Protein AF-A0A438ICY9-F1 (afdb_monomer)

Mean predicted aligned error: 12.94 Å

pLDDT: mean 73.7, std 22.41, range [22.39, 98.38]

Solvent-accessible surface area (backbone atoms only — not comparable to full-atom values): 28866 Å² total; per-residue (Å²): 128,64,60,78,58,71,57,58,57,30,42,41,36,38,40,37,35,52,49,42,62,57,38,72,46,95,67,42,53,60,50,51,48,45,50,51,54,34,49,49,56,59,49,66,33,71,59,43,59,86,19,31,27,33,55,45,76,41,29,29,50,30,48,52,69,57,21,50,55,51,41,36,70,75,56,38,93,70,57,73,60,74,60,68,34,48,37,71,60,36,50,55,53,48,51,57,51,52,58,56,53,62,71,62,80,84,52,91,70,74,62,67,49,28,49,59,25,42,28,50,42,52,44,45,52,68,73,67,45,91,69,59,68,75,76,69,57,96,74,80,58,82,68,75,59,87,76,46,76,83,46,71,32,35,19,39,37,40,33,42,42,63,74,72,46,44,53,64,55,51,18,54,24,72,68,50,61,75,84,39,67,48,79,79,33,58,69,54,34,23,53,54,51,40,63,51,36,44,68,35,50,54,57,29,57,78,41,39,35,43,44,15,46,28,32,52,71,51,83,76,87,77,62,100,66,88,74,97,69,76,80,72,88,63,67,67,51,64,63,63,48,57,51,50,26,44,42,75,72,35,32,20,58,49,37,35,58,46,52,45,55,33,42,74,76,40,62,50,71,32,54,43,49,39,56,61,26,60,53,55,78,75,73,48,75,88,67,45,75,70,32,49,28,33,39,32,45,68,45,67,47,100,85,66,48,80,44,80,41,83,72,49,55,27,35,37,36,57,60,86,63,57,80,80,79,68,83,72,73,94,73,81,92,78,82,92,75,83,78,80,78,78,87,69,88,76,70,82,49,72,72,74,74,46,66,62,66,61,28,37,39,31,60,76,48,76,44,51,48,91,75,65,79,86,59,85,90,48,52,49,78,49,24,43,35,30,65,51,52,68,92,85,80,87,76,89,65,80,86,86,64,93,48,67,66,58,56,39,52,48,54,49,27,64,68,73,70,46,56,71,55,94,81,63,78,62,57,67,39,52,51,31,41,50,29,52,75,72,26,30,36,32,40,28,41,40,34,32,80,87,72,55,69,50,45,29,42,38,26,41,44,36,57,62,30,29,39,34,23,43,49,50,83,92,68,70,62,76,69,62,65,69,70,63,60,71,76,76,79,71,84,80,76,79,75,85,76,136

Foldseek 3Di:
DDAPDQLCLQAEEEEEEAPLVLLVAPACVLLLVLSLLLLLLVLPPPSCQNHWYAYAYFHLQDARVVRVVVQCVQPNPVRDDLDTHGSVVRSVVSVVSSVSSRPVNPNPDRGAGALLRVLNNLVVCLVSHDFDANPPPPPPDPPPCVPAPWDFFHHEYEYEDADFQFLVSLCSHLVHDSPDVCSVDLVSVLVSSCVSNVVSLVSCVVRRYAYEYEHRDGPRPPDPDDDDDDPDPGPGHDCVSVLSSCLVSQHAYYYSLCSNVVVVQFPNQQVCCSRRTRPNLLPPPVFWDKFKAWEWEWDQDPVRDTDIDTQAIKIKTDSVRDPPDPPPPPDDDDDDDPDPDDDDDDPPDPCNARVDAYKYKYFPDKDAPVPDDDQVVFWDRWIKMFGDQDDDDDDPDDDPDPDSVLVSVVSVCVSSVRRDPSDHDLVQLVVLRVCRVRRMWTWIWIADPVGDIFIWIWGRRHSGIIIIITGHPVDDPPVVNVVPPDPPPDDPDPDDDD

Secondary structure (DSSP, 8-state):
---SS-GGG--EEEEEEE-GGGGT-S--HHHHHHHHHHHHHHHT-GGGTTSEEEEEEE-TTS-HHHHHHHHHHHHGGGS---S-B-HHHHHHHHHHHHHHHHT-----------HHHHHHHHHHHHHHS--PPP---TT----GGGGSSS-B-SEEEEEE-----BHHHHHHHHT--TT-GGGT-HHHHHHHHHHHHHHHHHHHHTTTEEEEEEE--------SS----------BPPTHHHHHHHHHTT-EEEEHHIIIIIHHHS-GGGTTHHHHB--GGGG-TTTS-EEEEEEEEEEE-TTS-EEEEEEEEEEEEEGGGS-------SS------------------HHHHSSSSPEEEEEEEEEEGGG--S-TTSBPPPEEEEE------S---------HHHHHHHHHHHHHT----TTS--HHHHHHHHHHHTTEEEEEEEE-TTS-EEEEEEEEEETTEEEEEEBPGGG--THHHHTTS-------------

InterPro domains:
  IPR026153 Treslin [PTHR21556] (1-478)

Organism: Vitis vinifera (NCBI:txid29760)

Structure (mmCIF, N/CA/C/O backbone):
data_AF-A0A438ICY9-F1
#
_entry.id   AF-A0A438ICY9-F1
#
loop_
_atom_site.group_PDB
_atom_site.id
_atom_site.type_symbol
_atom_site.label_atom_id
_atom_site.label_alt_id
_atom_site.label_comp_id
_atom_site.label_asym_id
_atom_site.label_entity_id
_atom_site.label_seq_id
_atom_site.pdbx_PDB_ins_code
_atom_site.Cartn_x
_atom_site.Cartn_y
_atom_site.Cartn_z
_atom_site.occupancy
_atom_site.B_iso_or_equiv
_atom_site.auth_seq_id
_atom_site.auth_comp_id
_atom_site.auth_asym_id
_atom_site.auth_atom_id
_atom_site.pdbx_PDB_model_num
ATOM 1 N N . MET A 1 1 ? -2.280 13.301 -14.727 1.00 40.03 1 MET A N 1
ATOM 2 C CA . MET A 1 1 ? -1.076 12.612 -15.230 1.00 40.03 1 MET A CA 1
ATOM 3 C C . MET A 1 1 ? -1.516 11.214 -15.583 1.00 40.03 1 MET A C 1
ATOM 5 O O . MET A 1 1 ? -2.137 10.589 -14.737 1.00 40.03 1 MET A O 1
ATOM 9 N N . ALA A 1 2 ? -1.299 10.762 -16.813 1.00 44.91 2 ALA A N 1
ATOM 10 C CA . ALA A 1 2 ? -1.544 9.364 -17.132 1.00 44.91 2 ALA A CA 1
ATOM 11 C C . ALA A 1 2 ? -0.445 8.513 -16.473 1.00 44.91 2 ALA A C 1
ATOM 13 O O . ALA A 1 2 ? 0.734 8.848 -16.540 1.00 44.91 2 ALA A O 1
ATOM 14 N N . GLU A 1 3 ? -0.854 7.479 -15.751 1.00 54.84 3 GLU A N 1
ATOM 15 C CA . GLU A 1 3 ? 0.014 6.588 -14.982 1.00 54.84 3 GLU A CA 1
ATOM 16 C C . GLU A 1 3 ? 0.129 5.229 -15.681 1.00 54.84 3 GLU A C 1
ATOM 18 O O . GLU A 1 3 ? -0.569 4.934 -16.655 1.00 54.84 3 GLU A O 1
ATOM 23 N N . ALA A 1 4 ? 1.023 4.367 -15.188 1.00 57.03 4 ALA A N 1
ATOM 24 C CA . ALA A 1 4 ? 1.124 3.000 -15.690 1.00 57.03 4 ALA A CA 1
ATOM 25 C C . ALA A 1 4 ? -0.177 2.207 -15.504 1.00 57.03 4 ALA A C 1
ATOM 27 O O . ALA A 1 4 ? -0.464 1.306 -16.296 1.00 57.03 4 ALA A O 1
ATOM 28 N N . LEU A 1 5 ? -0.939 2.580 -14.475 1.00 72.19 5 LEU A N 1
ATOM 29 C CA . LEU A 1 5 ? -2.248 2.065 -14.120 1.00 72.19 5 LEU A CA 1
ATOM 30 C C . LEU A 1 5 ? -3.176 3.214 -13.799 1.00 72.19 5 LEU A C 1
ATOM 32 O O . LEU A 1 5 ? -2.750 4.214 -13.242 1.00 72.19 5 LEU A O 1
ATOM 36 N N . ASP A 1 6 ? -4.446 3.039 -14.120 1.00 78.44 6 ASP A N 1
ATOM 37 C CA . ASP A 1 6 ? -5.460 4.031 -13.814 1.00 78.44 6 ASP A CA 1
ATOM 38 C C . ASP A 1 6 ? -5.967 3.847 -12.375 1.00 78.44 6 ASP A C 1
ATOM 40 O O . ASP A 1 6 ? -6.912 3.097 -12.125 1.00 78.44 6 ASP A O 1
ATOM 44 N N . PHE A 1 7 ? -5.324 4.510 -11.406 1.00 86.25 7 PHE A N 1
ATOM 45 C CA . PHE A 1 7 ? -5.763 4.462 -10.005 1.00 86.25 7 PHE A CA 1
ATOM 46 C C . PHE A 1 7 ? -7.094 5.180 -9.757 1.00 86.25 7 PHE A C 1
ATOM 48 O O . PHE A 1 7 ? -7.729 4.906 -8.736 1.00 86.25 7 PHE A O 1
ATOM 55 N N . SER A 1 8 ? -7.566 6.005 -10.702 1.00 84.31 8 SER A N 1
ATOM 56 C CA . SER A 1 8 ? -8.862 6.691 -10.598 1.00 84.31 8 SER A CA 1
ATOM 57 C C . SER A 1 8 ? -10.057 5.732 -10.619 1.00 84.31 8 SER A C 1
ATOM 59 O O . SER A 1 8 ? -11.159 6.105 -10.217 1.00 84.31 8 SER A O 1
ATOM 61 N N . GLN A 1 9 ? -9.827 4.469 -11.003 1.00 86.56 9 GLN A N 1
ATOM 62 C CA . GLN A 1 9 ? -10.799 3.383 -10.869 1.00 86.56 9 GLN A CA 1
ATOM 63 C C . GLN A 1 9 ? -11.207 3.133 -9.413 1.00 86.56 9 GLN A C 1
ATOM 65 O O . GLN A 1 9 ? -12.317 2.663 -9.175 1.00 86.56 9 GLN A O 1
ATOM 70 N N . THR A 1 10 ? -10.353 3.461 -8.439 1.00 91.94 10 THR A N 1
ATOM 71 C CA . THR A 1 10 ? -10.713 3.367 -7.020 1.00 91.94 10 THR A CA 1
ATOM 72 C C . THR A 1 10 ? -11.662 4.512 -6.674 1.00 91.94 10 THR A C 1
ATOM 74 O O . THR A 1 10 ? -11.247 5.662 -6.570 1.00 91.94 10 THR A O 1
ATOM 77 N N . GLN A 1 11 ? -12.944 4.222 -6.482 1.00 92.69 11 GLN A N 1
ATOM 78 C CA . GLN A 1 11 ? -13.987 5.231 -6.288 1.00 92.69 11 GLN A CA 1
ATOM 79 C C . GLN A 1 11 ? -14.294 5.505 -4.818 1.00 92.69 11 GLN A C 1
ATOM 81 O O . GLN A 1 11 ? -14.535 6.657 -4.461 1.00 92.69 11 GLN A O 1
ATOM 86 N N . ARG A 1 12 ? -14.280 4.481 -3.955 1.00 94.94 12 ARG A N 1
ATOM 87 C CA . ARG A 1 12 ? -14.596 4.631 -2.522 1.00 94.94 12 ARG A CA 1
ATOM 88 C C . ARG A 1 12 ? -13.465 4.142 -1.642 1.00 94.94 12 ARG A C 1
ATOM 90 O O . ARG A 1 12 ? -13.000 3.013 -1.793 1.00 94.94 12 ARG A O 1
ATOM 97 N N . ILE A 1 13 ? -13.064 4.977 -0.689 1.00 96.81 13 ILE A N 1
ATOM 98 C CA . ILE A 1 13 ? -11.951 4.693 0.213 1.00 96.81 13 ILE A CA 1
ATOM 99 C C . ILE A 1 13 ? -12.381 4.915 1.664 1.00 96.81 13 ILE A C 1
ATOM 101 O O . ILE A 1 13 ? -12.873 5.983 2.024 1.00 96.81 13 ILE A O 1
ATOM 105 N N . VAL A 1 14 ? -12.180 3.908 2.515 1.00 97.44 14 VAL A N 1
ATOM 106 C CA . VAL A 1 14 ? -12.413 4.009 3.963 1.00 97.44 14 VAL A CA 1
ATOM 107 C C . VAL A 1 14 ? -11.086 3.926 4.708 1.00 97.44 14 VAL A C 1
ATOM 109 O O . VAL A 1 14 ? -10.365 2.933 4.599 1.00 97.44 14 VAL A O 1
ATOM 112 N N . LEU A 1 15 ? -10.795 4.941 5.518 1.00 97.81 15 LEU A N 1
ATOM 113 C CA . LEU A 1 15 ? -9.704 4.916 6.491 1.00 97.81 15 LEU A CA 1
ATOM 114 C C . LEU A 1 15 ? -10.236 4.316 7.799 1.00 97.81 15 LEU A C 1
ATOM 116 O O . LEU A 1 15 ? -10.943 4.980 8.558 1.00 97.81 15 LEU A O 1
ATOM 120 N N . LEU A 1 16 ? -9.942 3.043 8.051 1.00 97.56 16 LEU A N 1
ATOM 121 C CA . LEU A 1 16 ? -10.314 2.363 9.290 1.00 97.56 16 LEU A CA 1
ATOM 122 C C . LEU A 1 16 ? -9.188 2.572 10.310 1.00 97.56 16 LEU A C 1
ATOM 124 O O . LEU A 1 16 ? -8.074 2.116 10.090 1.00 97.56 16 LEU A O 1
ATOM 128 N N . ILE A 1 17 ? -9.445 3.273 11.410 1.00 97.38 17 ILE A N 1
ATOM 129 C CA . ILE A 1 17 ? -8.400 3.710 12.347 1.00 97.38 17 ILE A CA 1
ATOM 130 C C . ILE A 1 17 ? -8.627 3.061 13.710 1.00 97.38 17 ILE A C 1
ATOM 132 O O . ILE A 1 17 ? -9.660 3.285 14.349 1.00 97.38 17 ILE A O 1
ATOM 136 N N . ASP A 1 18 ? -7.650 2.272 14.154 1.00 95.88 18 ASP A N 1
ATOM 137 C CA . ASP A 1 18 ? -7.656 1.667 15.481 1.00 95.88 18 ASP A CA 1
ATOM 138 C C . ASP A 1 18 ? -7.238 2.692 16.541 1.00 95.88 18 ASP A C 1
ATOM 140 O O . ASP A 1 18 ? -6.163 3.271 16.494 1.00 95.88 18 ASP A O 1
ATOM 144 N N . LEU A 1 19 ? -8.083 2.916 17.537 1.00 93.69 19 LEU A N 1
ATOM 145 C CA . LEU A 1 19 ? -7.811 3.795 18.666 1.00 93.69 19 LEU A CA 1
ATOM 146 C C . LEU A 1 19 ? -7.373 3.033 19.914 1.00 93.69 19 LEU A C 1
ATOM 148 O O . LEU A 1 19 ? -7.153 3.648 20.956 1.00 93.69 19 LEU A O 1
ATOM 152 N N . ASN A 1 20 ? -7.222 1.708 19.846 1.00 91.69 20 ASN A N 1
ATOM 153 C CA . ASN A 1 20 ? -6.735 0.925 20.977 1.00 91.69 20 ASN A CA 1
ATOM 154 C C . ASN A 1 20 ? -5.423 1.453 21.591 1.00 91.69 20 ASN A C 1
ATOM 156 O O . ASN A 1 20 ? -5.331 1.473 22.820 1.00 91.69 20 ASN A O 1
ATOM 160 N N . PRO A 1 21 ? -4.446 1.961 20.813 1.00 89.69 21 PRO A N 1
ATOM 161 C CA . PRO A 1 21 ? -3.219 2.521 21.384 1.00 89.69 21 PRO A CA 1
ATOM 162 C C . PRO A 1 21 ? -3.458 3.706 22.327 1.00 89.69 21 PRO A C 1
ATOM 164 O O . PRO A 1 21 ? -2.700 3.886 23.276 1.00 89.69 21 PRO A O 1
ATOM 167 N N . LEU A 1 22 ? -4.543 4.469 22.156 1.00 88.06 22 LEU A N 1
ATOM 168 C CA . LEU A 1 22 ? -4.884 5.589 23.044 1.00 88.06 22 LEU A CA 1
ATOM 169 C C . LEU A 1 22 ? -5.221 5.117 24.469 1.00 88.06 22 LEU A C 1
ATOM 171 O O . LEU A 1 22 ? -5.162 5.914 25.397 1.00 88.06 22 LEU A O 1
ATOM 175 N N . LEU A 1 23 ? -5.565 3.836 24.654 1.00 84.00 23 LEU A N 1
ATOM 176 C CA . LEU A 1 23 ? -5.835 3.242 25.970 1.00 84.00 23 LEU A CA 1
ATOM 177 C C . LEU A 1 23 ? -4.554 2.860 26.726 1.00 84.00 23 LEU A C 1
ATOM 179 O O . LEU A 1 23 ? -4.609 2.568 27.918 1.00 84.00 23 LEU A O 1
ATOM 183 N N . GLN A 1 24 ? -3.418 2.793 26.026 1.00 80.25 24 GLN A N 1
ATOM 184 C CA . GLN A 1 24 ? -2.158 2.257 26.548 1.00 80.25 24 GLN A CA 1
ATOM 185 C C . GLN A 1 24 ? -1.046 3.312 26.595 1.00 80.25 24 GLN A C 1
ATOM 187 O O . GLN A 1 24 ? -0.148 3.232 27.432 1.00 80.25 24 GLN A O 1
ATOM 192 N N . LEU A 1 25 ? -1.088 4.299 25.696 1.00 79.19 25 LEU A N 1
ATOM 193 C CA . LEU A 1 25 ? -0.064 5.329 25.567 1.00 79.19 25 LEU A CA 1
ATOM 194 C C . LEU A 1 25 ? -0.238 6.448 26.596 1.00 79.19 25 LEU A C 1
ATOM 196 O O . LEU A 1 25 ? -1.319 7.004 26.747 1.00 79.19 25 LEU A O 1
ATOM 200 N N . GLN A 1 26 ? 0.869 6.852 27.227 1.00 77.81 26 GLN A N 1
ATOM 201 C CA . GLN A 1 26 ? 0.897 8.034 28.100 1.00 77.81 26 GLN A CA 1
ATOM 202 C C . GLN A 1 26 ? 0.675 9.339 27.321 1.00 77.81 26 GLN A C 1
ATOM 204 O O . GLN A 1 26 ? 0.089 10.284 27.838 1.00 77.81 26 GLN A O 1
ATOM 209 N N . ASN A 1 27 ? 1.157 9.393 26.077 1.00 83.88 27 ASN A N 1
ATOM 210 C CA . ASN A 1 27 ? 0.930 10.501 25.157 1.00 83.88 27 ASN A CA 1
ATOM 211 C C . ASN A 1 27 ? 0.479 9.939 23.797 1.00 83.88 27 ASN A C 1
ATOM 213 O O . ASN A 1 27 ? 1.311 9.363 23.091 1.00 83.88 27 ASN A O 1
ATOM 217 N N . PRO A 1 28 ? -0.799 10.100 23.409 1.00 87.31 28 PRO A N 1
ATOM 218 C CA . PRO A 1 28 ? -1.311 9.601 22.133 1.00 87.31 28 PRO A CA 1
ATOM 219 C C . PRO A 1 28 ? -0.930 10.485 20.935 1.00 87.31 28 PRO A C 1
ATOM 221 O O . PRO A 1 28 ? -1.085 10.056 19.793 1.00 87.31 28 PRO A O 1
ATOM 224 N N . SER A 1 29 ? -0.411 11.698 21.160 1.00 89.06 29 SER A N 1
ATOM 225 C CA . SER A 1 29 ? -0.158 12.678 20.092 1.00 89.06 29 SER A CA 1
ATOM 226 C C . SER A 1 29 ? 0.761 12.158 18.978 1.00 89.06 29 SER A C 1
ATOM 228 O O . SER A 1 29 ? 0.410 12.341 17.816 1.00 89.06 29 SER A O 1
ATOM 230 N N . PRO A 1 30 ? 1.890 11.467 19.258 1.00 90.75 30 PRO A N 1
ATOM 231 C CA . PRO A 1 30 ? 2.736 10.918 18.196 1.00 90.75 30 PRO A CA 1
ATOM 232 C C . PRO A 1 30 ? 2.003 9.888 17.332 1.00 90.75 30 PRO A C 1
ATOM 234 O O . PRO A 1 30 ? 2.149 9.896 16.117 1.00 90.75 30 PRO A O 1
ATOM 237 N N . TYR A 1 31 ? 1.181 9.035 17.949 1.00 92.94 31 TYR A N 1
ATOM 238 C CA . TYR A 1 31 ? 0.388 8.029 17.244 1.00 92.94 31 TYR A CA 1
ATOM 239 C C . TYR A 1 31 ? -0.635 8.675 16.301 1.00 92.94 31 TYR A C 1
ATOM 241 O O . TYR A 1 31 ? -0.697 8.346 15.115 1.00 92.94 31 TYR A O 1
ATOM 249 N N . LEU A 1 32 ? -1.396 9.641 16.821 1.00 94.19 32 LEU A N 1
ATOM 250 C CA . LEU A 1 32 ? -2.415 10.369 16.067 1.00 94.19 32 LEU A CA 1
ATOM 251 C C . LEU A 1 32 ? -1.804 11.227 14.953 1.00 94.19 32 LEU A C 1
ATOM 253 O O . LEU A 1 32 ? -2.327 11.241 13.840 1.00 94.19 32 LEU A O 1
ATOM 257 N N . TYR A 1 33 ? -0.668 11.874 15.222 1.00 94.50 33 TYR A N 1
ATOM 258 C CA . TYR A 1 33 ? 0.081 12.640 14.229 1.00 94.50 33 TYR A CA 1
ATOM 259 C C . TYR A 1 33 ? 0.538 11.753 13.070 1.00 94.50 33 TYR A C 1
ATOM 261 O O . TYR A 1 33 ? 0.293 12.079 11.913 1.00 94.50 33 TYR A O 1
ATOM 269 N N . THR A 1 34 ? 1.126 10.589 13.362 1.00 95.56 34 THR A N 1
ATOM 270 C CA . THR A 1 34 ? 1.562 9.644 12.328 1.00 95.56 34 THR A CA 1
ATOM 271 C C . THR A 1 34 ? 0.400 9.169 11.446 1.00 95.56 34 THR A C 1
ATOM 273 O O . THR A 1 34 ? 0.568 9.055 10.228 1.00 95.56 34 THR A O 1
ATOM 276 N N . ILE A 1 35 ? -0.780 8.917 12.025 1.00 97.12 35 ILE A N 1
ATOM 277 C CA . ILE A 1 35 ? -1.986 8.587 11.249 1.00 97.12 35 ILE A CA 1
ATOM 278 C C . ILE A 1 35 ? -2.380 9.759 10.354 1.00 97.12 35 ILE A C 1
ATOM 280 O O . ILE A 1 35 ? -2.580 9.556 9.158 1.00 97.12 35 ILE A O 1
ATOM 284 N N . LEU A 1 36 ? -2.461 10.970 10.913 1.00 97.38 36 LEU A N 1
ATOM 285 C CA . LEU A 1 36 ? -2.878 12.157 10.173 1.00 97.38 36 LEU A CA 1
ATOM 286 C C . LEU A 1 36 ? -1.942 12.444 8.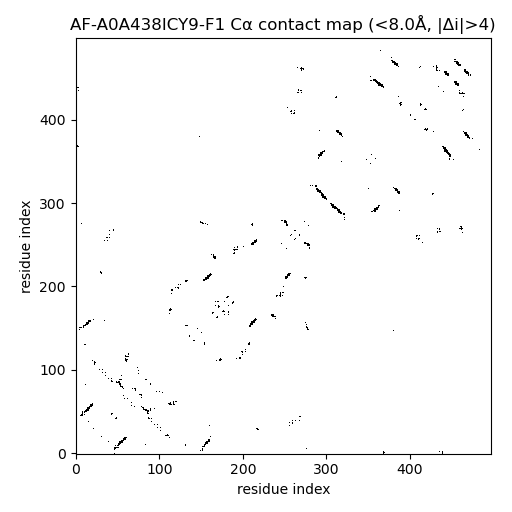996 1.00 97.38 36 LEU A C 1
ATOM 288 O O . LEU A 1 36 ? -2.421 12.599 7.879 1.00 97.38 36 LEU A O 1
ATOM 292 N N . THR A 1 37 ? -0.624 12.428 9.209 1.00 97.19 37 THR A N 1
ATOM 293 C CA . THR A 1 37 ? 0.364 12.649 8.141 1.00 97.19 37 THR A CA 1
ATOM 294 C C . THR A 1 37 ? 0.302 11.557 7.070 1.00 97.19 37 THR A C 1
ATOM 296 O O . THR A 1 37 ? 0.422 11.841 5.881 1.00 97.19 37 THR A O 1
ATOM 299 N N . SER A 1 38 ? 0.075 10.297 7.457 1.00 97.81 38 SER A N 1
ATOM 300 C CA . SER A 1 38 ? -0.085 9.209 6.481 1.00 97.81 38 SER A CA 1
ATOM 301 C C . SER A 1 38 ? -1.372 9.360 5.663 1.00 97.81 38 SER A C 1
ATOM 303 O O . SER A 1 38 ? -1.365 9.144 4.451 1.00 97.81 38 SER A O 1
ATOM 305 N N . ALA A 1 39 ? -2.472 9.745 6.316 1.00 97.75 39 ALA A N 1
ATOM 306 C CA . ALA A 1 39 ? -3.747 10.015 5.663 1.00 97.75 39 ALA A CA 1
ATOM 307 C C . ALA A 1 39 ? -3.657 11.231 4.732 1.00 97.75 39 ALA A C 1
ATOM 309 O O . ALA A 1 39 ? -4.173 11.172 3.623 1.00 97.75 39 ALA A O 1
ATOM 310 N N . GLU A 1 40 ? -2.960 12.295 5.137 1.00 97.88 40 GLU A N 1
ATOM 311 C CA . GLU A 1 40 ? -2.708 13.483 4.317 1.00 97.88 40 GLU A CA 1
ATOM 312 C C . GLU A 1 40 ? -1.964 13.130 3.025 1.00 97.88 40 GLU A C 1
ATOM 314 O O . GLU A 1 40 ? -2.394 13.546 1.949 1.00 97.88 40 GLU A O 1
ATOM 319 N N . THR A 1 41 ? -0.915 12.303 3.101 1.00 97.50 41 THR A N 1
ATOM 320 C CA . THR A 1 41 ? -0.203 11.801 1.913 1.00 97.50 41 THR A CA 1
ATOM 321 C C . THR A 1 41 ? -1.140 11.049 0.965 1.00 97.50 41 THR A C 1
ATOM 323 O O . THR A 1 41 ? -1.097 11.269 -0.245 1.00 97.50 41 THR A O 1
ATOM 326 N N . LEU A 1 42 ? -2.015 10.190 1.502 1.00 96.50 42 LEU A N 1
ATOM 327 C CA . LEU A 1 42 ? -2.976 9.422 0.706 1.00 96.50 42 LEU A CA 1
ATOM 328 C C . LEU A 1 42 ? -4.055 10.316 0.069 1.00 96.50 42 LEU A C 1
ATOM 330 O O . LEU A 1 42 ? -4.343 10.175 -1.115 1.00 96.50 42 LEU A O 1
ATOM 334 N N . LEU A 1 43 ? -4.631 11.242 0.840 1.00 96.56 43 LEU A N 1
ATOM 335 C CA . LEU A 1 43 ? -5.686 12.171 0.408 1.00 96.56 43 LEU A CA 1
ATOM 336 C C . LEU A 1 43 ? -5.166 13.220 -0.587 1.00 96.56 43 LEU A C 1
ATOM 338 O O . LEU A 1 43 ? -5.919 13.702 -1.430 1.00 96.56 43 LEU A O 1
ATOM 342 N N . SER A 1 44 ? -3.876 13.552 -0.519 1.00 96.19 44 SER A N 1
ATOM 343 C CA . SER A 1 44 ? -3.212 14.472 -1.451 1.00 96.19 44 SER A CA 1
ATOM 344 C C . SER A 1 44 ? -2.775 13.795 -2.752 1.00 96.19 44 SER A C 1
ATOM 346 O O . SER A 1 44 ? -2.226 14.456 -3.639 1.00 96.19 44 SER A O 1
ATOM 348 N N . PHE A 1 45 ? -2.984 12.483 -2.891 1.00 94.81 45 PHE A N 1
ATOM 349 C CA . PHE A 1 45 ? -2.593 11.769 -4.095 1.00 94.81 45 PHE A CA 1
ATOM 350 C C . PHE A 1 45 ? -3.515 12.135 -5.262 1.00 94.81 45 PHE A C 1
ATOM 352 O O . PHE A 1 45 ? -4.697 11.798 -5.281 1.00 94.81 45 PHE A O 1
ATOM 359 N N . SER A 1 46 ? -2.964 12.824 -6.263 1.00 91.62 46 SER A N 1
ATOM 360 C CA . SER A 1 46 ? -3.730 13.396 -7.378 1.00 91.62 46 SER A CA 1
ATOM 361 C C . SER A 1 46 ? -4.539 12.366 -8.171 1.00 91.62 46 SER A C 1
ATOM 363 O O . SER A 1 46 ? -5.626 12.690 -8.654 1.00 91.62 46 SER A O 1
ATOM 365 N N . SER A 1 47 ? -4.060 11.128 -8.261 1.00 90.19 47 SER A N 1
ATOM 366 C CA . SER A 1 47 ? -4.730 10.034 -8.975 1.00 90.19 47 SER A CA 1
ATOM 367 C C . SER A 1 47 ? -5.984 9.519 -8.263 1.00 90.19 47 SER A C 1
ATOM 369 O O . SER A 1 47 ? -6.792 8.834 -8.880 1.00 90.19 47 SER A O 1
ATOM 371 N N . LEU A 1 48 ? -6.191 9.912 -7.000 1.00 93.12 48 LEU A N 1
ATOM 372 C CA . LEU A 1 48 ? -7.395 9.643 -6.204 1.00 93.12 48 LEU A CA 1
ATOM 373 C C . LEU A 1 48 ? -8.241 10.903 -5.969 1.00 93.12 48 LEU A C 1
ATOM 375 O O . LEU A 1 48 ? -9.133 10.910 -5.127 1.00 93.12 48 LEU A O 1
ATOM 379 N N . SER A 1 49 ? -7.975 11.992 -6.695 1.00 92.81 49 SER A N 1
ATOM 380 C CA . SER A 1 49 ? -8.689 13.264 -6.500 1.00 92.81 49 SER A CA 1
ATOM 381 C C . SER A 1 49 ? -10.195 13.180 -6.779 1.00 92.81 49 SER A C 1
ATOM 383 O O . SER A 1 49 ? -10.965 13.951 -6.207 1.00 92.81 49 SER A O 1
ATOM 385 N N . SER A 1 50 ? -10.623 12.245 -7.634 1.00 92.62 50 SER A N 1
ATOM 386 C CA . SER A 1 50 ? -12.034 11.950 -7.909 1.00 92.62 50 SER A CA 1
ATOM 387 C C . SER A 1 50 ? -12.649 10.920 -6.960 1.00 92.62 50 SER A C 1
ATOM 389 O O . SER A 1 50 ? -13.866 10.736 -6.985 1.00 92.62 50 SER A O 1
ATOM 391 N N . SER A 1 51 ? -11.836 10.233 -6.155 1.00 95.06 51 SER A N 1
ATOM 392 C CA . SER A 1 51 ? -12.302 9.236 -5.196 1.00 95.06 51 SER A CA 1
ATOM 393 C C . SER A 1 51 ? -12.998 9.915 -4.018 1.00 95.06 51 SER A C 1
ATOM 395 O O . SER A 1 51 ? -12.652 11.027 -3.612 1.00 95.06 51 SER A O 1
ATOM 397 N N . LEU A 1 52 ? -13.974 9.222 -3.443 1.00 96.06 52 LEU A N 1
ATOM 398 C CA . LEU A 1 52 ? -14.659 9.649 -2.236 1.00 96.06 52 LEU A CA 1
ATOM 399 C C . LEU A 1 52 ? -14.065 8.925 -1.029 1.00 96.06 52 LEU A C 1
ATOM 401 O O . LEU A 1 52 ? -13.885 7.704 -1.041 1.00 96.06 52 LEU A O 1
ATOM 405 N N . PHE A 1 53 ? -13.788 9.680 0.026 1.00 96.69 53 PHE A N 1
ATOM 406 C CA . PHE A 1 53 ? -13.153 9.194 1.239 1.00 96.69 53 PHE A CA 1
ATOM 407 C C . PHE A 1 53 ? -14.077 9.323 2.445 1.00 96.69 53 PHE A C 1
ATOM 409 O O . PHE A 1 53 ? -14.903 10.225 2.557 1.00 96.69 53 PHE A O 1
ATOM 416 N N . THR A 1 54 ? -13.907 8.414 3.391 1.00 96.06 54 THR A N 1
ATOM 417 C CA . THR A 1 54 ? -14.472 8.524 4.734 1.00 96.06 54 THR A CA 1
ATOM 418 C C . THR A 1 54 ? -13.521 7.869 5.727 1.00 96.06 54 THR A C 1
ATOM 420 O O . THR A 1 54 ? -12.579 7.173 5.337 1.00 96.06 54 THR A O 1
ATOM 423 N N . PHE A 1 55 ? -13.739 8.083 7.018 1.00 95.38 55 PHE A N 1
ATOM 424 C CA . PHE A 1 55 ? -12.971 7.415 8.060 1.00 95.38 55 PHE A CA 1
ATOM 425 C C . PHE A 1 55 ? -13.894 6.838 9.123 1.00 95.38 55 PHE A C 1
ATOM 427 O O . PHE A 1 55 ? -14.925 7.415 9.470 1.00 95.38 55 PHE A O 1
ATOM 434 N N . LYS A 1 56 ? -13.489 5.693 9.665 1.00 94.75 56 LYS A N 1
ATOM 435 C CA . LYS A 1 56 ? -14.174 5.036 10.769 1.00 94.75 56 LYS A CA 1
ATOM 436 C C . LYS A 1 56 ? -13.181 4.731 11.870 1.00 94.75 56 LYS A C 1
ATOM 438 O O . LYS A 1 56 ? -12.146 4.112 11.643 1.00 94.75 56 LYS A O 1
ATOM 443 N N . LEU A 1 57 ? -13.531 5.151 13.073 1.00 94.75 57 LEU A N 1
ATOM 444 C CA . LEU A 1 57 ? -12.758 4.894 14.276 1.00 94.75 57 LEU A CA 1
ATOM 445 C C . LEU A 1 57 ? -13.285 3.626 14.945 1.00 94.75 57 LEU A C 1
ATOM 447 O O . LEU A 1 57 ? -14.487 3.353 14.903 1.00 94.75 57 LEU A O 1
ATOM 451 N N . PHE A 1 58 ? -12.408 2.858 15.580 1.00 94.62 58 PHE A N 1
ATOM 452 C CA . PHE A 1 58 ? -12.802 1.719 16.407 1.00 94.62 58 PHE A CA 1
ATOM 453 C C . PHE A 1 58 ? -11.733 1.406 17.458 1.00 94.62 58 PHE A C 1
ATOM 455 O O . PHE A 1 58 ? -10.635 1.937 17.393 1.00 94.62 58 PHE A O 1
ATOM 462 N N . PHE A 1 59 ? -12.043 0.558 18.436 1.00 94.06 59 PHE A N 1
ATOM 463 C CA . PHE A 1 59 ? -11.068 0.019 19.384 1.00 94.06 59 PHE A CA 1
ATOM 464 C C . PHE A 1 59 ? -10.900 -1.475 19.127 1.00 94.06 59 PHE A C 1
ATOM 466 O O . PHE A 1 59 ? -11.834 -2.238 19.369 1.00 94.06 59 PHE A O 1
ATOM 473 N N . SER A 1 60 ? -9.718 -1.917 18.702 1.00 94.62 60 SER A N 1
ATOM 474 C CA . SER A 1 60 ? -9.449 -3.336 18.425 1.00 94.62 60 SER A CA 1
ATOM 475 C C . SER A 1 60 ? -9.501 -4.255 19.653 1.00 94.62 60 SER A C 1
ATOM 477 O O . SER A 1 60 ? -9.541 -5.477 19.516 1.00 94.62 60 SER A O 1
ATOM 479 N N . SER A 1 61 ? -9.544 -3.701 20.865 1.00 93.31 61 SER A N 1
ATOM 480 C CA . SER A 1 61 ? -9.777 -4.456 22.101 1.00 93.31 61 SER A CA 1
ATOM 481 C C . SER A 1 61 ? -11.253 -4.691 22.427 1.00 93.31 61 SER A C 1
ATOM 483 O O . SER A 1 61 ? -11.562 -5.518 23.284 1.00 93.31 61 SER A O 1
ATOM 485 N N . LEU A 1 62 ? -12.182 -4.034 21.726 1.00 93.44 62 LEU A N 1
ATOM 486 C CA . LEU A 1 62 ? -13.619 -4.077 22.001 1.00 93.44 62 LEU A CA 1
ATOM 487 C C . LEU A 1 62 ? -14.399 -4.604 20.796 1.00 93.44 62 LEU A C 1
ATOM 489 O O . LEU A 1 62 ? -14.068 -4.295 19.656 1.00 93.44 62 LEU A O 1
ATOM 493 N N . SER A 1 63 ? -15.493 -5.330 21.043 1.00 94.06 63 SER A N 1
ATOM 494 C CA . SER A 1 63 ? -16.431 -5.678 19.971 1.00 94.06 63 SER A CA 1
ATOM 495 C C . SER A 1 63 ? -17.000 -4.408 19.316 1.00 94.06 63 SER A C 1
ATOM 497 O O . SER A 1 63 ? -17.059 -3.357 19.970 1.00 94.06 63 SER A O 1
ATOM 499 N N . PRO A 1 64 ? -17.481 -4.464 18.060 1.00 92.62 64 PRO A N 1
ATOM 500 C CA . PRO A 1 64 ? -17.936 -3.271 17.343 1.00 92.62 64 PRO A CA 1
ATOM 501 C C . PRO A 1 64 ? -19.006 -2.467 18.089 1.00 92.62 64 PRO A C 1
ATOM 503 O O . PRO A 1 64 ? -18.978 -1.236 18.099 1.00 92.62 64 PRO A O 1
ATOM 506 N N . PHE A 1 65 ? -19.911 -3.158 18.788 1.00 91.00 65 PHE A N 1
ATOM 507 C CA . PHE A 1 65 ? -20.945 -2.528 19.608 1.00 91.00 65 PHE A CA 1
ATOM 508 C C . PHE A 1 65 ? -20.355 -1.728 20.781 1.00 91.00 65 PHE A C 1
ATOM 510 O O . PHE A 1 65 ? -20.702 -0.562 20.986 1.00 91.00 65 PHE A O 1
ATOM 517 N N . LEU A 1 66 ? -19.430 -2.329 21.536 1.00 92.12 66 LEU A N 1
ATOM 518 C CA . LEU A 1 66 ? -18.781 -1.673 22.674 1.00 92.12 66 LEU A CA 1
ATOM 519 C C . LEU A 1 66 ? -17.862 -0.537 22.217 1.00 92.12 66 LEU A C 1
ATOM 521 O O . LEU A 1 66 ? -17.854 0.535 22.823 1.00 92.12 66 LEU A O 1
ATOM 525 N N . SER A 1 67 ? -17.142 -0.755 21.118 1.00 91.81 67 SER A N 1
ATOM 526 C CA . SER A 1 67 ? -16.325 0.252 20.448 1.00 91.81 67 SER A CA 1
ATOM 527 C C . SER A 1 67 ? -17.165 1.477 20.066 1.00 91.81 67 SER A C 1
ATOM 529 O O . SER A 1 67 ? -16.852 2.593 20.483 1.00 91.81 67 SER A O 1
ATOM 531 N N . SER A 1 68 ? -18.296 1.276 19.378 1.00 90.00 68 SER A N 1
ATOM 532 C CA . SER A 1 68 ? -19.223 2.351 18.998 1.00 90.00 68 SER A CA 1
ATOM 533 C C . SER A 1 68 ? -19.770 3.104 20.216 1.00 90.00 68 SER A C 1
ATOM 535 O O . SER A 1 68 ? -19.762 4.337 20.242 1.00 90.00 68 SER A O 1
ATOM 537 N N . SER A 1 69 ? -20.160 2.388 21.277 1.00 89.69 69 SER A N 1
ATOM 538 C CA . SER A 1 69 ? -20.622 3.019 22.518 1.00 89.69 69 SER A CA 1
ATOM 539 C C . SER A 1 69 ? -19.537 3.872 23.184 1.00 89.69 69 SER A C 1
ATOM 541 O O . SER A 1 69 ? -19.851 4.935 23.728 1.00 89.69 69 SER A O 1
ATOM 543 N N . LYS A 1 70 ? -18.278 3.419 23.174 1.00 89.06 70 LYS A N 1
ATOM 544 C CA . LYS A 1 70 ? -17.144 4.154 23.754 1.00 89.06 70 LYS A CA 1
ATOM 545 C C . LYS A 1 70 ? -16.823 5.398 22.927 1.00 89.06 70 LYS A C 1
ATOM 547 O O . LYS A 1 70 ? -16.674 6.478 23.492 1.00 89.06 70 LYS A O 1
ATOM 552 N N . LEU A 1 71 ? -16.827 5.279 21.601 1.00 89.06 71 LEU A N 1
ATO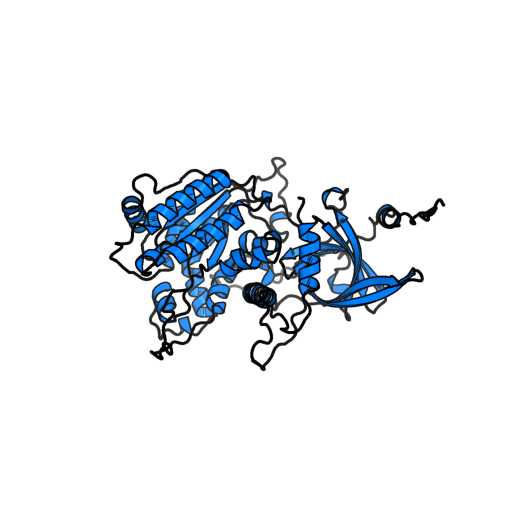M 553 C CA . LEU A 1 71 ? -16.646 6.406 20.682 1.00 89.06 71 LEU A CA 1
ATOM 554 C C . LEU A 1 71 ? -17.744 7.456 20.821 1.00 89.06 71 LEU A C 1
ATOM 556 O O . LEU A 1 71 ? -17.438 8.641 20.884 1.00 89.06 71 LEU A O 1
ATOM 560 N N . HIS A 1 72 ? -19.007 7.045 20.948 1.00 87.44 72 HIS A N 1
ATOM 561 C CA . HIS A 1 72 ? -20.112 7.978 21.176 1.00 87.44 72 HIS A CA 1
ATOM 562 C C . HIS A 1 72 ? -19.941 8.761 22.489 1.00 87.44 72 HIS A C 1
ATOM 564 O O . HIS A 1 72 ? -20.349 9.916 22.585 1.00 87.44 72 HIS A O 1
ATOM 570 N N . ARG A 1 73 ? -19.322 8.166 23.517 1.00 86.25 73 ARG A N 1
ATOM 571 C CA . ARG A 1 73 ? -18.995 8.880 24.762 1.00 86.25 73 ARG A CA 1
ATOM 572 C C . ARG A 1 73 ? -17.854 9.885 24.569 1.00 86.25 73 ARG A C 1
ATOM 574 O O . ARG A 1 73 ? -17.911 10.952 25.166 1.00 86.25 73 ARG A O 1
ATOM 581 N N . LEU A 1 74 ? -16.854 9.548 23.753 1.00 84.56 74 LEU A N 1
ATOM 582 C CA . LEU A 1 74 ? -15.673 10.385 23.507 1.00 84.56 74 LEU A CA 1
ATOM 583 C C . LEU A 1 74 ? -15.945 11.550 22.547 1.00 84.56 74 LEU A C 1
ATOM 585 O O . LEU A 1 74 ? -15.494 12.663 22.786 1.00 84.56 74 LEU A O 1
ATOM 589 N N . LEU A 1 75 ? -16.680 11.293 21.466 1.00 84.06 75 LEU A N 1
ATOM 590 C CA . LEU A 1 75 ? -16.885 12.225 20.350 1.00 84.06 75 LEU A CA 1
ATOM 591 C C . LEU A 1 75 ? -18.328 12.750 20.260 1.00 84.06 75 LEU A C 1
ATOM 593 O O . LEU A 1 75 ? -18.661 13.553 19.387 1.00 84.06 75 LEU A O 1
ATOM 597 N N . GLY A 1 76 ? -19.218 12.290 21.143 1.00 77.19 76 GLY A N 1
ATOM 598 C CA . GLY A 1 76 ? -20.640 12.622 21.099 1.00 77.19 76 GLY A CA 1
ATOM 599 C C . GLY A 1 76 ? -21.352 12.042 19.871 1.00 77.19 76 GLY A C 1
ATOM 600 O O . GLY A 1 76 ? -20.948 11.035 19.289 1.00 77.19 76 GLY A O 1
ATOM 601 N N . LYS A 1 77 ? -22.429 12.713 19.439 1.00 63.12 77 LYS A N 1
ATOM 602 C CA . LYS A 1 77 ? -23.262 12.300 18.290 1.00 63.12 77 LYS A CA 1
ATOM 603 C C . LYS A 1 77 ? -22.538 12.344 16.934 1.00 63.12 77 LYS A C 1
ATOM 605 O O . LYS A 1 77 ? -23.097 11.876 15.951 1.00 63.12 77 LYS A O 1
ATOM 610 N N . SER A 1 78 ? -21.327 12.902 16.873 1.00 55.12 78 SER A N 1
ATOM 611 C CA . SER A 1 78 ? -20.555 13.073 15.635 1.00 55.12 78 SER A CA 1
ATOM 612 C C . SER A 1 78 ? -19.693 11.857 15.264 1.00 55.12 78 SER A C 1
ATOM 614 O O . SER A 1 78 ? -18.972 11.910 14.274 1.00 55.12 78 SER A O 1
ATOM 616 N N . ALA A 1 79 ? -19.726 10.774 16.051 1.00 52.59 79 ALA A N 1
ATOM 617 C CA . ALA A 1 79 ? -18.765 9.672 15.945 1.00 52.59 79 ALA A CA 1
ATOM 618 C C . ALA A 1 79 ? -18.884 8.802 14.676 1.00 52.59 79 ALA A C 1
ATOM 620 O O . ALA A 1 79 ? -17.973 8.027 14.396 1.00 52.59 79 ALA A O 1
ATOM 621 N N . ALA A 1 80 ? -19.989 8.889 13.931 1.00 57.28 80 ALA A N 1
ATOM 622 C CA . ALA A 1 80 ? -20.229 8.048 12.763 1.00 57.28 80 ALA A CA 1
ATOM 623 C C . ALA A 1 80 ? -20.409 8.900 11.500 1.00 57.28 80 ALA A C 1
ATOM 625 O O . ALA A 1 80 ? -21.490 9.430 11.238 1.00 57.28 80 ALA A O 1
ATOM 626 N N . ALA A 1 81 ? -19.337 9.022 10.717 1.00 63.66 81 ALA A N 1
ATOM 627 C CA . ALA A 1 81 ? -19.409 9.532 9.356 1.00 63.66 81 ALA A CA 1
ATOM 628 C C . ALA A 1 81 ? -19.895 8.397 8.441 1.00 63.66 81 ALA A C 1
ATOM 630 O O . ALA A 1 81 ? -19.138 7.495 8.084 1.00 63.66 81 ALA A O 1
ATOM 631 N N . PHE A 1 82 ? -21.186 8.411 8.106 1.00 71.19 82 PHE A N 1
ATOM 632 C CA . PHE A 1 82 ? -21.772 7.489 7.122 1.00 71.19 82 PHE A CA 1
ATOM 633 C C . PHE A 1 82 ? -21.711 8.039 5.689 1.00 71.19 82 PHE A C 1
ATOM 635 O O . PHE A 1 82 ? -22.059 7.339 4.740 1.00 71.19 82 PHE A O 1
ATOM 642 N N . SER A 1 83 ? -21.293 9.296 5.522 1.00 85.19 83 SER A N 1
ATOM 643 C CA . SER A 1 83 ? -21.058 9.910 4.221 1.00 85.19 83 SER A CA 1
ATOM 644 C C . SER A 1 83 ? -19.622 9.686 3.768 1.00 85.19 83 SER A C 1
ATOM 646 O O . SER A 1 83 ? -18.701 9.584 4.584 1.00 85.19 83 SER A O 1
ATOM 648 N N . PHE A 1 84 ? -19.455 9.624 2.452 1.00 93.00 84 PHE A N 1
ATOM 649 C CA . PHE A 1 84 ? -18.163 9.836 1.828 1.00 93.00 84 PHE A CA 1
ATOM 650 C C . PHE A 1 84 ? -18.103 11.272 1.316 1.00 93.00 84 PHE A C 1
ATOM 652 O O . PHE A 1 84 ? -19.086 11.768 0.764 1.00 93.00 84 PHE A O 1
ATOM 659 N N . ASP A 1 85 ? -16.948 11.896 1.477 1.00 94.81 85 ASP A N 1
ATOM 660 C CA . ASP A 1 85 ? -16.672 13.271 1.089 1.00 94.81 85 ASP A CA 1
ATOM 661 C C . ASP A 1 85 ? -15.462 13.314 0.144 1.00 94.81 85 ASP A C 1
ATOM 663 O O . ASP A 1 85 ? -14.792 12.304 -0.092 1.00 94.81 85 ASP A O 1
ATOM 667 N N . HIS A 1 86 ? -15.184 14.481 -0.432 1.00 95.69 86 HIS A N 1
ATOM 668 C CA . HIS A 1 86 ? -13.970 14.679 -1.218 1.00 95.69 86 HIS A CA 1
ATOM 669 C C . HIS A 1 86 ? -12.728 14.769 -0.306 1.00 95.69 86 HIS A C 1
ATOM 671 O O . HIS A 1 86 ? -12.850 15.070 0.888 1.00 95.69 86 HIS A O 1
ATOM 677 N N . PRO A 1 87 ? -11.516 14.507 -0.839 1.00 96.25 87 PRO A N 1
ATOM 678 C CA . PRO A 1 87 ? -10.317 14.382 -0.013 1.00 96.25 87 PRO A CA 1
ATOM 679 C C . PRO A 1 87 ? -10.029 15.572 0.929 1.00 96.25 87 PRO A C 1
ATOM 681 O O . PRO A 1 87 ? -9.705 15.328 2.096 1.00 96.25 87 PRO A O 1
ATOM 684 N N . PRO A 1 88 ? -10.169 16.849 0.504 1.00 96.19 88 PRO A N 1
ATOM 685 C CA . PRO A 1 88 ? -9.937 17.996 1.387 1.00 96.19 88 PRO A CA 1
ATOM 686 C C . PRO A 1 88 ? -10.902 18.053 2.580 1.00 96.19 88 PRO A C 1
ATOM 688 O O . PRO A 1 88 ? -10.488 18.313 3.712 1.00 96.19 88 PRO A O 1
ATOM 691 N N . GLU A 1 89 ? -12.186 17.790 2.350 1.00 95.56 89 GLU A N 1
ATOM 692 C CA . GLU A 1 89 ? -13.234 17.782 3.369 1.00 95.56 89 GLU A CA 1
ATOM 693 C C . GLU A 1 89 ? -13.013 16.643 4.367 1.00 95.56 89 GLU A C 1
ATOM 695 O O . GLU A 1 89 ? -13.082 16.862 5.584 1.00 95.56 89 GLU A O 1
ATOM 700 N N . THR A 1 90 ? -12.668 15.451 3.867 1.00 95.75 90 THR A N 1
ATOM 701 C CA . THR A 1 90 ? -12.309 14.311 4.714 1.00 95.75 90 THR A CA 1
ATOM 702 C C . THR A 1 90 ? -11.090 14.621 5.577 1.00 95.75 90 THR A C 1
ATOM 704 O O . THR A 1 90 ? -11.122 14.334 6.773 1.00 95.75 90 THR A O 1
ATOM 707 N N . LEU A 1 91 ? -10.047 15.253 5.023 1.00 96.44 91 LEU A N 1
ATOM 708 C CA . LEU A 1 91 ? -8.843 15.625 5.775 1.00 96.44 91 LEU A CA 1
ATOM 709 C C . LEU A 1 91 ? -9.161 16.603 6.914 1.00 96.44 91 LEU A C 1
ATOM 711 O O . LEU A 1 91 ? -8.719 16.404 8.046 1.00 96.44 91 LEU A O 1
ATOM 715 N N . VAL A 1 92 ? -9.968 17.632 6.640 1.00 95.69 92 VAL A N 1
ATOM 716 C CA . VAL A 1 92 ? -10.390 18.612 7.655 1.00 95.69 92 VAL A CA 1
ATOM 717 C C . VAL A 1 92 ? -11.209 17.942 8.760 1.00 95.69 92 VAL A C 1
ATOM 719 O O . VAL A 1 92 ? -11.006 18.236 9.941 1.00 95.69 92 VAL A O 1
ATOM 722 N N . SER A 1 93 ? -12.137 17.054 8.394 1.00 94.19 93 SER A N 1
ATOM 723 C CA . SER A 1 93 ? -12.965 16.311 9.351 1.00 94.19 93 SER A CA 1
ATOM 724 C C . SER A 1 93 ? -12.121 15.363 10.213 1.00 94.19 93 SER A C 1
ATOM 726 O O . SER A 1 93 ? -12.255 15.347 11.442 1.00 94.19 93 SER A O 1
ATOM 728 N N . LEU A 1 94 ? -11.189 14.640 9.585 1.00 95.06 94 LEU A N 1
ATOM 729 C CA . LEU A 1 94 ? -10.272 13.730 10.261 1.00 95.06 94 LEU A CA 1
ATOM 730 C C . LEU A 1 94 ? -9.379 14.489 11.247 1.00 95.06 94 LEU A C 1
ATOM 732 O O . LEU A 1 94 ? -9.369 14.139 12.425 1.00 95.06 94 LEU A O 1
ATOM 736 N N . SER A 1 95 ? -8.707 15.559 10.805 1.00 95.06 95 SER A N 1
ATOM 737 C CA . SER A 1 95 ? -7.833 16.382 11.657 1.00 95.06 95 SER A CA 1
ATOM 738 C C . SER A 1 95 ? -8.565 16.858 12.909 1.00 95.06 95 SER A C 1
ATOM 740 O O . SER A 1 95 ? -8.131 16.566 14.018 1.00 95.06 95 SER A O 1
ATOM 742 N N . LYS A 1 96 ? -9.741 17.486 12.752 1.00 92.81 96 LYS A N 1
ATOM 743 C CA . LYS A 1 96 ? -10.553 17.966 13.887 1.00 92.81 96 LYS A CA 1
ATOM 744 C C . LYS A 1 96 ? -10.926 16.846 14.860 1.00 92.81 96 LYS A C 1
ATOM 746 O O . LYS A 1 96 ? -10.965 17.060 16.075 1.00 92.81 96 LYS A O 1
ATOM 751 N N . THR A 1 97 ? -11.225 15.662 14.330 1.00 92.00 97 THR A N 1
ATOM 752 C CA . THR A 1 97 ? -11.603 14.505 15.145 1.00 92.00 97 THR A CA 1
ATOM 753 C C . THR A 1 97 ? -10.406 13.972 15.934 1.00 92.00 97 THR A C 1
ATOM 755 O O . THR A 1 97 ? -10.529 13.747 17.138 1.00 92.00 97 THR A O 1
ATOM 758 N N . LEU A 1 98 ? -9.237 13.820 15.300 1.00 91.81 98 LEU A N 1
ATOM 759 C CA . LEU A 1 98 ? -8.017 13.350 15.969 1.00 91.81 98 LEU A CA 1
ATOM 760 C C . LEU A 1 98 ? -7.478 14.376 16.984 1.00 91.81 98 LEU A C 1
ATOM 762 O O . LEU A 1 98 ? -7.046 13.994 18.074 1.00 91.81 98 LEU A O 1
ATOM 766 N N . ASP A 1 99 ? -7.582 15.673 16.692 1.00 89.62 99 ASP A N 1
ATOM 767 C CA . ASP A 1 99 ? -7.222 16.745 17.631 1.00 89.62 99 ASP A CA 1
ATOM 768 C C . ASP A 1 99 ? -8.090 16.690 18.898 1.00 89.62 99 ASP A C 1
ATOM 770 O O . ASP A 1 99 ? -7.587 16.793 20.019 1.00 89.62 99 ASP A O 1
ATOM 774 N N . SER A 1 100 ? -9.393 16.433 18.737 1.00 87.81 100 SER A N 1
ATOM 775 C CA . SER A 1 100 ? -10.321 16.269 19.865 1.00 87.81 100 SER A CA 1
ATOM 776 C C . SER A 1 100 ? -9.941 15.070 20.744 1.00 87.81 100 SER A C 1
ATOM 778 O O . SER A 1 100 ? -9.979 15.164 21.972 1.00 87.81 100 SER A O 1
ATOM 780 N N . LEU A 1 101 ? -9.504 13.961 20.134 1.00 86.81 101 LEU A N 1
ATOM 781 C CA . LEU A 1 101 ? -9.063 12.754 20.846 1.00 86.81 101 LEU A CA 1
ATOM 782 C C . LEU A 1 101 ? -7.742 12.947 21.594 1.00 86.81 101 LEU A C 1
ATOM 784 O O . LEU A 1 101 ? -7.560 12.351 22.652 1.00 86.81 101 LEU A O 1
ATOM 788 N N . SER A 1 102 ? -6.850 13.804 21.091 1.00 78.00 102 SER A N 1
ATOM 789 C CA . SER A 1 102 ? -5.559 14.094 21.736 1.00 78.00 102 SER A CA 1
ATOM 790 C C . SER A 1 102 ? -5.719 14.703 23.136 1.00 78.00 102 SER A C 1
ATOM 792 O O . SER A 1 102 ? -4.817 14.599 23.963 1.00 78.00 102 SER A O 1
ATOM 794 N N . SER A 1 103 ? -6.875 15.314 23.419 1.00 67.44 103 SER A N 1
ATOM 795 C CA . SER A 1 103 ? -7.204 15.910 24.720 1.00 67.44 103 SER A CA 1
ATOM 796 C C . SER A 1 103 ? -7.964 14.974 25.676 1.00 67.44 103 SER A C 1
ATOM 798 O O . SER A 1 103 ? -8.086 15.272 26.864 1.00 67.44 103 SER A O 1
ATOM 800 N N . ALA A 1 104 ? -8.457 13.830 25.190 1.00 64.31 104 ALA A N 1
ATOM 801 C CA . ALA A 1 104 ? -9.295 12.898 25.945 1.00 64.31 104 ALA A CA 1
ATOM 802 C C . ALA A 1 104 ? -8.452 11.805 26.641 1.00 64.31 104 ALA A C 1
ATOM 804 O O . ALA A 1 104 ? -8.554 10.624 26.318 1.00 64.31 104 ALA A O 1
ATOM 805 N N . CYS A 1 105 ? -7.597 12.198 27.591 1.00 53.19 105 CYS A N 1
ATOM 806 C CA . CYS A 1 105 ? -6.587 11.317 28.207 1.00 53.19 105 CYS A CA 1
ATOM 807 C C . CYS A 1 105 ? -7.042 10.478 29.422 1.00 53.19 105 CYS A C 1
ATOM 809 O O . CYS A 1 105 ? -6.208 9.832 30.051 1.00 53.19 105 CYS A O 1
AT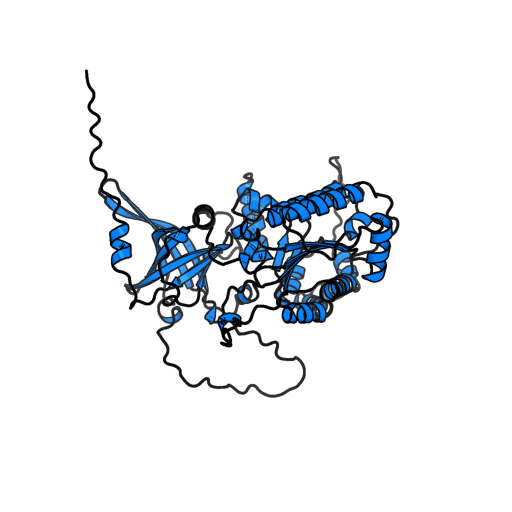OM 811 N N . GLU A 1 106 ? -8.330 10.419 29.767 1.00 55.62 106 GLU A N 1
ATOM 812 C CA . GLU A 1 106 ? -8.808 9.580 30.885 1.00 55.62 106 GLU A CA 1
ATOM 813 C C . GLU A 1 106 ? -9.568 8.350 30.382 1.00 55.62 106 GLU A C 1
ATOM 815 O O . GLU A 1 106 ? -10.783 8.214 30.531 1.00 55.62 106 GLU A O 1
ATOM 820 N N . LEU A 1 107 ? -8.841 7.436 29.742 1.00 60.19 107 LEU A N 1
ATOM 821 C CA . LEU A 1 107 ? -9.384 6.173 29.257 1.00 60.19 107 LEU A CA 1
ATOM 822 C C . LEU A 1 107 ? -8.915 5.008 30.135 1.00 60.19 107 LEU A C 1
ATOM 824 O O . LEU A 1 107 ? -8.028 4.240 29.781 1.00 60.19 107 LEU A O 1
ATOM 828 N N . SER A 1 108 ? -9.561 4.864 31.289 1.00 55.53 108 SER A N 1
ATOM 829 C CA . SER A 1 108 ? -9.382 3.723 32.191 1.00 55.53 108 SER A CA 1
ATOM 830 C C . SER A 1 108 ? -10.129 2.510 31.642 1.00 55.53 108 SER A C 1
ATOM 832 O O . SER A 1 108 ? -11.334 2.411 31.827 1.00 55.53 108 SER A O 1
ATOM 834 N N . ASP A 1 109 ? -9.439 1.685 30.853 1.00 63.00 109 ASP A N 1
ATOM 835 C CA . ASP A 1 109 ? -9.637 0.232 30.698 1.00 63.00 109 ASP A CA 1
ATOM 836 C C . ASP A 1 109 ? -8.710 -0.232 29.567 1.00 63.00 109 ASP A C 1
ATOM 838 O O . ASP A 1 109 ? -9.080 -0.216 28.388 1.00 63.00 109 ASP A O 1
ATOM 842 N N . SER A 1 110 ? -7.470 -0.577 29.925 1.00 68.50 110 SER A N 1
ATOM 843 C CA . SER A 1 110 ? -6.498 -1.130 28.983 1.00 68.50 110 SER A CA 1
ATOM 844 C C . SER A 1 110 ? -6.808 -2.605 28.759 1.00 68.50 110 SER A C 1
ATOM 846 O O . SER A 1 110 ? -6.694 -3.424 29.671 1.00 68.50 110 SER A O 1
ATOM 848 N N . ALA A 1 111 ? -7.216 -2.933 27.539 1.00 80.38 111 ALA A N 1
ATOM 849 C CA . ALA A 1 111 ? -7.358 -4.299 27.070 1.00 80.38 111 ALA A CA 1
ATOM 850 C C . ALA A 1 111 ? -6.496 -4.489 25.812 1.00 80.38 111 ALA A C 1
ATOM 852 O O . ALA A 1 111 ? -6.299 -3.539 25.040 1.00 80.38 111 ALA A O 1
ATOM 853 N N . PRO A 1 112 ? -5.946 -5.693 25.598 1.00 84.44 112 PRO A N 1
ATOM 854 C CA . PRO A 1 112 ? -5.159 -5.961 24.410 1.00 84.44 112 PRO A CA 1
ATOM 855 C C . PRO A 1 112 ? -6.044 -6.013 23.165 1.00 84.44 112 PRO A C 1
ATOM 857 O O . PRO A 1 112 ? -7.244 -6.291 23.232 1.00 84.44 112 PRO A O 1
ATOM 860 N N . SER A 1 113 ? -5.431 -5.729 22.019 1.00 88.75 113 SER A N 1
ATOM 861 C CA . SER A 1 113 ? -6.072 -5.881 20.713 1.00 88.75 113 SER A CA 1
ATOM 862 C C . SER A 1 113 ? -6.460 -7.341 20.480 1.00 88.75 113 SER A C 1
ATOM 864 O O . SER A 1 113 ? -5.737 -8.240 20.908 1.00 88.75 113 SER A O 1
ATOM 866 N N . ARG A 1 114 ? -7.578 -7.595 19.794 1.00 92.44 114 ARG A N 1
ATOM 867 C CA . ARG A 1 114 ? -8.034 -8.951 19.459 1.00 92.44 114 ARG A CA 1
ATOM 868 C C . ARG A 1 114 ? -8.378 -9.059 17.982 1.00 92.44 114 ARG A C 1
ATOM 870 O O . ARG A 1 114 ? -9.191 -8.286 17.473 1.00 92.44 114 ARG A O 1
ATOM 877 N N . ALA A 1 115 ? -7.843 -10.084 17.321 1.00 94.19 115 ALA A N 1
ATOM 878 C CA . ALA A 1 115 ? -8.083 -10.344 15.902 1.00 94.19 115 ALA A CA 1
ATOM 879 C C . ALA A 1 115 ? -9.580 -10.454 15.573 1.00 94.19 115 ALA A C 1
ATOM 881 O O . ALA A 1 115 ? -10.042 -9.879 14.590 1.00 94.19 115 ALA A O 1
ATOM 882 N N . SER A 1 116 ? -10.354 -11.127 16.434 1.00 95.44 116 SER A N 1
ATOM 883 C CA . SER A 1 116 ? -11.802 -11.297 16.261 1.00 95.44 116 SER A CA 1
ATOM 884 C C . SER A 1 116 ? -12.556 -9.967 16.237 1.00 95.44 116 SER A C 1
ATOM 886 O O . SER A 1 116 ? -13.425 -9.774 15.398 1.00 95.44 116 SER A O 1
ATOM 888 N N . HIS A 1 117 ? -12.200 -9.018 17.104 1.00 96.25 117 HIS A N 1
ATOM 889 C CA . HIS A 1 117 ? -12.861 -7.714 17.160 1.00 96.25 117 HIS A CA 1
ATOM 890 C C . HIS A 1 117 ? -12.518 -6.833 15.952 1.00 96.25 117 HIS A C 1
ATOM 892 O O . HIS A 1 117 ? -13.377 -6.094 15.462 1.00 96.25 117 HIS A O 1
ATOM 898 N N . ILE A 1 118 ? -11.282 -6.927 15.440 1.00 96.50 118 ILE A N 1
ATOM 899 C CA . ILE A 1 118 ? -10.913 -6.284 14.171 1.00 96.50 118 ILE A CA 1
ATOM 900 C C . ILE A 1 118 ? -11.740 -6.894 13.038 1.00 96.50 118 ILE A C 1
ATOM 902 O O . ILE A 1 118 ? -12.380 -6.151 12.299 1.00 96.50 118 ILE A O 1
ATOM 906 N N . ALA A 1 119 ? -11.802 -8.225 12.937 1.00 96.88 119 ALA A N 1
ATOM 907 C CA . ALA A 1 119 ? -12.576 -8.915 11.905 1.00 96.88 119 ALA A CA 1
ATOM 908 C C . ALA A 1 119 ? -14.074 -8.555 11.954 1.00 96.88 119 ALA A C 1
ATOM 910 O O . ALA A 1 119 ? -14.676 -8.258 10.923 1.00 96.88 119 ALA A O 1
ATOM 911 N N . GLU A 1 120 ? -14.673 -8.498 13.145 1.00 96.19 120 GLU A N 1
ATOM 912 C CA . GLU A 1 120 ? -16.056 -8.046 13.336 1.00 96.19 120 GLU A CA 1
ATOM 913 C C . GLU A 1 120 ? -16.244 -6.576 12.916 1.00 96.19 120 GLU A C 1
ATOM 915 O O . GLU A 1 120 ? -17.244 -6.232 12.285 1.00 96.19 120 GLU A O 1
ATOM 920 N N . SER A 1 121 ? -15.272 -5.706 13.211 1.00 95.69 121 SER A N 1
ATOM 921 C CA . SER A 1 121 ? -15.307 -4.292 12.803 1.00 95.69 121 SER A CA 1
ATOM 922 C C . SER A 1 121 ? -15.191 -4.135 11.284 1.00 95.69 121 SER A C 1
ATOM 924 O O . SER A 1 121 ? -15.864 -3.283 10.701 1.00 95.69 121 SER A O 1
ATOM 926 N N . MET A 1 122 ? -14.390 -4.987 10.637 1.00 96.56 122 MET A N 1
ATOM 927 C CA . MET A 1 122 ? -14.274 -5.077 9.179 1.00 96.56 122 MET A CA 1
ATOM 928 C C . MET A 1 122 ? -15.589 -5.535 8.544 1.00 96.56 122 MET A C 1
ATOM 930 O O . MET A 1 122 ? -16.055 -4.905 7.600 1.00 96.56 122 MET A O 1
ATOM 934 N N . ILE A 1 123 ? -16.236 -6.566 9.096 1.00 95.62 123 ILE A N 1
ATOM 935 C CA . ILE A 1 123 ? -17.572 -6.996 8.659 1.00 95.62 123 ILE A CA 1
ATOM 936 C C . ILE A 1 123 ? -18.589 -5.866 8.818 1.00 95.62 123 ILE A C 1
ATOM 938 O O . ILE A 1 123 ? -19.425 -5.669 7.946 1.00 95.62 123 ILE A O 1
ATOM 942 N N . GLN A 1 124 ? -18.512 -5.069 9.882 1.00 93.50 124 GLN A N 1
ATOM 943 C CA . GLN A 1 124 ? -19.440 -3.956 10.054 1.00 93.50 124 GLN A CA 1
ATOM 944 C C . GLN A 1 124 ? -19.349 -2.932 8.903 1.00 93.50 124 GLN A C 1
ATOM 946 O O . GLN A 1 124 ? -20.379 -2.436 8.456 1.00 93.50 124 GLN A O 1
ATOM 951 N N . LEU A 1 125 ? -18.153 -2.669 8.356 1.00 94.06 125 LEU A N 1
ATOM 952 C CA . LEU A 1 125 ? -17.973 -1.765 7.204 1.00 94.06 125 LEU A CA 1
ATOM 953 C C . LEU A 1 125 ? -18.775 -2.201 5.974 1.00 94.06 125 LEU A C 1
ATOM 955 O O . LEU A 1 125 ? -19.287 -1.371 5.224 1.00 94.06 125 LEU A O 1
ATOM 959 N N . VAL A 1 126 ? -18.908 -3.510 5.785 1.00 92.62 126 VAL A N 1
ATOM 960 C CA . VAL A 1 126 ? -19.679 -4.118 4.697 1.00 92.62 126 VAL A CA 1
ATOM 961 C C . VAL A 1 126 ? -21.152 -3.703 4.749 1.00 92.62 126 VAL A C 1
ATOM 963 O O . VAL A 1 126 ? -21.798 -3.593 3.707 1.00 92.62 126 VAL A O 1
ATOM 966 N N . HIS A 1 127 ? -21.673 -3.485 5.957 1.00 90.12 127 HIS A N 1
ATOM 967 C CA . HIS A 1 127 ? -23.068 -3.140 6.217 1.00 90.12 127 HIS A CA 1
ATOM 968 C C . HIS A 1 127 ? -23.294 -1.636 6.402 1.00 90.12 127 HIS A C 1
ATOM 970 O O . HIS A 1 127 ? -24.367 -1.145 6.060 1.00 90.12 127 HIS A O 1
ATOM 976 N N . ASP A 1 128 ? -22.303 -0.917 6.931 1.00 89.88 128 ASP A N 1
ATOM 977 C CA . ASP A 1 128 ? -22.416 0.512 7.239 1.00 89.88 128 ASP A CA 1
ATOM 978 C C . ASP A 1 128 ? -22.357 1.398 5.985 1.00 89.88 128 ASP A C 1
ATOM 980 O O . ASP A 1 128 ? -22.905 2.500 5.985 1.00 89.88 128 ASP A O 1
ATOM 984 N N . TYR A 1 129 ? -21.699 0.928 4.922 1.00 90.62 129 TYR A N 1
ATOM 985 C CA . TYR A 1 129 ? -21.463 1.708 3.711 1.00 90.62 129 TYR A CA 1
ATOM 986 C C . TYR A 1 129 ? -22.064 1.050 2.472 1.00 90.62 129 TYR A C 1
ATOM 988 O O . TYR A 1 129 ? -22.101 -0.171 2.325 1.00 90.62 129 TYR A O 1
ATOM 996 N N . SER A 1 130 ? -22.506 1.896 1.543 1.00 87.00 130 SER A N 1
ATOM 997 C CA . SER A 1 130 ? -22.788 1.471 0.173 1.00 87.00 130 SER A CA 1
ATOM 998 C C . SER A 1 130 ? -21.472 1.399 -0.596 1.00 87.00 130 SER A C 1
ATOM 1000 O O . SER A 1 130 ? -20.701 2.358 -0.583 1.00 87.00 130 SER A O 1
ATOM 1002 N N . TRP A 1 131 ? -21.225 0.266 -1.241 1.00 90.31 131 TRP A N 1
ATOM 1003 C CA . TRP A 1 131 ? -20.004 -0.006 -1.996 1.00 90.31 131 TRP A CA 1
ATOM 1004 C C . TRP A 1 131 ? -20.305 0.030 -3.485 1.00 90.31 131 TRP A C 1
ATOM 1006 O O . TRP A 1 131 ? -21.374 -0.424 -3.900 1.00 90.31 131 TRP A O 1
ATOM 1016 N N . GLU A 1 132 ? -19.375 0.559 -4.277 1.00 82.19 132 GLU A N 1
ATOM 1017 C CA . GLU A 1 132 ? -19.533 0.530 -5.727 1.00 82.19 132 GLU A CA 1
ATOM 1018 C C . GLU A 1 132 ? -19.376 -0.905 -6.200 1.00 82.19 132 GLU A C 1
ATOM 1020 O O . GLU A 1 132 ? -18.413 -1.590 -5.857 1.00 82.19 132 GLU A O 1
ATOM 1025 N N . GLN A 1 133 ? -20.333 -1.379 -6.982 1.00 70.75 133 GLN A N 1
ATOM 1026 C CA . GLN A 1 133 ? -20.111 -2.587 -7.754 1.00 70.75 133 GLN A CA 1
ATOM 1027 C C . GLN A 1 133 ? -19.379 -2.163 -9.014 1.00 70.75 133 GLN A C 1
ATOM 1029 O O . GLN A 1 133 ? -19.761 -1.169 -9.632 1.00 70.75 133 GLN A O 1
ATOM 1034 N N . GLN A 1 134 ? -18.331 -2.899 -9.384 1.00 62.88 134 GLN A N 1
ATOM 1035 C CA . GLN A 1 134 ? -17.636 -2.656 -10.639 1.00 62.88 134 GLN A CA 1
ATOM 1036 C C . GLN A 1 134 ? -18.691 -2.567 -11.746 1.00 62.88 134 GLN A C 1
ATOM 1038 O O . GLN A 1 134 ? -19.484 -3.497 -11.920 1.00 62.88 134 GLN A O 1
ATOM 1043 N N . ALA A 1 135 ? -18.760 -1.426 -12.435 1.00 47.84 135 ALA A N 1
ATOM 1044 C CA . ALA A 1 135 ? -19.675 -1.273 -13.548 1.00 47.84 135 ALA A CA 1
ATOM 1045 C C . ALA A 1 135 ? -19.301 -2.351 -14.568 1.00 47.84 135 ALA A C 1
ATOM 1047 O O . ALA A 1 135 ? -18.272 -2.260 -15.235 1.00 47.84 135 ALA A O 1
ATOM 1048 N N . HIS A 1 136 ? -20.120 -3.399 -14.681 1.00 42.75 136 HIS A N 1
ATOM 1049 C CA . HIS A 1 136 ? -20.170 -4.135 -15.927 1.00 42.75 136 HIS A CA 1
ATOM 1050 C C . HIS A 1 136 ? -20.472 -3.076 -16.974 1.00 42.75 136 HIS A C 1
ATOM 1052 O O . HIS A 1 136 ? -21.526 -2.437 -16.895 1.00 42.75 136 HIS A O 1
ATOM 1058 N N . ASP A 1 137 ? -19.527 -2.835 -17.885 1.00 37.47 137 ASP A N 1
ATOM 1059 C CA . ASP A 1 137 ? -19.770 -1.982 -19.035 1.00 37.47 137 ASP A CA 1
ATOM 1060 C C . ASP A 1 137 ? -21.172 -2.310 -19.547 1.00 37.47 137 ASP A C 1
ATOM 1062 O O . ASP A 1 137 ? -21.506 -3.475 -19.792 1.00 37.47 137 ASP A O 1
ATOM 1066 N N . ILE A 1 138 ? -22.008 -1.278 -19.677 1.00 40.00 138 ILE A N 1
ATOM 1067 C CA . ILE A 1 138 ? -23.433 -1.326 -20.063 1.00 40.00 138 ILE A CA 1
ATOM 1068 C C . ILE A 1 138 ? -23.646 -2.062 -21.415 1.00 40.00 138 ILE A C 1
ATOM 1070 O O . ILE A 1 138 ? -24.766 -2.288 -21.867 1.00 40.00 138 ILE A O 1
ATOM 1074 N N . LEU A 1 139 ? -22.560 -2.509 -22.047 1.00 37.25 139 LEU A N 1
ATOM 1075 C CA . LEU A 1 139 ? -22.475 -3.293 -23.262 1.00 37.25 139 LEU A CA 1
ATOM 1076 C C . LEU A 1 139 ? -22.299 -4.812 -23.050 1.00 37.25 139 LEU A C 1
ATOM 1078 O O . LEU A 1 139 ? -21.818 -5.467 -23.964 1.00 37.25 139 LEU A O 1
ATOM 1082 N N . GLY A 1 140 ? -22.640 -5.404 -21.899 1.00 30.38 140 GLY A N 1
ATOM 1083 C CA . GLY A 1 140 ? -22.884 -6.857 -21.771 1.00 30.38 140 GLY A CA 1
ATOM 1084 C C . GLY A 1 140 ? -21.774 -7.806 -22.262 1.00 30.38 140 GLY A C 1
ATOM 1085 O O . GLY A 1 140 ? -22.034 -8.989 -22.484 1.00 30.38 140 GLY A O 1
ATOM 1086 N N . LYS A 1 141 ? -20.546 -7.316 -22.452 1.00 31.41 141 LYS A N 1
ATOM 1087 C CA . LYS A 1 141 ? -19.382 -8.154 -22.701 1.00 31.41 141 LYS A CA 1
ATOM 1088 C C . LYS A 1 141 ? -18.819 -8.516 -21.335 1.00 31.41 141 LYS A C 1
ATOM 1090 O O . LYS A 1 141 ? -18.527 -7.606 -20.561 1.00 31.41 141 LYS A O 1
ATOM 1095 N N . PRO A 1 142 ? -18.667 -9.809 -21.012 1.00 30.34 142 PRO A N 1
ATOM 1096 C CA . PRO A 1 142 ? -17.878 -10.182 -19.857 1.00 30.34 142 PRO A CA 1
ATOM 1097 C C . PRO A 1 142 ? -16.470 -9.656 -20.129 1.00 30.34 142 PRO A C 1
ATOM 1099 O O . PRO A 1 142 ? -15.792 -10.130 -21.043 1.00 30.34 142 PRO A O 1
ATOM 1102 N N . ASN A 1 143 ? -16.053 -8.630 -19.393 1.00 36.78 143 ASN A N 1
ATOM 1103 C CA . ASN A 1 143 ? -14.659 -8.237 -19.389 1.00 36.78 143 ASN A CA 1
ATOM 1104 C C . ASN A 1 143 ? -13.899 -9.432 -18.809 1.00 36.78 143 ASN A C 1
ATOM 1106 O O . ASN A 1 143 ? -13.889 -9.675 -17.606 1.00 36.78 143 ASN A O 1
ATOM 1110 N N . HIS A 1 144 ? -13.248 -10.195 -19.685 1.00 36.97 144 HIS A N 1
ATOM 1111 C CA . HIS A 1 144 ? -12.225 -11.165 -19.305 1.00 36.97 144 HIS A CA 1
ATOM 1112 C C . HIS A 1 144 ? -11.028 -10.492 -18.579 1.00 36.97 144 HIS A C 1
ATOM 1114 O O . HIS A 1 144 ? -10.092 -11.180 -18.190 1.00 36.97 144 HIS A O 1
ATOM 1120 N N . ASP A 1 145 ? -11.073 -9.170 -18.352 1.00 42.12 145 ASP A N 1
ATOM 1121 C CA . ASP A 1 145 ? -10.120 -8.378 -17.564 1.00 42.12 145 ASP A CA 1
ATOM 1122 C C . ASP A 1 145 ? -10.170 -8.629 -16.049 1.00 42.12 145 ASP A C 1
ATOM 1124 O O . ASP A 1 145 ? -9.256 -8.201 -15.349 1.00 42.12 145 ASP A O 1
ATOM 1128 N N . HIS A 1 146 ? -11.150 -9.377 -15.520 1.00 40.62 146 HIS A N 1
ATOM 1129 C CA . HIS A 1 146 ? -11.099 -9.827 -14.116 1.00 40.62 146 HIS A CA 1
ATOM 1130 C C . HIS A 1 146 ? -9.827 -10.643 -13.793 1.00 40.62 146 HIS A C 1
ATOM 1132 O O . HIS A 1 146 ? -9.436 -10.733 -12.630 1.00 40.62 146 HIS A O 1
ATOM 1138 N N . ASP A 1 147 ? -9.169 -11.191 -14.822 1.00 45.91 147 ASP A N 1
ATOM 1139 C CA . ASP A 1 147 ? -7.973 -12.029 -14.713 1.00 45.91 147 ASP A CA 1
ATOM 1140 C C . ASP A 1 147 ? -6.668 -11.299 -15.097 1.00 45.91 147 ASP A C 1
ATOM 1142 O O . ASP A 1 147 ? -5.595 -11.912 -15.079 1.00 45.91 147 ASP A O 1
ATOM 1146 N N . ARG A 1 148 ? -6.717 -10.009 -15.471 1.00 56.44 148 ARG A N 1
ATOM 1147 C CA . ARG A 1 148 ? -5.543 -9.291 -15.987 1.00 56.44 148 ARG A CA 1
ATOM 1148 C C . ARG A 1 148 ? -4.863 -8.492 -14.879 1.00 56.44 148 ARG A C 1
ATOM 1150 O O . ARG A 1 148 ? -5.352 -7.471 -14.414 1.00 56.44 148 ARG A O 1
ATOM 1157 N N . PHE A 1 149 ? -3.708 -8.979 -14.437 1.00 62.81 149 PHE A N 1
ATOM 1158 C CA . PHE A 1 149 ? -2.876 -8.255 -13.485 1.00 62.81 149 PHE A CA 1
ATOM 1159 C C . PHE A 1 149 ? -2.168 -7.066 -14.162 1.00 62.81 149 PHE A C 1
ATOM 1161 O O . PHE A 1 149 ? -1.666 -7.231 -15.280 1.00 62.81 149 PHE A O 1
ATOM 1168 N N . PRO A 1 150 ? -1.992 -5.926 -13.466 1.00 68.81 150 PRO A N 1
ATOM 1169 C CA . PRO A 1 150 ? -2.488 -5.604 -12.119 1.00 68.81 150 PRO A CA 1
ATOM 1170 C C . PRO A 1 150 ? -3.943 -5.134 -12.077 1.00 68.81 150 PRO A C 1
ATOM 1172 O O . PRO A 1 150 ? -4.371 -4.338 -12.904 1.00 68.81 150 PRO A O 1
ATOM 1175 N N . VAL A 1 151 ? -4.674 -5.600 -11.058 1.00 75.81 151 VAL A N 1
ATOM 1176 C CA . VAL A 1 151 ? -6.093 -5.280 -10.849 1.00 75.81 151 VAL A CA 1
ATOM 1177 C C . VAL A 1 151 ? -6.220 -4.138 -9.846 1.00 75.81 151 VAL A C 1
ATOM 1179 O O . VAL A 1 151 ? -5.903 -4.311 -8.664 1.00 75.81 151 VAL A O 1
ATOM 1182 N N . VAL A 1 152 ? -6.708 -2.990 -10.314 1.00 83.00 152 VAL A N 1
ATOM 1183 C CA . VAL A 1 152 ? -7.162 -1.885 -9.462 1.00 83.00 152 VAL A CA 1
ATOM 1184 C C . VAL A 1 152 ? -8.628 -2.142 -9.116 1.00 83.00 152 VAL A C 1
ATOM 1186 O O . VAL A 1 152 ? -9.433 -2.452 -9.991 1.00 83.00 152 VAL A O 1
ATOM 1189 N N . ARG A 1 153 ? -8.958 -2.103 -7.826 1.00 87.00 153 ARG A N 1
ATOM 1190 C CA . ARG A 1 153 ? -10.302 -2.408 -7.316 1.00 87.00 153 ARG A CA 1
ATOM 1191 C C . ARG A 1 153 ? -11.109 -1.123 -7.168 1.00 87.00 153 ARG A C 1
ATOM 1193 O O . ARG A 1 153 ? -10.544 -0.076 -6.864 1.00 87.00 153 ARG A O 1
ATOM 1200 N N . SER A 1 154 ? -12.427 -1.209 -7.331 1.00 90.56 154 SER A N 1
ATOM 1201 C CA . SER A 1 154 ? -13.317 -0.041 -7.255 1.00 90.56 154 SER A CA 1
ATOM 1202 C C . SER A 1 154 ? -13.414 0.529 -5.839 1.00 90.56 154 SER A C 1
ATOM 1204 O O . SER A 1 154 ? -13.719 1.708 -5.656 1.00 90.56 154 SER A O 1
ATOM 1206 N N . ASN A 1 155 ? -13.145 -0.290 -4.820 1.00 94.88 155 ASN A N 1
ATOM 1207 C CA . ASN A 1 155 ? -13.216 0.110 -3.422 1.00 94.88 155 ASN A CA 1
ATOM 1208 C C . ASN A 1 155 ? -11.942 -0.282 -2.664 1.00 94.88 155 ASN A C 1
ATOM 1210 O O . ASN A 1 155 ? -11.341 -1.328 -2.923 1.00 94.88 155 ASN A O 1
ATOM 1214 N N . LEU A 1 156 ? -11.563 0.529 -1.677 1.00 96.31 156 LEU A N 1
ATOM 1215 C CA . LEU A 1 156 ? -10.381 0.319 -0.846 1.00 96.31 156 LEU A CA 1
ATOM 1216 C C . LEU A 1 156 ? -10.688 0.578 0.633 1.00 96.31 156 LEU A C 1
ATOM 1218 O O . LEU A 1 156 ? -11.282 1.588 1.004 1.00 96.31 156 LEU A O 1
ATOM 1222 N N . ILE A 1 157 ? -10.216 -0.312 1.498 1.00 97.62 157 ILE A N 1
ATOM 1223 C CA . ILE A 1 157 ? -10.163 -0.097 2.944 1.00 97.62 157 ILE A CA 1
ATOM 1224 C C . ILE A 1 157 ? -8.698 -0.081 3.371 1.00 97.62 157 ILE A C 1
ATOM 1226 O O . ILE A 1 157 ? -7.958 -1.033 3.122 1.00 97.62 157 ILE A O 1
ATOM 1230 N N . VAL A 1 158 ? -8.292 0.991 4.049 1.00 98.25 158 VAL A N 1
ATOM 1231 C CA . VAL A 1 158 ? -6.951 1.149 4.620 1.00 98.25 158 VAL A CA 1
ATOM 1232 C C . VAL A 1 158 ? -7.070 1.109 6.139 1.00 98.25 158 VAL A C 1
ATOM 1234 O O . VAL A 1 158 ? -7.587 2.047 6.746 1.00 98.25 158 VAL A O 1
ATOM 1237 N N . LEU A 1 159 ? -6.619 0.014 6.754 1.00 98.38 159 LEU A N 1
ATOM 1238 C CA . LEU A 1 159 ? -6.573 -0.132 8.208 1.00 98.38 159 LEU A CA 1
ATOM 1239 C C . LEU A 1 159 ? -5.284 0.477 8.759 1.00 98.38 159 LEU A C 1
ATOM 1241 O O . LEU A 1 159 ? -4.203 -0.036 8.498 1.00 98.38 159 LEU A O 1
ATOM 1245 N N . PHE A 1 160 ? -5.402 1.502 9.592 1.00 98.06 160 PHE A N 1
ATOM 1246 C CA . PHE A 1 160 ? -4.322 2.010 10.430 1.00 98.06 160 PHE A CA 1
ATOM 1247 C C . PHE A 1 160 ? -4.387 1.326 11.795 1.00 98.06 160 PHE A C 1
ATOM 1249 O O . PHE A 1 160 ? -5.196 1.695 12.645 1.00 98.06 160 PHE A O 1
ATOM 1256 N N . SER A 1 161 ? -3.537 0.320 12.003 1.00 95.38 161 SER A N 1
ATOM 1257 C CA . SER A 1 161 ? -3.423 -0.403 13.273 1.00 95.38 161 SER A CA 1
ATOM 1258 C C . SER A 1 161 ? -1.969 -0.805 13.514 1.00 95.38 161 SER A C 1
ATOM 1260 O O . SER A 1 161 ? -1.348 -1.377 12.613 1.00 95.38 161 SER A O 1
ATOM 1262 N N . PRO A 1 162 ? -1.400 -0.546 14.704 1.00 91.88 162 PRO A N 1
ATOM 1263 C CA . PRO A 1 162 ? -0.033 -0.957 14.996 1.00 91.88 162 PRO A CA 1
ATOM 1264 C C . PRO A 1 162 ? 0.081 -2.481 15.072 1.00 91.88 162 PRO A C 1
ATOM 1266 O O . PRO A 1 162 ? -0.846 -3.163 15.519 1.00 91.88 162 PRO A O 1
ATOM 1269 N N . ILE A 1 163 ? 1.241 -3.000 14.674 1.00 88.56 163 ILE A N 1
ATOM 1270 C CA . ILE A 1 163 ? 1.635 -4.390 14.904 1.00 88.56 163 ILE A CA 1
ATOM 1271 C C . ILE A 1 163 ? 2.768 -4.388 15.928 1.00 88.56 163 ILE A C 1
ATOM 1273 O O . ILE A 1 163 ? 3.881 -3.936 15.650 1.00 88.56 163 ILE A O 1
ATOM 1277 N N . TYR A 1 164 ? 2.494 -4.902 17.125 1.00 83.25 164 TYR A N 1
ATOM 1278 C CA . TYR A 1 164 ? 3.511 -5.013 18.167 1.00 83.25 164 TYR A CA 1
ATOM 1279 C C . TYR A 1 164 ? 4.321 -6.299 17.978 1.00 83.25 164 TYR A C 1
ATOM 1281 O O . TYR A 1 164 ? 3.783 -7.349 17.636 1.00 83.25 164 TYR A O 1
ATOM 1289 N N . ARG A 1 165 ? 5.636 -6.216 18.204 1.00 78.00 165 ARG A N 1
ATOM 1290 C CA . ARG A 1 165 ? 6.586 -7.317 17.953 1.00 78.00 165 ARG A CA 1
ATOM 1291 C C . ARG A 1 165 ? 6.807 -8.233 19.158 1.00 78.00 165 ARG A C 1
ATOM 1293 O O . ARG A 1 165 ? 7.675 -9.098 19.103 1.00 78.00 165 ARG A O 1
ATOM 1300 N N . SER A 1 166 ? 6.046 -8.057 20.238 1.00 82.19 166 SER A N 1
ATOM 1301 C CA . SER A 1 166 ? 6.157 -8.900 21.428 1.00 82.19 166 SER A CA 1
ATOM 1302 C C . SER A 1 166 ? 5.319 -10.167 21.287 1.00 82.19 166 SER A C 1
ATOM 1304 O O . SER A 1 166 ? 4.144 -10.116 20.918 1.00 82.19 166 SER A O 1
ATOM 1306 N N . LEU A 1 167 ? 5.901 -11.313 21.645 1.00 80.31 167 LEU A N 1
ATOM 1307 C CA . LEU A 1 167 ? 5.205 -12.606 21.676 1.00 80.31 167 LEU A CA 1
ATOM 1308 C C . LEU A 1 167 ? 3.921 -12.557 22.508 1.00 80.31 167 LEU A C 1
ATOM 1310 O O . LEU A 1 167 ? 2.898 -13.099 22.093 1.00 80.31 167 LEU A O 1
ATOM 1314 N N . LYS A 1 168 ? 3.956 -11.842 23.636 1.00 84.12 168 LYS A N 1
ATOM 1315 C CA . LYS A 1 168 ? 2.792 -11.631 24.497 1.00 84.12 168 LYS A CA 1
ATOM 1316 C C . LYS A 1 168 ? 1.642 -10.924 23.776 1.00 84.12 168 LYS A C 1
ATOM 1318 O O . LYS A 1 168 ? 0.490 -11.323 23.913 1.00 84.12 168 LYS A O 1
ATOM 1323 N N . TRP A 1 169 ? 1.932 -9.886 22.991 1.00 85.69 169 TRP A N 1
ATOM 1324 C CA . TRP A 1 169 ? 0.874 -9.204 22.248 1.00 85.69 169 TRP A CA 1
ATOM 1325 C C . TRP A 1 169 ? 0.265 -10.128 21.195 1.00 85.69 169 TRP A C 1
ATOM 1327 O O . TRP A 1 169 ? -0.953 -10.184 21.054 1.00 85.69 169 TRP A O 1
ATOM 1337 N N . VAL A 1 170 ? 1.099 -10.894 20.487 1.00 84.44 170 VAL A N 1
ATOM 1338 C CA . VAL A 1 170 ? 0.631 -11.839 19.467 1.00 84.44 170 VAL A CA 1
ATOM 1339 C C . VAL A 1 170 ? -0.244 -12.924 20.087 1.00 84.44 170 VAL A C 1
ATOM 1341 O O . VAL A 1 170 ? -1.299 -13.239 19.533 1.00 84.44 170 VAL A O 1
ATOM 1344 N N . SER A 1 171 ? 0.148 -13.455 21.248 1.00 86.69 171 SER A N 1
ATOM 1345 C CA . SER A 1 171 ? -0.621 -14.472 21.964 1.00 86.69 171 SER A CA 1
ATOM 1346 C C . SER A 1 171 ? -1.994 -13.940 22.388 1.00 86.69 171 SER A C 1
ATOM 1348 O O . SER A 1 171 ? -3.014 -14.588 22.152 1.00 86.69 171 SER A O 1
ATOM 1350 N N . GLU A 1 172 ? -2.051 -12.720 22.929 1.00 88.94 172 GLU A N 1
ATOM 1351 C CA . GLU A 1 172 ? -3.301 -12.037 23.286 1.00 88.94 172 GLU A CA 1
ATOM 1352 C C . GLU A 1 172 ? -4.166 -11.754 22.041 1.00 88.94 172 GLU A C 1
ATOM 1354 O O . GLU A 1 172 ? -5.373 -12.024 22.041 1.00 88.94 172 GLU A O 1
ATOM 1359 N N . PHE A 1 173 ? -3.535 -11.311 20.948 1.00 90.19 173 PHE A N 1
ATOM 1360 C CA . PHE A 1 173 ? -4.181 -10.973 19.681 1.00 90.19 173 PHE A CA 1
ATOM 1361 C C . PHE A 1 173 ? -4.929 -12.155 19.061 1.00 90.19 173 PHE A C 1
ATOM 1363 O O . PHE A 1 173 ? -6.083 -12.004 18.647 1.00 90.19 173 PHE A O 1
ATOM 1370 N N . VAL A 1 174 ? -4.308 -13.340 19.036 1.00 89.44 174 VAL A N 1
ATOM 1371 C CA . VAL A 1 174 ? -4.925 -14.576 18.512 1.00 89.44 174 VAL A CA 1
ATOM 1372 C C . VAL A 1 174 ? -5.571 -15.449 19.596 1.00 89.44 174 VAL A C 1
ATOM 1374 O O . VAL A 1 174 ? -6.076 -16.532 19.286 1.00 89.44 174 VAL A O 1
ATOM 1377 N N . SER A 1 175 ? -5.600 -14.969 20.846 1.00 87.44 175 SER A N 1
ATOM 1378 C CA . SER A 1 175 ? -6.167 -15.651 22.019 1.00 87.44 175 SER A CA 1
ATOM 1379 C C . SER A 1 175 ? -5.602 -17.072 22.217 1.00 87.44 175 SER A C 1
ATOM 1381 O O . SER A 1 175 ? -6.346 -18.054 22.187 1.00 87.44 175 SER A O 1
ATOM 1383 N N . VAL A 1 176 ? -4.278 -17.173 22.370 1.00 86.12 176 VAL A N 1
ATOM 1384 C CA . VAL A 1 176 ? -3.518 -18.400 22.700 1.00 86.12 176 VAL A CA 1
ATOM 1385 C C . VAL A 1 176 ? -2.554 -18.150 23.854 1.00 86.12 176 VAL A C 1
ATOM 1387 O O . VAL A 1 176 ? -2.275 -17.003 24.200 1.00 86.12 176 VAL A O 1
ATOM 1390 N N . GLU A 1 177 ? -2.033 -19.225 24.436 1.00 82.00 177 GLU A N 1
ATOM 1391 C CA . GLU A 1 177 ? -0.948 -19.150 25.415 1.00 82.00 177 GLU A CA 1
ATOM 1392 C C . GLU A 1 177 ? 0.387 -18.807 24.727 1.00 82.00 177 GLU A C 1
ATOM 1394 O O . GLU A 1 177 ? 0.591 -19.109 23.553 1.00 82.00 177 GLU A O 1
ATOM 1399 N N . VAL A 1 178 ? 1.307 -18.155 25.445 1.00 77.06 178 VAL A N 1
ATOM 1400 C CA . VAL A 1 178 ? 2.604 -17.698 24.891 1.00 77.06 178 VAL A CA 1
ATOM 1401 C C . VAL A 1 178 ? 3.507 -18.871 24.475 1.00 77.06 178 VAL A C 1
ATOM 1403 O O . VAL A 1 178 ? 4.355 -18.721 23.602 1.00 77.06 178 VAL A O 1
ATOM 1406 N N . GLU A 1 179 ? 3.316 -20.042 25.081 1.00 74.25 179 GLU A N 1
ATOM 1407 C CA . GLU A 1 179 ? 4.087 -21.263 24.804 1.00 74.25 179 GLU A CA 1
ATOM 1408 C C . GLU A 1 179 ? 3.487 -22.107 23.664 1.00 74.25 179 GLU A C 1
ATOM 1410 O O . GLU A 1 179 ? 4.005 -23.175 23.343 1.00 74.25 179 GLU A O 1
ATOM 1415 N N . ASP A 1 180 ? 2.397 -21.646 23.045 1.00 79.06 180 ASP A N 1
ATOM 1416 C CA . ASP A 1 180 ? 1.705 -22.377 21.987 1.00 79.06 180 ASP A CA 1
ATOM 1417 C C . ASP A 1 180 ? 2.591 -22.513 20.732 1.00 79.06 180 ASP A C 1
ATOM 1419 O O . ASP A 1 180 ? 3.172 -21.539 20.237 1.00 79.06 180 ASP A O 1
ATOM 1423 N N . GLU A 1 181 ? 2.659 -23.726 20.171 1.00 77.12 181 GLU A N 1
ATOM 1424 C CA . GLU A 1 181 ? 3.387 -24.030 18.930 1.00 77.12 181 GLU A CA 1
ATOM 1425 C C . GLU A 1 181 ? 2.972 -23.110 17.767 1.00 77.12 181 GLU A C 1
ATOM 1427 O O . GLU A 1 181 ? 3.781 -22.815 16.879 1.00 77.12 181 GLU A O 1
ATOM 1432 N N . LEU A 1 182 ? 1.740 -22.587 17.793 1.00 75.69 182 LEU A N 1
ATOM 1433 C CA . LEU A 1 182 ? 1.233 -21.593 16.849 1.00 75.69 182 LEU A CA 1
ATOM 1434 C C . LEU A 1 182 ? 2.115 -20.344 16.747 1.00 75.69 182 LEU A C 1
ATOM 1436 O O . LEU A 1 182 ? 2.153 -19.738 15.682 1.00 75.69 182 LEU A O 1
ATOM 1440 N N . LEU A 1 183 ? 2.825 -19.954 17.809 1.00 75.00 183 LEU A N 1
ATOM 1441 C CA . LEU A 1 183 ? 3.668 -18.752 17.830 1.00 75.00 183 LEU A CA 1
ATOM 1442 C C . LEU A 1 183 ? 5.090 -18.995 17.306 1.00 75.00 183 LEU A C 1
ATOM 1444 O O . LEU A 1 183 ? 5.828 -18.040 17.073 1.00 75.00 183 LEU A O 1
ATOM 1448 N N . THR A 1 184 ? 5.467 -20.255 17.074 1.00 77.88 184 THR A N 1
ATOM 1449 C CA . THR A 1 184 ? 6.776 -20.633 16.509 1.00 77.88 184 THR A CA 1
ATOM 1450 C C . THR A 1 184 ? 6.681 -21.132 15.065 1.00 77.88 184 THR A C 1
ATOM 1452 O O . THR A 1 184 ? 7.680 -21.136 14.346 1.00 77.88 184 THR A O 1
ATOM 1455 N N . ASN A 1 185 ? 5.479 -21.497 14.603 1.00 83.88 185 ASN A N 1
ATOM 1456 C CA . ASN A 1 185 ? 5.223 -22.004 13.257 1.00 83.88 185 ASN A CA 1
ATOM 1457 C C . ASN A 1 185 ? 4.434 -20.991 12.402 1.00 83.88 185 ASN A C 1
ATOM 1459 O O . ASN A 1 185 ? 3.234 -20.788 12.605 1.00 83.88 185 ASN A O 1
ATOM 1463 N N . VAL A 1 186 ? 5.099 -20.406 11.394 1.00 81.81 186 VAL A N 1
ATOM 1464 C CA . VAL A 1 186 ? 4.525 -19.401 10.472 1.00 81.81 186 VAL A CA 1
ATOM 1465 C C . VAL A 1 186 ? 3.246 -19.901 9.794 1.00 81.81 186 VAL A C 1
ATOM 1467 O O . VAL A 1 186 ? 2.265 -19.157 9.712 1.00 81.81 186 VAL A O 1
ATOM 1470 N N . ASP A 1 187 ? 3.216 -21.151 9.330 1.00 82.62 187 ASP A N 1
ATOM 1471 C CA . ASP A 1 187 ? 2.068 -21.714 8.611 1.00 82.62 187 ASP A CA 1
ATOM 1472 C C . ASP A 1 187 ? 0.877 -21.951 9.539 1.00 82.62 187 ASP A C 1
ATOM 1474 O O . ASP A 1 187 ? -0.282 -21.759 9.159 1.00 82.62 187 ASP A O 1
ATOM 1478 N N . ALA A 1 188 ? 1.146 -22.375 10.773 1.00 85.44 188 ALA A N 1
ATOM 1479 C CA . ALA A 1 188 ? 0.116 -22.601 11.775 1.00 85.44 188 ALA A CA 1
ATOM 1480 C C . ALA A 1 188 ? -0.498 -21.273 12.250 1.00 85.44 188 ALA A C 1
ATOM 1482 O O . ALA A 1 188 ? -1.727 -21.137 12.244 1.00 85.44 188 ALA A O 1
ATOM 1483 N N . PHE A 1 189 ? 0.341 -20.267 12.531 1.00 86.38 189 PHE A N 1
ATOM 1484 C CA . PHE A 1 189 ? -0.101 -18.893 12.775 1.00 86.38 189 PHE A CA 1
ATOM 1485 C C . PHE A 1 189 ? -0.947 -18.369 11.613 1.00 86.38 189 PHE A C 1
ATOM 1487 O O . PHE A 1 189 ? -2.065 -17.901 11.819 1.00 86.38 189 PHE A O 1
ATOM 1494 N N . SER A 1 190 ? -0.446 -18.499 10.382 1.00 85.94 190 SER A N 1
ATOM 1495 C CA . SER A 1 190 ? -1.106 -17.970 9.185 1.00 85.94 190 SER A CA 1
ATOM 1496 C C . SER A 1 190 ? -2.481 -18.588 8.968 1.00 85.94 190 SER A C 1
ATOM 1498 O O . SER A 1 190 ? -3.421 -17.863 8.653 1.00 85.94 190 SER A O 1
ATOM 1500 N N . ARG A 1 191 ? -2.643 -19.899 9.194 1.00 87.44 191 ARG A N 1
ATOM 1501 C CA . ARG A 1 191 ? -3.956 -20.564 9.138 1.00 87.44 191 ARG A CA 1
ATOM 1502 C C . ARG A 1 191 ? -4.924 -20.003 10.174 1.00 87.44 191 ARG A C 1
ATOM 1504 O O . ARG A 1 191 ? -6.073 -19.727 9.835 1.00 87.44 191 ARG A O 1
ATOM 1511 N N . LYS A 1 192 ? -4.473 -19.801 11.416 1.00 90.00 192 LYS A N 1
ATOM 1512 C CA . LYS A 1 192 ? -5.318 -19.236 12.478 1.00 90.00 192 LYS A CA 1
ATOM 1513 C C . LYS A 1 192 ? -5.678 -17.774 12.206 1.00 90.00 192 LYS A C 1
ATOM 1515 O O . LYS A 1 192 ? -6.843 -17.409 12.326 1.00 90.00 192 LYS A O 1
ATOM 1520 N N . PHE A 1 193 ? -4.706 -16.969 11.777 1.00 91.12 193 PHE A N 1
ATOM 1521 C CA . PHE A 1 193 ? -4.908 -15.589 11.340 1.00 91.12 193 PHE A CA 1
ATOM 1522 C C . PHE A 1 193 ? -5.945 -15.520 10.213 1.00 91.12 193 PHE A C 1
ATOM 1524 O O . PHE A 1 193 ? -6.957 -14.837 10.353 1.00 91.12 193 PHE A O 1
ATOM 1531 N N . CYS A 1 194 ? -5.757 -16.298 9.142 1.00 90.31 194 CYS A N 1
ATOM 1532 C CA . CYS A 1 194 ? -6.714 -16.367 8.038 1.00 90.31 194 CYS A CA 1
ATOM 1533 C C . CYS A 1 194 ? -8.101 -16.811 8.519 1.00 90.31 194 CYS A C 1
ATOM 1535 O O . CYS A 1 194 ? -9.095 -16.265 8.060 1.00 90.31 194 CYS A O 1
ATOM 1537 N N . GLY A 1 195 ? -8.181 -17.739 9.478 1.00 92.50 195 GLY A N 1
ATOM 1538 C CA . GLY A 1 195 ? -9.442 -18.189 10.067 1.00 92.50 195 GLY A CA 1
ATOM 1539 C C . GLY A 1 195 ? -10.26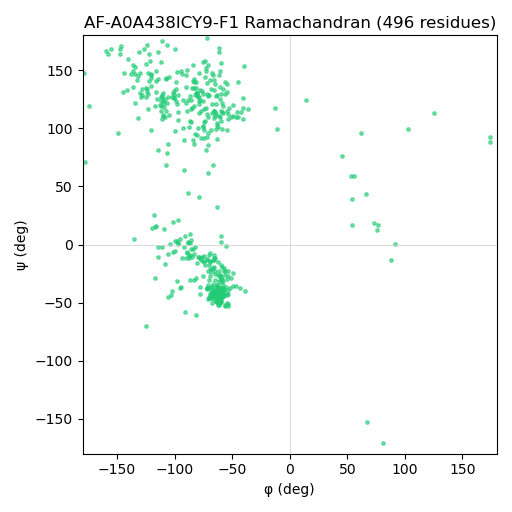6 -17.069 10.715 1.00 92.50 195 GLY A C 1
ATOM 1540 O O . GLY A 1 195 ? -11.482 -17.050 10.545 1.00 92.50 195 GLY A O 1
ATOM 1541 N N . PHE A 1 196 ? -9.632 -16.108 11.399 1.00 94.31 196 PHE A N 1
ATOM 1542 C CA . PHE A 1 196 ? -10.344 -14.951 11.967 1.00 94.31 196 PHE A CA 1
ATOM 1543 C C . PHE A 1 196 ? -10.915 -14.028 10.889 1.00 94.31 196 PHE A C 1
ATOM 1545 O O . PHE A 1 196 ? -12.016 -13.503 11.036 1.00 94.31 196 PHE A O 1
ATOM 1552 N N . PHE A 1 197 ? -10.158 -13.823 9.814 1.00 95.62 197 PHE A N 1
ATOM 1553 C CA . PHE A 1 197 ? -10.451 -12.807 8.808 1.00 95.62 197 PHE A CA 1
ATOM 1554 C C . PHE A 1 197 ? -11.137 -13.346 7.549 1.00 95.62 197 PHE A C 1
ATOM 1556 O O . PHE A 1 197 ? -11.550 -12.552 6.706 1.00 95.62 197 PHE A O 1
ATOM 1563 N N . TYR A 1 198 ? -11.301 -14.666 7.420 1.00 92.25 198 TYR A N 1
ATOM 1564 C CA . TYR A 1 198 ? -11.844 -15.317 6.226 1.00 92.25 198 TYR A CA 1
ATOM 1565 C C . TYR A 1 198 ? -13.199 -14.739 5.811 1.00 92.25 198 TYR A C 1
ATOM 1567 O O . TYR A 1 198 ? -13.361 -14.308 4.673 1.00 92.25 198 TYR A O 1
ATOM 1575 N N . SER A 1 199 ? -14.147 -14.654 6.748 1.00 93.75 199 SER A N 1
ATOM 1576 C CA . SER A 1 199 ? -15.487 -14.126 6.469 1.00 93.75 199 SER A CA 1
ATOM 1577 C C . SER A 1 199 ? -15.457 -12.659 6.034 1.00 93.75 199 SER A C 1
ATOM 1579 O O . SER A 1 199 ? -16.224 -12.260 5.162 1.00 93.75 199 SER A O 1
ATOM 1581 N N . ALA A 1 200 ? -14.568 -11.850 6.625 1.00 95.12 200 ALA A N 1
ATOM 1582 C CA . ALA A 1 200 ? -14.395 -10.449 6.238 1.00 95.12 200 ALA A CA 1
ATOM 1583 C C . ALA A 1 200 ? -13.805 -10.336 4.832 1.00 95.12 200 ALA A C 1
ATOM 1585 O O . ALA A 1 200 ? -14.291 -9.553 4.021 1.00 95.12 200 ALA A O 1
ATOM 1586 N N . ASN A 1 201 ? -12.806 -11.165 4.528 1.00 93.50 201 ASN A N 1
ATOM 1587 C CA . ASN A 1 201 ? -12.189 -11.214 3.214 1.00 93.50 201 ASN A CA 1
ATOM 1588 C C . ASN A 1 201 ? -13.187 -11.630 2.123 1.00 93.50 201 ASN A C 1
ATOM 1590 O O . ASN A 1 201 ? -13.278 -10.960 1.101 1.00 93.50 201 ASN A O 1
ATOM 1594 N N . ASP A 1 202 ? -13.978 -12.680 2.354 1.00 90.94 202 ASP A N 1
ATOM 1595 C CA . ASP A 1 202 ? -15.016 -13.132 1.416 1.00 90.94 202 ASP A CA 1
ATOM 1596 C C . ASP A 1 202 ? -16.055 -12.026 1.148 1.00 90.94 202 ASP A C 1
ATOM 1598 O O . ASP A 1 202 ? -16.363 -11.684 0.000 1.00 90.94 202 ASP A O 1
ATOM 1602 N N . ALA A 1 203 ? -16.508 -11.357 2.213 1.00 92.88 203 ALA A N 1
ATOM 1603 C CA . ALA A 1 203 ? -17.431 -10.235 2.105 1.00 92.88 203 ALA A CA 1
ATOM 1604 C C . ALA A 1 203 ? -16.837 -9.037 1.339 1.00 92.88 203 ALA A C 1
ATOM 1606 O O . ALA A 1 203 ? -17.570 -8.371 0.599 1.00 92.88 203 ALA A O 1
ATOM 1607 N N . PHE A 1 204 ? -15.536 -8.775 1.478 1.00 93.25 204 PHE A N 1
ATOM 1608 C CA . PHE A 1 204 ? -14.824 -7.729 0.743 1.00 93.25 204 PHE A CA 1
ATOM 1609 C C . PHE A 1 204 ? -14.646 -8.070 -0.734 1.00 93.25 204 PHE A C 1
ATOM 1611 O O . PHE A 1 204 ? -14.988 -7.253 -1.589 1.00 93.25 204 PHE A O 1
ATOM 1618 N N . VAL A 1 205 ? -14.208 -9.291 -1.047 1.00 88.50 205 VAL A N 1
ATOM 1619 C CA . VAL A 1 205 ? -14.064 -9.769 -2.431 1.00 88.50 205 VAL A CA 1
ATOM 1620 C C . VAL A 1 205 ? -15.400 -9.681 -3.171 1.00 88.50 205 VAL A C 1
ATOM 1622 O O . VAL A 1 205 ? -15.440 -9.181 -4.294 1.00 88.50 205 VAL A O 1
ATOM 1625 N N . SER A 1 206 ? -16.508 -10.063 -2.523 1.00 87.62 206 SER A N 1
ATOM 1626 C CA . SER A 1 206 ? -17.857 -9.980 -3.113 1.00 87.62 206 SER A CA 1
ATOM 1627 C C . SER A 1 206 ? -18.326 -8.554 -3.452 1.00 87.62 206 SER A C 1
ATOM 1629 O O . SER A 1 206 ? -19.298 -8.387 -4.188 1.00 87.62 206 SER A O 1
ATOM 1631 N N . ARG A 1 207 ? -17.657 -7.525 -2.918 1.00 89.75 207 ARG A N 1
ATOM 1632 C CA . ARG A 1 207 ? -17.969 -6.100 -3.120 1.00 89.75 207 ARG A CA 1
ATOM 1633 C C . ARG A 1 207 ? -16.852 -5.344 -3.830 1.00 89.75 207 ARG A C 1
ATOM 1635 O O . ARG A 1 207 ? -16.831 -4.122 -3.787 1.00 89.75 207 ARG A O 1
ATOM 1642 N N . ASP A 1 208 ? -15.923 -6.063 -4.456 1.00 89.81 208 ASP A N 1
ATOM 1643 C CA . ASP A 1 208 ? -14.774 -5.465 -5.137 1.00 89.81 208 ASP A CA 1
ATOM 1644 C C . ASP A 1 208 ? -13.962 -4.526 -4.221 1.00 89.81 208 ASP A C 1
ATOM 1646 O O . ASP A 1 208 ? -13.534 -3.443 -4.620 1.00 89.81 208 ASP A O 1
ATOM 1650 N N . ILE A 1 209 ? -13.798 -4.922 -2.954 1.00 92.62 209 ILE A N 1
ATOM 1651 C CA . ILE A 1 209 ? -13.036 -4.177 -1.951 1.00 92.62 209 ILE A CA 1
ATOM 1652 C C . ILE A 1 209 ? -11.633 -4.772 -1.849 1.00 92.62 209 ILE A C 1
ATOM 1654 O O . ILE A 1 209 ? -11.464 -5.940 -1.492 1.00 92.62 209 ILE A O 1
ATOM 1658 N N . HIS A 1 210 ? -10.614 -3.954 -2.108 1.00 93.81 210 HIS A N 1
ATOM 1659 C CA . HIS A 1 210 ? -9.256 -4.248 -1.670 1.00 93.81 210 HIS A CA 1
ATOM 1660 C C . HIS A 1 210 ? -9.068 -3.816 -0.216 1.00 93.81 210 HIS A C 1
ATOM 1662 O O . HIS A 1 210 ? -9.572 -2.778 0.210 1.00 93.81 210 HIS A O 1
ATOM 1668 N N . PHE A 1 211 ? -8.313 -4.599 0.547 1.00 95.69 211 PHE A N 1
ATOM 1669 C CA . PHE A 1 211 ? -7.963 -4.268 1.918 1.00 95.69 211 PHE A CA 1
ATOM 1670 C C . PHE A 1 211 ? -6.451 -4.184 2.067 1.00 95.69 211 PHE A C 1
ATOM 1672 O O . PHE A 1 211 ? -5.730 -5.065 1.593 1.00 95.69 211 PHE A O 1
ATOM 1679 N N . THR A 1 212 ? -6.000 -3.158 2.783 1.00 96.12 212 THR A N 1
ATOM 1680 C CA . THR A 1 212 ? -4.598 -2.962 3.140 1.00 96.12 212 THR A CA 1
ATOM 1681 C C . THR A 1 212 ? -4.447 -2.730 4.630 1.00 96.12 212 THR A C 1
ATOM 1683 O O . THR A 1 212 ? -5.130 -1.888 5.215 1.00 96.12 212 THR A O 1
ATOM 1686 N N . TRP A 1 213 ? -3.480 -3.427 5.224 1.00 96.19 213 TRP A N 1
ATOM 1687 C CA . TRP A 1 213 ? -3.028 -3.165 6.584 1.00 96.19 213 TRP A CA 1
ATOM 1688 C C . TRP A 1 213 ? -1.841 -2.197 6.580 1.00 96.19 213 TRP A C 1
ATOM 1690 O O . TRP A 1 213 ? -0.805 -2.471 5.972 1.00 96.19 213 TRP A O 1
ATOM 1700 N N . VAL A 1 214 ? -1.969 -1.088 7.303 1.00 96.69 214 VAL A N 1
ATOM 1701 C CA . VAL A 1 214 ? -0.903 -0.117 7.551 1.00 96.69 214 VAL A CA 1
ATOM 1702 C C . VAL A 1 214 ? -0.444 -0.223 9.003 1.00 96.69 214 VAL A C 1
ATOM 1704 O O . VAL A 1 214 ? -1.161 0.164 9.926 1.00 96.69 214 VAL A O 1
ATOM 1707 N N . ASP A 1 215 ? 0.769 -0.744 9.194 1.00 94.50 215 ASP A N 1
ATOM 1708 C CA . ASP A 1 215 ? 1.449 -0.790 10.491 1.00 94.50 215 ASP A CA 1
ATOM 1709 C C . ASP A 1 215 ? 1.782 0.635 10.962 1.00 94.50 215 ASP A C 1
ATOM 1711 O O . ASP A 1 215 ? 2.644 1.311 10.386 1.00 94.50 215 ASP A O 1
ATOM 1715 N N . VAL A 1 216 ? 1.076 1.099 11.998 1.00 94.50 216 VAL A N 1
ATOM 1716 C CA . VAL A 1 216 ? 1.260 2.440 12.572 1.00 94.50 216 VAL A CA 1
ATOM 1717 C C . VAL A 1 216 ? 2.429 2.447 13.543 1.00 94.50 216 VAL A C 1
ATOM 1719 O O . VAL A 1 216 ? 2.296 2.175 14.742 1.00 94.50 216 VAL A O 1
ATOM 1722 N N . ARG A 1 217 ? 3.590 2.828 13.021 1.00 88.19 217 ARG A N 1
ATOM 1723 C CA . ARG A 1 217 ? 4.813 2.968 13.802 1.00 88.19 217 ARG A CA 1
ATOM 1724 C C . ARG A 1 217 ? 4.869 4.348 14.420 1.00 88.19 217 ARG A C 1
ATOM 1726 O O . ARG A 1 217 ? 4.954 5.356 13.732 1.00 88.19 217 ARG A O 1
ATOM 1733 N N . HIS A 1 218 ? 4.857 4.374 15.739 1.00 74.69 218 HIS A N 1
ATOM 1734 C CA . HIS A 1 218 ? 5.064 5.576 16.523 1.00 74.69 218 HIS A CA 1
ATOM 1735 C C . HIS A 1 218 ? 6.224 5.297 17.473 1.00 74.69 218 HIS A C 1
ATOM 1737 O O . HIS A 1 218 ? 6.274 4.249 18.120 1.00 74.69 218 HIS A O 1
ATOM 1743 N N . ARG A 1 219 ? 7.199 6.208 17.538 1.00 59.47 219 ARG A N 1
ATOM 1744 C CA . ARG A 1 219 ? 8.248 6.114 18.555 1.00 59.47 219 ARG A CA 1
ATOM 1745 C C . ARG A 1 219 ? 7.581 6.295 19.912 1.00 59.47 219 ARG A C 1
ATOM 1747 O O . ARG A 1 219 ? 7.088 7.380 20.216 1.00 59.47 219 ARG A O 1
ATOM 1754 N N . LEU A 1 220 ? 7.583 5.243 20.723 1.00 50.72 220 LEU A N 1
ATOM 1755 C CA . LEU A 1 220 ? 7.347 5.380 22.151 1.00 50.72 220 LEU A CA 1
ATOM 1756 C C . LEU A 1 220 ? 8.430 6.327 22.669 1.00 50.72 220 LEU A C 1
ATOM 1758 O O . LEU A 1 220 ? 9.617 6.013 22.597 1.00 50.72 220 LEU A O 1
ATOM 1762 N N . ALA A 1 221 ? 8.035 7.508 23.137 1.00 32.91 221 ALA A N 1
ATOM 1763 C CA . ALA A 1 221 ? 8.919 8.419 23.850 1.00 32.91 221 ALA A CA 1
ATOM 1764 C C . ALA A 1 221 ? 9.232 7.833 25.238 1.00 32.91 221 ALA A C 1
ATOM 1766 O O . ALA A 1 221 ? 8.877 8.394 26.269 1.00 32.91 221 ALA A O 1
ATOM 1767 N N . CYS A 1 222 ? 9.866 6.665 25.276 1.00 30.95 222 CYS A N 1
ATOM 1768 C CA . CYS A 1 222 ? 10.501 6.147 26.471 1.00 30.95 222 CYS A CA 1
ATOM 1769 C C . CYS A 1 222 ? 11.891 6.787 26.553 1.00 30.95 222 CYS A C 1
ATOM 1771 O O . CYS A 1 222 ? 12.861 6.258 26.028 1.00 30.95 222 CYS A O 1
ATOM 1773 N N . GLY A 1 223 ? 11.933 7.971 27.169 1.00 29.94 223 GLY A N 1
ATOM 1774 C CA . GLY A 1 223 ? 13.102 8.537 27.845 1.00 29.94 223 GLY A CA 1
ATOM 1775 C C . GLY A 1 223 ? 14.353 8.811 27.008 1.00 29.94 223 GLY A C 1
ATOM 1776 O O . GLY A 1 223 ? 15.269 7.996 26.946 1.00 29.94 223 GLY A O 1
ATOM 1777 N N . GLU A 1 224 ? 14.504 10.054 26.550 1.00 31.09 224 GLU A N 1
ATOM 1778 C CA . GLU A 1 224 ? 15.831 10.679 26.544 1.00 31.09 224 GLU A CA 1
ATOM 1779 C C . GLU A 1 224 ? 16.303 10.807 28.003 1.00 31.09 224 GLU A C 1
ATOM 1781 O O . GLU A 1 224 ? 15.987 11.765 28.705 1.00 31.09 224 GLU A O 1
ATOM 1786 N N . GLY A 1 225 ? 17.007 9.792 28.503 1.00 26.17 225 GLY A N 1
ATOM 1787 C CA . GLY A 1 225 ? 17.493 9.780 29.878 1.00 26.17 225 GLY A CA 1
ATOM 1788 C C . GLY A 1 225 ? 18.139 8.456 30.261 1.00 26.17 225 GLY A C 1
ATOM 1789 O O . GLY A 1 225 ? 17.454 7.549 30.699 1.00 26.17 225 GLY A O 1
ATOM 1790 N N . LYS A 1 226 ? 19.463 8.386 30.087 1.00 30.05 226 LYS A N 1
ATOM 1791 C CA . LYS A 1 226 ? 20.440 7.521 30.777 1.00 30.05 226 LYS A CA 1
ATOM 1792 C C . LYS A 1 226 ? 19.897 6.330 31.589 1.00 30.05 226 LYS A C 1
ATOM 1794 O O . LYS A 1 226 ? 19.312 6.523 32.649 1.00 30.05 226 LYS A O 1
ATOM 1799 N N . GLY A 1 227 ? 20.391 5.144 31.241 1.00 25.84 227 GLY A N 1
ATOM 1800 C CA . GLY A 1 227 ? 20.680 4.093 32.216 1.00 25.84 227 GLY A CA 1
ATOM 1801 C C . GLY A 1 227 ? 19.992 2.775 31.912 1.00 25.84 227 GLY A C 1
ATOM 1802 O O . GLY A 1 227 ? 18.776 2.673 32.001 1.00 25.84 227 GLY A O 1
ATOM 1803 N N . GLU A 1 228 ? 20.817 1.781 31.587 1.00 35.69 228 GLU A N 1
ATOM 1804 C CA . GLU A 1 228 ? 20.591 0.351 31.810 1.00 35.69 228 GLU A CA 1
ATOM 1805 C C . GLU A 1 228 ? 19.395 0.068 32.729 1.00 35.69 228 GLU A C 1
ATOM 1807 O O . GLU A 1 228 ? 19.486 0.162 33.950 1.00 35.69 228 GLU A O 1
ATOM 1812 N N . THR A 1 229 ? 18.250 -0.274 32.151 1.00 28.88 229 THR A N 1
ATOM 1813 C CA . THR A 1 229 ? 17.204 -0.985 32.882 1.00 28.88 229 THR A CA 1
ATOM 1814 C C . THR A 1 229 ? 16.454 -1.860 31.897 1.00 28.88 229 THR A C 1
ATOM 1816 O O . THR A 1 229 ? 15.556 -1.409 31.201 1.00 28.88 229 THR A O 1
ATOM 1819 N N . ASN A 1 230 ? 16.888 -3.121 31.854 1.00 30.09 230 ASN A N 1
ATOM 1820 C CA . ASN A 1 230 ? 16.162 -4.275 31.341 1.00 30.09 230 ASN A CA 1
ATOM 1821 C C . ASN A 1 230 ? 15.460 -4.032 30.002 1.00 30.09 230 ASN A C 1
ATOM 1823 O O . ASN A 1 230 ? 14.234 -3.940 29.943 1.00 30.09 230 ASN A O 1
ATOM 1827 N N . GLU A 1 231 ? 16.248 -4.029 28.922 1.00 35.28 231 GLU A N 1
ATOM 1828 C CA . GLU A 1 231 ? 15.759 -4.578 27.660 1.00 35.28 231 GLU A CA 1
ATOM 1829 C C . GLU A 1 231 ? 15.114 -5.922 28.005 1.00 35.28 231 GLU A C 1
ATOM 1831 O O . GLU A 1 231 ? 15.772 -6.850 28.483 1.00 35.28 231 GLU A O 1
ATOM 1836 N N . SER A 1 232 ? 13.790 -5.989 27.907 1.00 35.25 232 SER A N 1
ATOM 1837 C CA . SER A 1 232 ? 13.074 -7.245 28.022 1.00 35.25 232 SER A CA 1
ATOM 1838 C C . SER A 1 232 ? 13.708 -8.189 27.008 1.00 35.25 232 SER A C 1
ATOM 1840 O O . SER A 1 232 ? 13.581 -7.961 25.808 1.00 35.25 232 SER A O 1
ATOM 1842 N N . ASN A 1 233 ? 14.386 -9.233 27.491 1.00 33.69 233 ASN A N 1
ATOM 1843 C CA . ASN A 1 233 ? 14.903 -10.363 26.712 1.00 33.69 233 ASN A CA 1
ATOM 1844 C C . ASN A 1 233 ? 13.760 -11.178 26.058 1.00 33.69 233 ASN A C 1
ATOM 1846 O O . ASN A 1 233 ? 13.838 -12.402 25.966 1.00 33.69 233 ASN A O 1
ATOM 1850 N N . GLU A 1 234 ? 12.655 -10.536 25.674 1.00 46.81 234 GLU A N 1
ATOM 1851 C CA . GLU A 1 234 ? 11.595 -11.169 24.910 1.00 46.81 234 GLU A CA 1
ATOM 1852 C C . GLU A 1 234 ? 12.073 -11.303 23.459 1.00 46.81 234 GLU A C 1
ATOM 1854 O O . GLU A 1 234 ? 12.549 -10.324 22.880 1.00 46.81 234 GLU A O 1
ATOM 1859 N N . PRO A 1 235 ? 11.966 -12.498 22.856 1.00 46.84 235 PRO A N 1
ATOM 1860 C CA . PRO A 1 235 ? 12.217 -12.659 21.434 1.00 46.84 235 PRO A CA 1
ATOM 1861 C C . PRO A 1 235 ? 11.274 -11.734 20.659 1.00 46.84 235 PRO A C 1
ATOM 1863 O O . PRO A 1 235 ? 10.058 -11.937 20.672 1.00 46.84 235 PRO A O 1
ATOM 1866 N N . GLU A 1 236 ? 11.815 -10.714 19.992 1.00 53.12 236 GLU A N 1
ATOM 1867 C CA . GLU A 1 236 ? 11.037 -9.956 19.017 1.00 53.12 236 GLU A CA 1
ATOM 1868 C C . GLU A 1 236 ? 10.667 -10.898 17.870 1.00 53.12 236 GLU A C 1
ATOM 1870 O O . GLU A 1 236 ? 11.531 -11.482 17.209 1.00 53.12 236 GLU A O 1
ATOM 1875 N N . LEU A 1 237 ? 9.367 -11.062 17.644 1.00 59.72 237 LEU A N 1
ATOM 1876 C CA . LEU A 1 237 ? 8.869 -11.811 16.502 1.00 59.72 237 LEU A CA 1
ATOM 1877 C C . LEU A 1 237 ? 9.179 -11.035 15.224 1.00 59.72 237 LEU A C 1
ATOM 1879 O O . LEU A 1 237 ? 8.911 -9.833 15.120 1.00 59.72 237 LEU A O 1
ATOM 1883 N N . ASP A 1 238 ? 9.702 -11.743 14.225 1.00 67.12 238 ASP A N 1
ATOM 1884 C CA . ASP A 1 238 ? 9.846 -11.178 12.892 1.00 67.12 238 ASP A CA 1
ATOM 1885 C C . ASP A 1 238 ? 8.454 -10.787 12.367 1.00 67.12 238 ASP A C 1
ATOM 1887 O O . ASP A 1 238 ? 7.541 -11.612 12.279 1.00 67.12 238 ASP A O 1
ATOM 1891 N N . ILE A 1 239 ? 8.297 -9.519 11.971 1.00 67.81 239 ILE A N 1
ATOM 1892 C CA . ILE A 1 239 ? 7.084 -9.000 11.318 1.00 67.81 239 ILE A CA 1
ATOM 1893 C C . ILE A 1 239 ? 6.734 -9.853 10.085 1.00 67.81 239 ILE A C 1
ATOM 1895 O O . ILE A 1 239 ? 5.572 -9.900 9.673 1.00 67.81 239 ILE A O 1
ATOM 1899 N N . GLY A 1 240 ? 7.719 -10.555 9.509 1.00 71.19 240 GLY A N 1
ATOM 1900 C CA . GLY A 1 240 ? 7.534 -11.583 8.489 1.00 71.19 240 GLY A CA 1
ATOM 1901 C C . GLY A 1 240 ? 6.376 -12.549 8.774 1.00 71.19 240 GLY A C 1
ATOM 1902 O O . GLY A 1 240 ? 5.622 -12.848 7.848 1.00 71.19 240 GLY A O 1
ATOM 1903 N N . PHE A 1 241 ? 6.147 -12.937 10.036 1.00 75.38 241 PHE A N 1
ATOM 1904 C CA . PHE A 1 241 ? 5.020 -13.795 10.439 1.00 75.38 241 PHE A CA 1
ATOM 1905 C C . PHE A 1 241 ? 3.656 -13.156 10.127 1.00 75.38 241 PHE A C 1
ATOM 1907 O O . PHE A 1 241 ? 2.806 -13.773 9.482 1.00 75.38 241 PHE A O 1
ATOM 1914 N N . PHE A 1 242 ? 3.451 -11.897 10.528 1.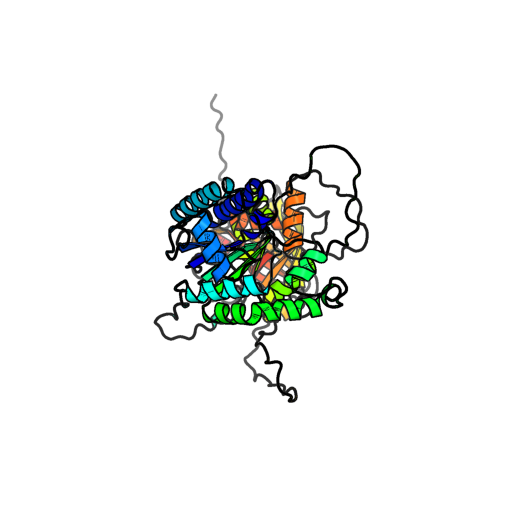00 81.31 242 PHE A N 1
ATOM 1915 C CA . PHE A 1 242 ? 2.205 -11.165 10.263 1.00 81.31 242 PHE A CA 1
ATOM 1916 C C . PHE A 1 242 ? 2.031 -10.848 8.784 1.00 81.31 242 PHE A C 1
ATOM 1918 O O . PHE A 1 242 ? 0.941 -11.024 8.237 1.00 81.31 242 PHE A O 1
ATOM 1925 N N . LYS A 1 243 ? 3.112 -10.426 8.116 1.00 81.19 243 LYS A N 1
ATOM 1926 C CA . LYS A 1 243 ? 3.084 -10.153 6.675 1.00 81.19 243 LYS A CA 1
ATOM 1927 C C . LYS A 1 243 ? 2.650 -11.386 5.892 1.00 81.19 243 LYS A C 1
ATOM 1929 O O . LYS A 1 243 ? 1.894 -11.234 4.942 1.00 81.19 243 LYS A O 1
ATOM 1934 N N . HIS A 1 244 ? 3.091 -12.581 6.286 1.00 80.31 244 HIS A N 1
ATOM 1935 C CA . HIS A 1 244 ? 2.692 -13.828 5.634 1.00 80.31 244 HIS A CA 1
ATOM 1936 C C . HIS A 1 244 ? 1.182 -14.089 5.763 1.00 80.31 244 HIS A C 1
ATOM 1938 O O . HIS A 1 244 ? 0.518 -14.341 4.759 1.00 80.31 244 HIS A O 1
ATOM 1944 N N . GLY A 1 245 ? 0.611 -13.925 6.962 1.00 84.25 245 GLY A N 1
ATOM 1945 C CA . GLY A 1 245 ? -0.837 -14.046 7.179 1.00 84.25 245 GLY A CA 1
ATOM 1946 C C . GLY A 1 245 ? -1.664 -13.049 6.354 1.00 84.25 245 GLY A C 1
ATOM 1947 O O . GLY A 1 245 ? -2.625 -13.443 5.698 1.00 84.25 245 GLY A O 1
ATOM 1948 N N . ILE A 1 246 ? -1.258 -11.775 6.329 1.00 88.50 246 ILE A N 1
ATOM 1949 C CA . ILE A 1 246 ? -1.916 -10.708 5.549 1.00 88.50 246 ILE A CA 1
ATOM 1950 C C . ILE A 1 246 ? -1.841 -11.013 4.047 1.00 88.50 246 ILE A C 1
ATOM 1952 O O . ILE A 1 246 ? -2.842 -10.953 3.333 1.00 88.50 246 ILE A O 1
ATOM 1956 N N . LYS A 1 247 ? -0.659 -11.413 3.575 1.00 81.75 247 LYS A N 1
ATOM 1957 C CA . LYS A 1 247 ? -0.417 -11.779 2.178 1.00 81.75 247 LYS A CA 1
ATOM 1958 C C . LYS A 1 247 ? -1.259 -12.970 1.717 1.00 81.75 247 LYS A C 1
ATOM 1960 O O . LYS A 1 247 ? -1.746 -12.943 0.589 1.00 81.75 247 LYS A O 1
ATOM 1965 N N . ASN A 1 248 ? -1.467 -13.977 2.567 1.00 83.88 248 ASN A N 1
ATOM 1966 C CA . ASN A 1 248 ? -2.283 -15.153 2.237 1.00 83.88 248 ASN A CA 1
ATOM 1967 C C . ASN A 1 248 ? -3.766 -14.821 2.007 1.00 83.88 248 ASN A C 1
ATOM 1969 O O . ASN A 1 248 ? -4.448 -15.553 1.295 1.00 83.88 248 ASN A O 1
ATOM 1973 N N . LEU A 1 249 ? -4.257 -13.705 2.551 1.00 86.19 249 LEU A N 1
ATOM 1974 C CA . LEU A 1 249 ? -5.603 -13.192 2.276 1.00 86.19 249 LEU A CA 1
ATOM 1975 C C . LEU A 1 249 ? -5.673 -12.345 0.991 1.00 86.19 249 LEU A C 1
ATOM 1977 O O . LEU A 1 249 ? -6.755 -11.920 0.594 1.00 86.19 249 LEU A O 1
ATOM 1981 N N . GLY A 1 250 ? -4.539 -12.104 0.319 1.00 84.69 250 GLY A N 1
ATOM 1982 C CA . GLY A 1 250 ? -4.453 -11.256 -0.876 1.00 84.69 250 GLY A CA 1
ATOM 1983 C C . GLY A 1 250 ? -4.498 -9.753 -0.578 1.00 84.69 250 GLY A C 1
ATOM 1984 O O . GLY A 1 250 ? -4.757 -8.952 -1.484 1.00 84.69 250 GLY A O 1
ATOM 1985 N N . TRP A 1 251 ? -4.269 -9.377 0.681 1.00 90.31 251 TRP A N 1
ATOM 1986 C CA . TRP A 1 251 ? -4.305 -8.000 1.168 1.00 90.31 251 TRP A CA 1
ATOM 1987 C C . TRP A 1 251 ? -2.989 -7.263 0.930 1.00 90.31 251 TRP A C 1
ATOM 1989 O O . TRP A 1 251 ? -1.917 -7.870 0.847 1.00 90.31 251 TRP A O 1
ATOM 1999 N N . GLY A 1 252 ? -3.076 -5.938 0.846 1.00 90.06 252 GLY A N 1
ATOM 2000 C CA . GLY A 1 252 ? -1.915 -5.062 0.854 1.00 90.06 252 GLY A CA 1
ATOM 2001 C C . GLY A 1 252 ? -1.313 -4.925 2.252 1.00 90.06 252 GLY A C 1
ATOM 2002 O O . GLY A 1 252 ? -1.971 -5.128 3.279 1.00 90.06 252 GLY A O 1
ATOM 2003 N N . PHE A 1 253 ? -0.035 -4.560 2.292 1.00 90.69 253 PHE A N 1
ATOM 2004 C CA . PHE A 1 253 ? 0.683 -4.266 3.527 1.00 90.69 253 PHE A CA 1
ATOM 2005 C C . PHE A 1 253 ? 1.628 -3.085 3.315 1.00 90.69 253 PHE A C 1
ATOM 2007 O O . PHE A 1 253 ? 2.407 -3.065 2.360 1.00 90.69 253 PHE A O 1
ATOM 2014 N N . SER A 1 254 ? 1.603 -2.136 4.245 1.00 92.81 254 SER A N 1
ATOM 2015 C CA . SER A 1 254 ? 2.543 -1.016 4.315 1.00 92.81 254 SER A CA 1
ATOM 2016 C C . SER A 1 254 ? 2.793 -0.643 5.778 1.00 92.81 254 SER A C 1
ATOM 2018 O O . SER A 1 254 ? 2.094 -1.106 6.677 1.00 92.81 254 SER A O 1
ATOM 2020 N N . SER A 1 255 ? 3.764 0.225 6.039 1.00 93.56 255 SER A N 1
ATOM 2021 C CA . SER A 1 255 ? 3.840 0.975 7.296 1.00 93.56 255 SER A CA 1
ATOM 2022 C C . SER A 1 255 ? 3.651 2.468 7.080 1.00 93.56 255 SER A C 1
ATOM 2024 O O . SER A 1 255 ? 3.745 2.977 5.958 1.00 93.56 255 SER A O 1
ATOM 2026 N N . THR A 1 256 ? 3.417 3.182 8.176 1.00 95.50 256 THR A N 1
ATOM 2027 C CA . THR A 1 256 ? 3.417 4.647 8.184 1.00 95.50 256 THR A CA 1
ATOM 2028 C C . THR A 1 256 ? 4.795 5.230 7.868 1.00 95.50 256 THR A C 1
ATOM 2030 O O . THR A 1 256 ? 4.863 6.268 7.221 1.00 95.50 256 THR A O 1
ATOM 2033 N N . ASP A 1 257 ? 5.894 4.548 8.217 1.00 92.38 257 ASP A N 1
ATOM 2034 C CA . ASP A 1 257 ? 7.247 4.965 7.812 1.00 92.38 257 ASP A CA 1
ATOM 2035 C C . ASP A 1 257 ? 7.396 4.933 6.287 1.00 92.38 257 ASP A C 1
ATOM 2037 O O . ASP A 1 257 ? 7.897 5.884 5.692 1.00 92.38 257 ASP A O 1
ATOM 2041 N N . THR A 1 258 ? 6.916 3.867 5.640 1.00 92.56 258 THR A N 1
ATOM 2042 C CA . THR A 1 258 ? 6.914 3.749 4.176 1.00 92.56 258 THR A CA 1
ATOM 2043 C C . THR A 1 258 ? 6.082 4.848 3.529 1.00 92.56 258 THR A C 1
ATOM 2045 O O . THR A 1 258 ? 6.532 5.465 2.569 1.00 92.56 258 THR A O 1
ATOM 2048 N N . ILE A 1 259 ? 4.892 5.136 4.061 1.00 96.12 259 ILE A N 1
ATOM 2049 C CA . ILE A 1 259 ? 4.026 6.183 3.507 1.00 96.12 259 ILE A CA 1
ATOM 2050 C C . ILE A 1 259 ? 4.655 7.565 3.698 1.00 96.12 259 ILE A C 1
ATOM 2052 O O . ILE A 1 259 ? 4.702 8.336 2.747 1.00 96.12 259 ILE A O 1
ATOM 2056 N N . ILE A 1 260 ? 5.153 7.891 4.890 1.00 95.06 260 ILE A N 1
ATOM 2057 C CA . ILE A 1 260 ? 5.640 9.238 5.213 1.00 95.06 260 ILE A CA 1
ATOM 2058 C C . ILE A 1 260 ? 7.065 9.444 4.689 1.00 95.06 260 ILE A C 1
ATOM 2060 O O . ILE A 1 260 ? 7.308 10.322 3.862 1.00 95.06 260 ILE A O 1
ATOM 2064 N N . LEU A 1 261 ? 8.019 8.633 5.154 1.00 93.38 261 LEU A N 1
ATOM 2065 C CA . LEU A 1 261 ? 9.434 8.787 4.807 1.00 93.38 261 LEU A CA 1
ATOM 2066 C C . LEU A 1 261 ? 9.689 8.386 3.355 1.00 93.38 261 LEU A C 1
ATOM 2068 O O . LEU A 1 261 ? 10.458 9.050 2.664 1.00 93.38 261 LEU A O 1
ATOM 2072 N N . GLY A 1 262 ? 9.019 7.333 2.878 1.00 93.00 262 GLY A N 1
ATOM 2073 C CA . GLY A 1 262 ? 9.111 6.918 1.482 1.00 93.00 262 GLY A CA 1
ATOM 2074 C C . GLY A 1 262 ? 8.627 8.012 0.536 1.00 93.00 262 GLY A C 1
ATOM 2075 O O . GLY A 1 262 ? 9.344 8.342 -0.404 1.00 93.00 262 GLY A O 1
ATOM 2076 N N . SER A 1 263 ? 7.476 8.636 0.810 1.00 94.19 263 SER A N 1
ATOM 2077 C CA . SER A 1 263 ? 6.943 9.709 -0.052 1.00 94.19 263 SER A CA 1
ATOM 2078 C C . SER A 1 263 ? 7.760 10.996 -0.006 1.00 94.19 263 SER A C 1
ATOM 2080 O O . SER A 1 263 ? 7.690 11.801 -0.933 1.00 94.19 263 SER A O 1
ATOM 2082 N N . ALA A 1 264 ? 8.555 11.198 1.047 1.00 92.44 264 ALA A N 1
ATOM 2083 C CA . ALA A 1 264 ? 9.527 12.285 1.091 1.00 92.44 264 ALA A CA 1
ATOM 2084 C C . ALA A 1 264 ? 10.714 12.050 0.135 1.00 92.44 264 ALA A C 1
ATOM 2086 O O . ALA A 1 264 ? 11.374 13.013 -0.258 1.00 92.44 264 ALA A O 1
ATOM 2087 N N . LEU A 1 265 ? 10.992 10.793 -0.238 1.00 92.12 265 LEU A N 1
ATOM 2088 C CA . LEU A 1 265 ? 12.116 10.418 -1.100 1.00 92.12 265 LEU A CA 1
ATOM 2089 C C . LEU A 1 265 ? 11.700 10.105 -2.545 1.00 92.12 265 LEU A C 1
ATOM 2091 O O . LEU A 1 265 ? 12.384 10.519 -3.480 1.00 92.12 265 LEU A O 1
ATOM 2095 N N . VAL A 1 266 ? 10.610 9.362 -2.737 1.00 93.00 266 VAL A N 1
ATOM 2096 C CA . VAL A 1 266 ? 10.129 8.904 -4.050 1.00 93.00 266 VAL A CA 1
ATOM 2097 C C . VAL A 1 266 ? 8.676 9.324 -4.275 1.00 93.00 266 VAL A C 1
ATOM 2099 O O . VAL A 1 266 ? 7.939 9.515 -3.308 1.00 93.00 266 VAL A O 1
ATOM 2102 N N . PRO A 1 267 ? 8.217 9.458 -5.534 1.00 94.38 267 PRO A N 1
ATOM 2103 C CA . PRO A 1 267 ? 6.817 9.761 -5.807 1.00 94.38 267 PRO A CA 1
ATOM 2104 C C . PRO A 1 267 ? 5.867 8.759 -5.137 1.00 94.38 267 PRO A C 1
ATOM 2106 O O . PRO A 1 267 ? 6.032 7.549 -5.295 1.00 94.38 267 PRO A O 1
ATOM 2109 N N . PHE A 1 268 ? 4.839 9.252 -4.439 1.00 94.81 268 PHE A N 1
ATOM 2110 C CA . PHE A 1 268 ? 3.909 8.392 -3.696 1.00 94.81 268 PHE A CA 1
ATOM 2111 C C . PHE A 1 268 ? 3.197 7.358 -4.582 1.00 94.81 268 PHE A C 1
ATOM 2113 O O . PHE A 1 268 ? 2.934 6.249 -4.127 1.00 94.81 268 PHE A O 1
ATOM 2120 N N . GLY A 1 269 ? 2.969 7.643 -5.867 1.00 92.56 269 GLY A N 1
ATOM 2121 C CA . GLY A 1 269 ? 2.392 6.662 -6.792 1.00 92.56 269 GLY A CA 1
ATOM 2122 C C . GLY A 1 269 ? 3.274 5.433 -7.065 1.00 92.56 269 GLY A C 1
ATOM 2123 O O . GLY A 1 269 ? 2.771 4.442 -7.577 1.00 92.56 269 GLY A O 1
ATOM 2124 N N . LEU A 1 270 ? 4.552 5.437 -6.659 1.00 92.19 270 LEU A N 1
ATOM 2125 C CA . LEU A 1 270 ? 5.420 4.246 -6.635 1.00 92.19 270 LEU A CA 1
ATOM 2126 C C . LEU A 1 270 ? 5.326 3.439 -5.329 1.00 92.19 270 LEU A C 1
ATOM 2128 O O . LEU A 1 270 ? 5.872 2.335 -5.233 1.00 92.19 270 LEU A O 1
ATOM 2132 N N . ILE A 1 271 ? 4.655 3.985 -4.317 1.00 93.25 271 ILE A N 1
ATOM 2133 C CA . ILE A 1 271 ? 4.384 3.354 -3.019 1.00 93.25 271 ILE A CA 1
ATOM 2134 C C . ILE A 1 271 ? 2.935 2.859 -2.980 1.00 93.25 271 ILE A C 1
ATOM 2136 O O . ILE A 1 271 ? 2.674 1.744 -2.522 1.00 93.25 271 ILE A O 1
ATOM 2140 N N . TYR A 1 272 ? 2.011 3.649 -3.535 1.00 93.75 272 TYR A N 1
ATOM 2141 C CA . TYR A 1 272 ? 0.577 3.387 -3.588 1.00 93.75 272 TYR A CA 1
ATOM 2142 C C . TYR A 1 272 ? 0.182 1.985 -4.081 1.00 93.75 272 TYR A C 1
ATOM 2144 O O . TYR A 1 272 ? -0.746 1.425 -3.504 1.00 93.75 272 TYR A O 1
ATOM 2152 N N . PRO A 1 273 ? 0.871 1.335 -5.041 1.00 90.12 273 PRO A N 1
ATOM 2153 C CA . PRO A 1 273 ? 0.586 -0.050 -5.414 1.00 90.12 273 PRO A CA 1
ATOM 2154 C C . PRO A 1 273 ? 0.533 -1.049 -4.258 1.00 90.12 273 PRO A C 1
ATOM 2156 O O . PRO A 1 273 ? -0.188 -2.034 -4.339 1.00 90.12 273 PRO A O 1
ATOM 2159 N N . ARG A 1 274 ? 1.266 -0.811 -3.165 1.00 87.00 274 ARG A N 1
ATOM 2160 C CA . ARG A 1 274 ? 1.209 -1.669 -1.967 1.00 87.00 274 ARG A CA 1
ATOM 2161 C C . ARG A 1 274 ? -0.058 -1.478 -1.139 1.00 87.00 274 ARG A C 1
ATOM 2163 O O . ARG A 1 274 ? -0.332 -2.285 -0.255 1.00 87.00 274 ARG A O 1
ATOM 2170 N N . ILE A 1 275 ? -0.768 -0.387 -1.404 1.00 92.25 275 ILE A N 1
ATOM 2171 C CA . ILE A 1 275 ? -1.959 0.057 -0.696 1.00 92.25 275 ILE A CA 1
ATOM 2172 C C . ILE A 1 275 ? -3.208 -0.184 -1.543 1.00 92.25 275 ILE A C 1
ATOM 2174 O O . ILE A 1 275 ? -4.204 -0.651 -1.008 1.00 92.25 275 ILE A O 1
ATOM 2178 N N . GLY A 1 276 ? -3.177 0.149 -2.834 1.00 88.94 276 GLY A N 1
ATOM 2179 C CA . GLY A 1 276 ? -4.354 0.152 -3.707 1.00 88.94 276 GLY A CA 1
ATOM 2180 C C . GLY A 1 276 ? -4.495 -1.050 -4.642 1.00 88.94 276 GLY A C 1
ATOM 2181 O O . GLY A 1 276 ? -5.509 -1.152 -5.326 1.00 88.94 276 GLY A O 1
ATOM 2182 N N . ILE A 1 277 ? -3.510 -1.953 -4.713 1.00 82.56 277 ILE A N 1
ATOM 2183 C CA . ILE A 1 277 ? -3.497 -3.041 -5.703 1.00 82.56 277 ILE A CA 1
ATOM 2184 C C . ILE A 1 277 ? -3.354 -4.389 -5.010 1.00 82.56 277 ILE A C 1
ATOM 2186 O O . ILE A 1 277 ? -2.470 -4.596 -4.179 1.00 82.56 277 ILE A O 1
ATOM 2190 N N . SER A 1 278 ? -4.167 -5.360 -5.435 1.00 69.19 278 SER A N 1
ATOM 2191 C CA . SER A 1 278 ? -3.983 -6.740 -4.995 1.00 69.19 278 SER A CA 1
ATOM 2192 C C . SER A 1 278 ? -2.679 -7.312 -5.555 1.00 69.19 278 SER A C 1
ATOM 2194 O O . SER A 1 278 ? -2.515 -7.518 -6.758 1.00 69.19 278 SER A O 1
ATOM 2196 N N . THR A 1 279 ? -1.742 -7.587 -4.652 1.00 60.81 279 THR A N 1
ATOM 2197 C CA . THR A 1 279 ? -0.412 -8.129 -4.950 1.00 60.81 279 THR A CA 1
ATOM 2198 C C . THR A 1 279 ? -0.310 -9.636 -4.675 1.00 60.81 279 THR A C 1
ATOM 2200 O O . THR A 1 279 ? 0.790 -10.182 -4.618 1.00 60.81 279 THR A O 1
ATOM 2203 N N . SER A 1 280 ? -1.445 -10.347 -4.594 1.00 51.97 280 SER A N 1
ATOM 2204 C CA . SER A 1 280 ? -1.504 -11.822 -4.587 1.00 51.97 280 SER A CA 1
ATOM 2205 C C . SER A 1 280 ? -0.488 -12.510 -5.540 1.00 51.97 280 SER A C 1
ATOM 2207 O O . SER A 1 280 ? 0.172 -13.458 -5.107 1.00 51.97 280 SER A O 1
ATOM 2209 N N . PRO A 1 281 ? -0.230 -12.010 -6.770 1.00 47.81 281 PRO A N 1
ATOM 2210 C CA . PRO A 1 281 ? 0.750 -12.620 -7.679 1.00 47.81 281 PRO A CA 1
ATOM 2211 C C . PRO A 1 281 ? 2.244 -12.451 -7.324 1.00 47.81 281 PRO A C 1
ATOM 2213 O O . PRO A 1 281 ? 3.076 -13.164 -7.884 1.00 47.81 281 PRO A O 1
ATOM 2216 N N . PHE A 1 282 ? 2.630 -11.569 -6.393 1.00 45.72 282 PHE A N 1
ATOM 2217 C CA . PHE A 1 282 ? 4.047 -11.329 -6.048 1.00 45.72 282 PHE A CA 1
ATOM 2218 C C . PHE A 1 282 ? 4.678 -12.429 -5.179 1.00 45.72 282 PHE A C 1
ATOM 2220 O O . PHE A 1 282 ? 5.896 -12.446 -5.009 1.00 45.72 282 PHE A O 1
ATOM 2227 N N . ASN A 1 283 ? 3.880 -13.353 -4.633 1.00 46.38 283 ASN A N 1
ATOM 2228 C CA . ASN A 1 283 ? 4.355 -14.370 -3.686 1.00 46.38 283 ASN A CA 1
ATOM 2229 C C . ASN A 1 283 ? 4.680 -15.732 -4.321 1.00 46.38 283 ASN A C 1
ATOM 2231 O O . ASN A 1 283 ? 5.095 -16.651 -3.622 1.00 46.38 283 ASN A O 1
ATOM 2235 N N . CYS A 1 284 ? 4.548 -15.890 -5.637 1.00 41.69 284 CYS A N 1
ATOM 2236 C CA . CYS A 1 284 ? 4.897 -17.138 -6.321 1.00 41.69 284 CYS A CA 1
ATOM 2237 C C . CYS A 1 284 ? 6.371 -17.171 -6.757 1.00 41.69 284 CYS A C 1
ATOM 2239 O O . CYS A 1 284 ? 6.684 -17.597 -7.872 1.00 41.69 284 CYS A O 1
ATOM 2241 N N . SER A 1 285 ? 7.290 -16.756 -5.877 1.00 43.38 285 SER A N 1
ATOM 2242 C CA . SER A 1 285 ? 8.737 -16.868 -6.123 1.00 43.38 285 SER A CA 1
ATOM 2243 C C . SER A 1 285 ? 9.172 -18.304 -6.431 1.00 43.38 285 SER A C 1
ATOM 2245 O O . SER A 1 285 ? 10.181 -18.503 -7.095 1.00 43.38 285 SER A O 1
ATOM 2247 N N . ASN A 1 286 ? 8.391 -19.299 -5.998 1.00 41.00 286 ASN A N 1
ATOM 2248 C CA . ASN A 1 286 ? 8.705 -20.716 -6.181 1.00 41.00 286 ASN A CA 1
ATOM 2249 C C . ASN A 1 286 ? 8.154 -21.319 -7.487 1.00 41.00 286 ASN A C 1
ATOM 2251 O O . ASN A 1 286 ? 8.541 -22.430 -7.836 1.00 41.00 286 ASN A O 1
ATOM 2255 N N . PHE A 1 287 ? 7.268 -20.619 -8.210 1.00 44.12 287 PHE A N 1
ATOM 2256 C CA . PHE A 1 287 ? 6.602 -21.156 -9.410 1.00 44.12 287 PHE A CA 1
ATOM 2257 C C . PHE A 1 287 ? 6.974 -20.432 -10.707 1.00 44.12 287 PHE A C 1
ATOM 2259 O O . PHE A 1 287 ? 6.655 -20.915 -11.791 1.00 44.12 287 PHE A O 1
ATOM 2266 N N . CYS A 1 288 ? 7.655 -19.286 -10.623 1.00 56.84 288 CYS A N 1
ATOM 2267 C CA . CYS A 1 288 ? 7.994 -18.494 -11.800 1.00 56.84 288 CYS A CA 1
ATOM 2268 C C . CYS A 1 288 ? 9.458 -18.691 -12.193 1.00 56.84 288 CYS A C 1
ATOM 2270 O O . CYS A 1 288 ? 10.362 -18.470 -11.389 1.00 56.84 288 CYS A O 1
ATOM 2272 N N . LYS A 1 289 ? 9.704 -19.039 -13.459 1.00 67.62 289 LYS A N 1
ATOM 2273 C CA . LYS A 1 289 ? 11.050 -18.986 -14.036 1.00 67.62 289 LYS A CA 1
ATOM 2274 C C . LYS A 1 289 ? 11.501 -17.524 -14.080 1.00 67.62 289 LYS A C 1
ATOM 2276 O O . LYS A 1 289 ? 10.947 -16.734 -14.843 1.00 67.62 289 LYS A O 1
ATOM 2281 N N . VAL A 1 290 ? 12.477 -17.175 -13.246 1.00 76.00 290 VAL A N 1
ATOM 2282 C CA . VAL A 1 290 ? 13.105 -15.850 -13.242 1.00 76.00 290 VAL A CA 1
ATOM 2283 C C . VAL A 1 290 ? 14.110 -15.791 -14.388 1.00 76.00 290 VAL A C 1
ATOM 2285 O O . VAL A 1 290 ? 14.960 -16.672 -14.518 1.00 76.00 290 VAL A O 1
ATOM 2288 N N . ILE A 1 291 ? 13.994 -14.772 -15.235 1.00 81.12 291 ILE A N 1
ATOM 2289 C CA . ILE A 1 291 ? 14.972 -14.478 -16.284 1.00 81.12 291 ILE A CA 1
ATOM 2290 C C . ILE A 1 291 ? 15.858 -13.345 -15.777 1.00 81.12 291 ILE A C 1
ATOM 2292 O O . ILE A 1 291 ? 15.352 -12.288 -15.404 1.00 81.12 291 ILE A O 1
ATOM 2296 N N . HIS A 1 292 ? 17.172 -13.549 -15.786 1.00 85.06 292 HIS A N 1
ATOM 2297 C CA . HIS A 1 292 ? 18.112 -12.496 -15.420 1.00 85.06 292 HIS A CA 1
ATOM 2298 C C . HIS A 1 292 ? 18.334 -11.551 -16.596 1.00 85.06 292 HIS A C 1
ATOM 2300 O O . HIS A 1 292 ? 18.613 -11.969 -17.725 1.00 85.06 292 HIS A O 1
ATOM 2306 N N . GLY A 1 293 ? 18.213 -10.262 -16.317 1.00 85.62 293 GLY A N 1
ATOM 2307 C CA . GLY A 1 293 ? 18.422 -9.196 -17.271 1.00 85.62 293 GLY A CA 1
ATOM 2308 C C . GLY A 1 293 ? 19.422 -8.158 -16.790 1.00 85.62 293 GLY A C 1
ATOM 2309 O O .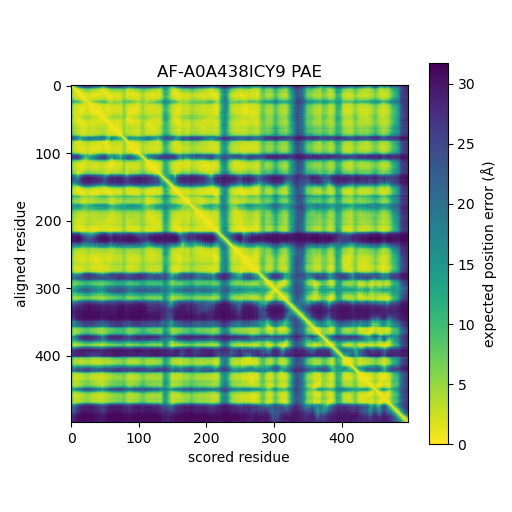 GLY A 1 293 ? 19.815 -8.118 -15.628 1.00 85.62 293 GLY A O 1
ATOM 2310 N N . GLN A 1 294 ? 19.831 -7.299 -17.713 1.00 88.75 294 GLN A N 1
ATOM 2311 C CA . GLN A 1 294 ? 20.787 -6.231 -17.463 1.00 88.75 294 GLN A CA 1
ATOM 2312 C C . GLN A 1 294 ? 20.280 -4.935 -18.083 1.00 88.75 294 GLN A C 1
ATOM 2314 O O . GLN A 1 294 ? 20.095 -4.861 -19.300 1.00 88.75 294 GLN A O 1
ATOM 2319 N N . LEU A 1 295 ? 20.109 -3.898 -17.264 1.00 88.81 295 LEU A N 1
ATOM 2320 C CA . LEU A 1 295 ? 19.808 -2.559 -17.751 1.00 88.81 295 LEU A CA 1
ATOM 2321 C C . LEU A 1 295 ? 21.069 -1.932 -18.344 1.00 88.81 295 LEU A C 1
ATOM 2323 O O . LEU A 1 295 ? 22.096 -1.805 -17.669 1.00 88.81 295 LEU A O 1
ATOM 2327 N N . THR A 1 296 ? 20.969 -1.522 -19.603 1.00 86.44 296 THR A N 1
ATOM 2328 C CA . THR A 1 296 ? 22.037 -0.832 -20.325 1.00 86.44 296 THR A CA 1
ATOM 2329 C C . THR A 1 296 ? 21.513 0.497 -20.851 1.00 86.44 296 THR A C 1
ATOM 2331 O O . THR A 1 296 ? 20.420 0.561 -21.422 1.00 86.44 296 THR A O 1
ATOM 2334 N N . LEU A 1 297 ? 22.295 1.555 -20.652 1.00 82.19 297 LEU A N 1
ATOM 2335 C CA . LEU A 1 297 ? 22.069 2.858 -21.267 1.00 82.19 297 LEU A CA 1
ATOM 2336 C C . LEU A 1 297 ? 23.115 3.091 -22.354 1.00 82.19 297 LEU A C 1
ATOM 2338 O O . LEU A 1 297 ? 24.276 2.716 -22.196 1.00 82.19 297 LEU A O 1
ATOM 2342 N N . GLU A 1 298 ? 22.701 3.731 -23.440 1.00 79.62 298 GLU A N 1
ATOM 2343 C CA . GLU A 1 298 ? 23.582 4.166 -24.520 1.00 79.62 298 GLU A CA 1
ATOM 2344 C C . GLU A 1 298 ? 23.670 5.685 -24.493 1.00 79.62 298 GLU A C 1
ATOM 2346 O O . GLU A 1 298 ? 22.661 6.390 -24.545 1.00 79.62 298 GLU A O 1
ATOM 2351 N N . ILE A 1 299 ? 24.896 6.183 -24.388 1.00 78.19 299 ILE A N 1
ATOM 2352 C CA . ILE A 1 299 ? 25.209 7.600 -24.537 1.00 78.19 299 ILE A CA 1
ATOM 2353 C C . ILE A 1 299 ? 26.066 7.773 -25.785 1.00 78.19 299 ILE A C 1
ATOM 2355 O O . ILE A 1 299 ? 26.921 6.943 -26.082 1.00 78.19 299 ILE A O 1
ATOM 2359 N N . SER A 1 300 ? 25.852 8.848 -26.536 1.00 78.00 300 SER A N 1
ATOM 2360 C CA . SER A 1 300 ? 26.743 9.186 -27.646 1.00 78.00 300 SER A CA 1
ATOM 2361 C C . SER A 1 300 ? 27.989 9.888 -27.112 1.00 78.00 300 SER A C 1
ATOM 2363 O O . SER A 1 300 ? 27.886 10.836 -26.333 1.00 78.00 300 SER A O 1
ATOM 2365 N N . ASP A 1 301 ? 29.168 9.438 -27.532 1.00 80.12 301 ASP A N 1
ATOM 2366 C CA . ASP A 1 301 ? 30.415 10.137 -27.244 1.00 80.12 301 ASP A CA 1
ATOM 2367 C C . ASP A 1 301 ? 30.538 11.443 -28.051 1.00 80.12 301 ASP A C 1
ATOM 2369 O O . ASP A 1 301 ? 29.698 11.782 -28.887 1.00 80.12 301 ASP A O 1
ATOM 2373 N N . VAL A 1 302 ? 31.629 12.182 -27.830 1.00 85.38 302 VAL A N 1
ATOM 2374 C CA . VAL A 1 302 ? 31.919 13.442 -28.542 1.00 85.38 302 VAL A CA 1
ATOM 2375 C C . VAL A 1 302 ? 32.037 13.284 -30.065 1.00 85.38 302 VAL A C 1
ATOM 2377 O O . VAL A 1 302 ? 31.955 14.270 -30.792 1.00 85.38 302 VAL A O 1
ATOM 2380 N N . SER A 1 303 ? 32.239 12.058 -30.555 1.00 83.75 303 SER A N 1
ATOM 2381 C CA . SER A 1 303 ? 32.289 11.709 -31.976 1.00 83.75 303 SER A CA 1
ATOM 2382 C C . SER A 1 303 ? 30.965 11.148 -32.513 1.00 83.75 303 SER A C 1
ATOM 2384 O O . SER A 1 303 ? 30.889 10.789 -33.688 1.00 83.75 303 SER A O 1
ATOM 2386 N N . GLY A 1 304 ? 29.920 11.092 -31.680 1.00 78.00 304 GLY A N 1
ATOM 2387 C CA . GLY A 1 304 ? 28.621 10.514 -32.012 1.00 78.00 304 GLY A CA 1
ATOM 2388 C C . GLY A 1 304 ? 28.607 8.985 -32.018 1.00 78.00 304 GLY A C 1
ATOM 2389 O O . GLY A 1 304 ? 27.659 8.395 -32.531 1.00 78.00 304 GLY A O 1
ATOM 2390 N N . LYS A 1 305 ? 29.646 8.325 -31.491 1.00 82.81 305 LYS A N 1
ATOM 2391 C CA . LYS A 1 305 ? 29.676 6.864 -31.372 1.00 82.81 305 LYS A CA 1
ATOM 2392 C C . LYS A 1 305 ? 28.939 6.419 -30.111 1.00 82.81 305 LYS A C 1
ATOM 2394 O O . LYS A 1 305 ? 29.097 7.053 -29.067 1.00 82.81 305 LYS A O 1
ATOM 2399 N N . PRO A 1 306 ? 28.169 5.325 -30.183 1.00 77.62 306 PRO A N 1
ATOM 2400 C CA . PRO A 1 306 ? 27.449 4.815 -29.030 1.00 77.62 306 PRO A CA 1
ATOM 2401 C C . PRO A 1 306 ? 28.415 4.196 -28.015 1.00 77.62 306 PRO A C 1
ATOM 2403 O O . PRO A 1 306 ? 29.230 3.334 -28.351 1.00 77.62 306 PRO A O 1
ATOM 2406 N N . LEU A 1 307 ? 28.314 4.640 -26.767 1.00 80.62 307 LEU A N 1
ATOM 2407 C CA . LEU A 1 307 ? 28.935 4.030 -25.600 1.00 80.62 307 LEU A CA 1
ATOM 2408 C C . LEU A 1 307 ? 27.840 3.349 -24.784 1.00 80.62 307 LEU A C 1
ATOM 2410 O O . LEU A 1 307 ? 26.960 4.014 -24.236 1.00 80.62 307 LEU A O 1
ATOM 2414 N N . GLU A 1 308 ? 27.909 2.023 -24.699 1.00 82.19 308 GLU A N 1
ATOM 2415 C CA . GLU A 1 308 ? 27.043 1.236 -23.825 1.00 82.19 308 GLU A CA 1
ATOM 2416 C C . GLU A 1 308 ? 27.593 1.240 -22.398 1.00 82.19 308 GLU A C 1
ATOM 2418 O O . GLU A 1 308 ? 28.764 0.931 -22.159 1.00 82.19 308 GLU A O 1
ATOM 2423 N N . TRP A 1 309 ? 26.729 1.532 -21.433 1.00 82.12 309 TRP A N 1
ATOM 2424 C CA . TRP A 1 309 ? 27.055 1.492 -20.017 1.00 82.12 309 TRP A CA 1
ATOM 2425 C C . TRP A 1 309 ? 26.088 0.579 -19.258 1.00 82.12 309 TRP A C 1
ATOM 2427 O O . TRP A 1 309 ? 24.867 0.728 -19.341 1.00 82.12 309 TRP A O 1
ATOM 2437 N N . LYS A 1 310 ? 26.648 -0.382 -18.508 1.00 85.88 310 LYS A N 1
ATOM 2438 C CA . LYS A 1 310 ? 25.898 -1.262 -17.603 1.00 85.88 310 LYS A CA 1
ATOM 2439 C C . LYS A 1 310 ? 25.463 -0.463 -16.377 1.00 85.88 310 LYS A C 1
ATOM 2441 O O . LYS A 1 310 ? 26.319 -0.061 -15.596 1.00 85.88 310 LYS A O 1
ATOM 2446 N N . CYS A 1 311 ? 24.157 -0.329 -16.169 1.00 84.56 311 CYS A N 1
ATOM 2447 C CA . CYS A 1 311 ? 23.621 0.377 -15.005 1.00 84.56 311 CYS A CA 1
ATOM 2448 C C . CYS A 1 311 ? 23.374 -0.567 -13.830 1.00 84.56 311 CYS A C 1
ATOM 2450 O O . CYS A 1 311 ? 23.918 -0.372 -12.749 1.00 84.56 311 CYS A O 1
ATOM 2452 N N . CYS A 1 312 ? 22.551 -1.598 -14.028 1.00 86.19 312 CYS A N 1
ATOM 2453 C CA . CYS A 1 312 ? 22.195 -2.538 -12.969 1.00 86.19 312 CYS A CA 1
ATOM 2454 C C . CYS A 1 312 ? 21.710 -3.878 -13.527 1.00 86.19 312 CYS A C 1
ATOM 2456 O O . CYS A 1 312 ? 21.365 -3.998 -14.706 1.00 86.19 312 CYS A O 1
ATOM 2458 N N . ASP A 1 313 ? 21.694 -4.881 -12.656 1.00 87.81 313 ASP A N 1
ATOM 2459 C CA . ASP A 1 313 ? 21.125 -6.195 -12.932 1.00 87.81 313 ASP A CA 1
ATOM 2460 C C . ASP A 1 313 ? 19.642 -6.219 -12.522 1.00 87.81 313 ASP A C 1
ATOM 2462 O O . ASP A 1 313 ? 19.231 -5.550 -11.567 1.00 87.81 313 ASP A O 1
ATOM 2466 N N . LEU A 1 314 ? 18.831 -6.969 -13.265 1.00 87.81 314 LEU A N 1
ATOM 2467 C CA . LEU A 1 314 ? 17.375 -7.025 -13.144 1.00 87.81 314 LEU A CA 1
ATOM 2468 C C . LEU A 1 314 ? 16.875 -8.473 -13.175 1.00 87.81 314 LEU A C 1
ATOM 2470 O O . LEU A 1 314 ? 17.465 -9.334 -13.820 1.00 87.81 314 LEU A O 1
ATOM 2474 N N . ASP A 1 315 ? 15.731 -8.710 -12.548 1.00 86.25 315 ASP A N 1
ATOM 2475 C CA . ASP A 1 315 ? 14.954 -9.941 -12.662 1.00 86.25 315 ASP A CA 1
ATOM 2476 C C . ASP A 1 315 ? 13.668 -9.671 -13.440 1.00 86.25 315 ASP A C 1
ATOM 2478 O O . ASP A 1 315 ? 12.917 -8.747 -13.116 1.00 86.25 315 ASP A O 1
ATOM 2482 N N . LEU A 1 316 ? 13.394 -10.504 -14.442 1.00 85.06 316 LEU A N 1
ATOM 2483 C CA . LEU A 1 316 ? 12.170 -10.483 -15.230 1.00 85.06 316 LEU A CA 1
ATOM 2484 C C . LEU A 1 316 ? 11.318 -11.697 -14.858 1.00 85.06 316 LEU A C 1
ATOM 2486 O O . LEU A 1 316 ? 11.766 -12.844 -14.937 1.00 85.06 316 LEU A O 1
ATOM 2490 N N . ILE A 1 317 ? 10.075 -11.438 -14.467 1.00 80.00 317 ILE A N 1
ATOM 2491 C CA . ILE A 1 317 ? 9.124 -12.444 -13.997 1.00 80.00 317 ILE A CA 1
ATOM 2492 C C . ILE A 1 317 ? 7.878 -12.386 -14.868 1.00 80.00 317 ILE A C 1
ATOM 2494 O O . ILE A 1 317 ? 7.159 -11.386 -14.900 1.00 80.00 317 ILE A O 1
ATOM 2498 N N . ASN A 1 318 ? 7.617 -13.482 -15.576 1.00 74.56 318 ASN A N 1
ATOM 2499 C CA . ASN A 1 318 ? 6.420 -13.607 -16.392 1.00 74.56 318 ASN A CA 1
ATOM 2500 C C . ASN A 1 318 ? 5.201 -13.904 -15.510 1.00 74.56 318 ASN A C 1
ATOM 2502 O O . ASN A 1 318 ? 5.087 -14.981 -14.926 1.00 74.56 318 ASN A O 1
ATOM 2506 N N . LEU A 1 319 ? 4.266 -12.959 -15.472 1.00 66.00 319 LEU A N 1
ATOM 2507 C CA . LEU A 1 319 ? 3.071 -13.037 -14.638 1.00 66.00 319 LEU A CA 1
ATOM 2508 C C . LEU A 1 319 ? 2.008 -14.002 -15.193 1.00 66.00 319 LEU A C 1
ATOM 2510 O O . LEU A 1 319 ? 1.121 -14.413 -14.451 1.00 66.00 319 LEU A O 1
ATOM 2514 N N . LYS A 1 320 ? 2.114 -14.443 -16.459 1.00 59.09 320 LYS A N 1
ATOM 2515 C CA . LYS A 1 320 ? 1.193 -15.442 -17.037 1.00 59.09 320 LYS A CA 1
ATOM 2516 C C . LYS A 1 320 ? 1.329 -16.842 -16.418 1.00 59.09 320 LYS A C 1
ATOM 2518 O O . LYS A 1 320 ? 0.410 -17.641 -16.556 1.00 59.09 320 LYS A O 1
ATOM 2523 N N . MET A 1 321 ? 2.463 -17.165 -15.783 1.00 45.12 321 MET A N 1
ATOM 2524 C CA . MET A 1 321 ? 2.740 -18.514 -15.248 1.00 45.12 321 MET A CA 1
ATOM 2525 C C . MET A 1 321 ? 2.191 -18.749 -13.834 1.00 45.12 321 MET A C 1
ATOM 2527 O O . MET A 1 321 ? 2.428 -19.798 -13.240 1.00 45.12 321 MET A O 1
ATOM 2531 N N . LEU A 1 322 ? 1.470 -17.780 -13.277 1.00 46.84 322 LEU A N 1
ATOM 2532 C CA . LEU A 1 322 ? 0.944 -17.877 -11.926 1.00 46.84 322 LEU A CA 1
ATOM 2533 C C . LEU A 1 322 ? -0.275 -18.811 -11.887 1.00 46.84 322 LEU A C 1
ATOM 2535 O O . LEU A 1 322 ? -1.181 -18.651 -12.713 1.00 46.84 322 LEU A O 1
ATOM 2539 N N . PRO A 1 323 ? -0.340 -19.771 -10.942 1.00 40.06 323 PRO A N 1
ATOM 2540 C CA . PRO A 1 323 ? -1.545 -20.555 -10.745 1.00 40.06 323 PRO A CA 1
ATOM 2541 C C . PRO A 1 323 ? -2.693 -19.596 -10.438 1.00 40.06 323 PRO A C 1
ATOM 2543 O O . PRO A 1 323 ? -2.653 -18.845 -9.462 1.00 40.06 323 PRO A O 1
ATOM 2546 N N . ARG A 1 324 ? -3.718 -19.605 -11.293 1.00 43.12 324 ARG A N 1
ATOM 2547 C CA . ARG A 1 324 ? -4.969 -18.889 -11.048 1.00 43.12 324 ARG A CA 1
ATOM 2548 C C . ARG A 1 324 ? -5.582 -19.498 -9.794 1.00 43.12 324 ARG A C 1
ATOM 2550 O O . ARG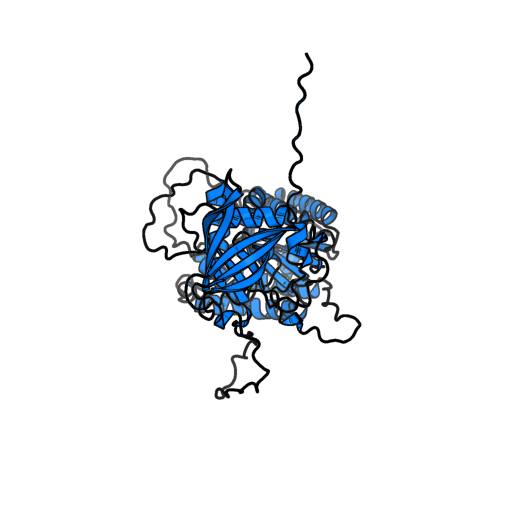 A 1 324 ? -6.124 -20.599 -9.854 1.00 43.12 324 ARG A O 1
ATOM 2557 N N . HIS A 1 325 ? -5.437 -18.829 -8.656 1.00 34.88 325 HIS A N 1
ATOM 2558 C CA . HIS A 1 325 ? -5.910 -19.346 -7.380 1.00 34.88 325 HIS A CA 1
ATOM 2559 C C . HIS A 1 325 ? -7.446 -19.311 -7.368 1.00 34.88 325 HIS A C 1
ATOM 2561 O O . HIS A 1 325 ? -8.066 -18.365 -6.891 1.00 34.88 325 HIS A O 1
ATOM 2567 N N . ARG A 1 326 ? -8.091 -20.358 -7.897 1.00 29.95 326 ARG A N 1
ATOM 2568 C CA . ARG A 1 326 ? -9.364 -20.791 -7.326 1.00 29.95 326 ARG A CA 1
ATOM 2569 C C . ARG A 1 326 ? -9.002 -21.325 -5.950 1.00 29.95 326 ARG A C 1
ATOM 2571 O O . ARG A 1 326 ? -8.176 -22.225 -5.852 1.00 29.95 326 ARG A O 1
ATOM 2578 N N . CYS A 1 327 ? -9.572 -20.753 -4.895 1.00 28.45 327 CYS A N 1
ATOM 2579 C CA . CYS A 1 327 ? -9.648 -21.458 -3.624 1.00 28.45 327 CYS A CA 1
ATOM 2580 C C . CYS A 1 327 ? -10.330 -22.802 -3.897 1.00 28.45 327 CYS A C 1
ATOM 2582 O O . CYS A 1 327 ? -11.549 -22.868 -4.043 1.00 28.45 327 CYS A O 1
ATOM 2584 N N . GLU A 1 328 ? -9.542 -23.863 -4.044 1.00 29.08 328 GLU A N 1
ATOM 2585 C CA . GLU A 1 328 ? -10.065 -25.210 -3.939 1.00 29.08 328 GLU A CA 1
ATOM 2586 C C . GLU A 1 328 ? -10.504 -25.382 -2.494 1.00 29.08 328 GLU A C 1
ATOM 2588 O O . GLU A 1 328 ? -9.719 -25.276 -1.550 1.00 29.08 328 GLU A O 1
ATOM 2593 N N . ASN A 1 329 ? -11.813 -25.558 -2.349 1.00 29.67 329 ASN A N 1
ATOM 2594 C CA . ASN A 1 329 ? -12.470 -25.937 -1.120 1.00 29.67 329 ASN A CA 1
ATOM 2595 C C . ASN A 1 329 ? -11.676 -27.072 -0.469 1.00 29.67 329 ASN A C 1
ATOM 2597 O O . ASN A 1 329 ? -11.687 -28.205 -0.951 1.00 29.67 329 ASN A O 1
ATOM 2601 N N . VAL A 1 330 ? -11.014 -26.789 0.652 1.00 34.41 330 VAL A N 1
ATOM 2602 C CA . VAL A 1 330 ? -10.558 -27.842 1.555 1.00 34.41 330 VAL A CA 1
ATOM 2603 C C . VAL A 1 330 ? -11.805 -28.373 2.243 1.00 34.41 330 VAL A C 1
ATOM 2605 O O . VAL A 1 330 ? -12.155 -27.927 3.329 1.00 34.41 330 VAL A O 1
ATOM 2608 N N . LEU A 1 331 ? -12.513 -29.258 1.544 1.00 32.62 331 LEU A N 1
ATOM 2609 C CA . LEU A 1 331 ? -13.334 -30.340 2.068 1.00 32.62 331 LEU A CA 1
ATOM 2610 C C . LEU A 1 331 ? -13.844 -31.167 0.876 1.00 32.62 331 LEU A C 1
ATOM 2612 O O . LEU A 1 331 ? -14.595 -30.675 0.040 1.00 32.62 331 LEU A O 1
ATOM 2616 N N . HIS A 1 332 ? -13.445 -32.443 0.891 1.00 28.19 332 HIS A N 1
ATOM 2617 C CA . HIS A 1 332 ? -13.839 -33.576 0.042 1.00 28.19 332 HIS A CA 1
ATOM 2618 C C . HIS A 1 332 ? -12.859 -33.997 -1.072 1.00 28.19 332 HIS A C 1
ATOM 2620 O O . HIS A 1 332 ? -12.799 -33.459 -2.169 1.00 28.19 332 HIS A O 1
ATOM 2626 N N . THR A 1 333 ? -12.119 -35.052 -0.719 1.00 33.78 333 THR A N 1
ATOM 2627 C CA . THR A 1 333 ? -11.591 -36.153 -1.541 1.00 33.78 333 THR A CA 1
ATOM 2628 C C . THR A 1 333 ? -12.152 -36.296 -2.964 1.00 33.78 333 THR A C 1
ATOM 2630 O O . THR A 1 333 ? -13.304 -36.698 -3.106 1.00 33.78 333 THR A O 1
ATOM 2633 N N . SER A 1 334 ? -11.296 -36.149 -3.985 1.00 26.16 334 SER A N 1
ATOM 2634 C CA . SER A 1 334 ? -11.123 -37.106 -5.102 1.00 26.16 334 SER A CA 1
ATOM 2635 C C . SER A 1 334 ? -10.034 -36.629 -6.082 1.00 26.16 334 SER A C 1
ATOM 2637 O O . SER A 1 334 ? -9.819 -35.437 -6.242 1.00 26.16 334 SER A O 1
ATOM 2639 N N . GLU A 1 335 ? -9.346 -37.600 -6.677 1.00 23.88 335 GLU A N 1
ATOM 2640 C CA . GLU A 1 335 ? -8.127 -37.594 -7.506 1.00 23.88 335 GLU A CA 1
ATOM 2641 C C . GLU A 1 335 ? -7.919 -36.459 -8.544 1.00 23.88 335 GLU A C 1
ATOM 2643 O O . GLU A 1 335 ? -8.879 -35.930 -9.109 1.00 23.88 335 GLU A O 1
ATOM 2648 N N . PRO A 1 336 ? -6.649 -36.133 -8.883 1.00 26.39 336 PRO A N 1
ATOM 2649 C CA . PRO A 1 336 ? -6.316 -35.093 -9.850 1.00 26.39 336 PRO A CA 1
ATOM 2650 C C . PRO A 1 336 ? -6.607 -35.569 -11.277 1.00 26.39 336 PRO A C 1
ATOM 2652 O O . PRO A 1 336 ? -5.858 -36.349 -11.867 1.00 26.39 336 PRO A O 1
ATOM 2655 N N . THR A 1 337 ? -7.689 -35.066 -11.867 1.00 22.39 337 THR A N 1
ATOM 2656 C CA . THR A 1 337 ? -7.930 -35.224 -13.304 1.00 22.39 337 THR A CA 1
ATOM 2657 C C . THR A 1 337 ? -7.226 -34.085 -14.035 1.00 22.39 337 THR A C 1
ATOM 2659 O O . THR A 1 337 ? -7.677 -32.943 -14.000 1.00 22.39 337 THR A O 1
ATOM 2662 N N . TYR A 1 338 ? -6.109 -34.395 -14.696 1.00 27.34 338 TYR A N 1
ATOM 2663 C CA . TYR A 1 338 ? -5.462 -33.499 -15.653 1.00 27.34 338 TYR A CA 1
ATOM 2664 C C . TYR A 1 338 ? -6.448 -33.172 -16.781 1.00 27.34 338 TYR A C 1
ATOM 2666 O O . TYR A 1 338 ? -6.624 -33.956 -17.714 1.00 27.34 338 TYR A O 1
ATOM 2674 N N . SER A 1 339 ? -7.096 -32.008 -16.725 1.00 25.88 339 SER A N 1
ATOM 2675 C CA . SER A 1 339 ? -7.790 -31.473 -17.891 1.00 25.88 339 SER A CA 1
ATOM 2676 C C . SER A 1 339 ? -6.740 -30.944 -18.867 1.00 25.88 339 SER A C 1
ATOM 2678 O O . SER A 1 339 ? -6.223 -29.840 -18.698 1.00 25.88 339 SER A O 1
ATOM 2680 N N . GLN A 1 340 ? -6.411 -31.751 -19.876 1.00 26.31 340 GLN A N 1
ATOM 2681 C CA . GLN A 1 340 ? -5.751 -31.292 -21.096 1.00 26.31 340 GLN A CA 1
ATOM 2682 C C . GLN A 1 340 ? -6.568 -30.138 -21.689 1.00 26.31 340 GLN A C 1
ATOM 2684 O O . GLN A 1 340 ? -7.658 -30.347 -22.222 1.00 26.31 340 GLN A O 1
ATOM 2689 N N . SER A 1 341 ? -6.053 -28.913 -21.599 1.00 26.03 341 SER A N 1
ATOM 2690 C CA . SER A 1 341 ? -6.548 -27.812 -22.415 1.00 26.03 341 SER A CA 1
ATOM 2691 C C . SER A 1 341 ? -6.103 -28.055 -23.855 1.00 26.03 341 SER A C 1
ATOM 2693 O O . SER A 1 341 ? -4.916 -28.011 -24.176 1.00 26.03 341 SER A O 1
ATOM 2695 N N . ILE A 1 342 ? -7.088 -28.367 -24.689 1.00 24.69 342 ILE A N 1
ATOM 2696 C CA . ILE A 1 342 ? -7.005 -28.508 -26.140 1.00 24.69 342 ILE A CA 1
ATOM 2697 C C . ILE A 1 342 ? -6.416 -27.230 -26.757 1.00 24.69 342 ILE A C 1
ATOM 2699 O O . ILE A 1 342 ? -6.735 -26.122 -26.331 1.00 24.69 342 ILE A O 1
ATOM 2703 N N . GLY A 1 343 ? -5.530 -27.432 -27.735 1.00 28.97 343 GLY A N 1
ATOM 2704 C CA . GLY A 1 343 ? -4.649 -26.425 -28.314 1.00 28.97 343 GLY A CA 1
ATOM 2705 C C . GLY A 1 343 ? -5.349 -25.195 -28.885 1.00 28.97 343 GLY A C 1
ATOM 2706 O O . GLY A 1 343 ? -6.233 -25.294 -29.734 1.00 28.97 343 GLY A O 1
ATOM 2707 N N . CYS A 1 344 ? -4.851 -24.038 -28.461 1.00 24.70 344 CYS A N 1
ATOM 2708 C CA . CYS A 1 344 ? -4.852 -22.810 -29.241 1.00 24.70 344 CYS A CA 1
ATOM 2709 C C . CYS A 1 344 ? -3.391 -22.533 -29.607 1.00 24.70 344 CYS A C 1
ATOM 2711 O O . CYS A 1 344 ? -2.538 -22.569 -28.721 1.00 24.70 344 CYS A O 1
ATOM 2713 N N . ASP A 1 345 ? -3.128 -22.308 -30.895 1.00 26.19 345 ASP A N 1
ATOM 2714 C CA . ASP A 1 345 ? -1.808 -22.030 -31.470 1.00 26.19 345 ASP A CA 1
ATOM 2715 C C . ASP A 1 345 ? -0.980 -21.081 -30.589 1.00 26.19 345 ASP A C 1
ATOM 2717 O O . ASP A 1 345 ? -1.346 -19.929 -30.339 1.00 26.19 345 ASP A O 1
ATOM 2721 N N . GLU A 1 346 ? 0.145 -21.599 -30.099 1.00 34.66 346 GLU A N 1
ATOM 2722 C CA . GLU A 1 346 ? 1.107 -20.892 -29.266 1.00 34.66 346 GLU A CA 1
ATOM 2723 C C . GLU A 1 346 ? 1.851 -19.849 -30.109 1.00 34.66 346 GLU A C 1
ATOM 2725 O O . GLU A 1 346 ? 2.869 -20.129 -30.746 1.00 34.66 346 GLU A O 1
ATOM 2730 N N . GLY A 1 347 ? 1.379 -18.602 -30.071 1.00 35.56 347 GLY A N 1
ATOM 2731 C CA . GLY A 1 347 ? 2.244 -17.456 -30.335 1.00 35.56 347 GLY A CA 1
ATOM 2732 C C . GLY A 1 347 ? 3.460 -17.557 -29.412 1.00 35.56 347 GLY A C 1
ATOM 2733 O O . GLY A 1 347 ? 3.301 -17.587 -28.190 1.00 35.56 347 GLY A O 1
ATOM 2734 N N . LYS A 1 348 ? 4.654 -17.697 -30.004 1.00 43.62 348 LYS A N 1
ATOM 2735 C CA . LYS A 1 348 ? 5.929 -17.982 -29.327 1.00 43.62 348 LYS A CA 1
ATOM 2736 C C . LYS A 1 348 ? 6.045 -17.193 -28.022 1.00 43.62 348 LYS A C 1
ATOM 2738 O O . LYS A 1 348 ? 6.193 -15.973 -28.017 1.00 43.62 348 LYS A O 1
ATOM 2743 N N . THR A 1 349 ? 5.924 -17.889 -26.899 1.00 54.53 349 THR A N 1
ATOM 2744 C CA . THR A 1 349 ? 5.847 -17.248 -25.588 1.00 54.53 349 THR A CA 1
ATOM 2745 C C . THR A 1 349 ? 7.165 -16.537 -25.261 1.00 54.53 349 THR A C 1
ATOM 2747 O O . THR A 1 349 ? 8.247 -17.052 -25.537 1.00 54.53 349 THR A O 1
ATOM 2750 N N . PHE A 1 350 ? 7.093 -15.359 -24.625 1.00 55.53 350 PHE A N 1
ATOM 2751 C CA . PHE A 1 350 ? 8.257 -14.599 -24.130 1.00 55.53 350 PHE A CA 1
ATOM 2752 C C . PHE A 1 350 ? 9.258 -15.480 -23.354 1.00 55.53 350 PHE A C 1
ATOM 2754 O O . PHE A 1 350 ? 10.472 -15.331 -23.479 1.00 55.53 350 PHE A O 1
ATOM 2761 N N . GLY A 1 351 ? 8.737 -16.460 -22.605 1.00 53.38 351 GLY A N 1
ATOM 2762 C CA . GLY A 1 351 ? 9.533 -17.426 -21.850 1.00 53.38 351 GLY A CA 1
ATOM 2763 C C . GLY A 1 351 ? 10.365 -18.392 -22.700 1.00 53.38 351 GLY A C 1
ATOM 2764 O O . GLY A 1 351 ? 11.326 -18.935 -22.170 1.00 53.38 351 GLY A O 1
ATOM 2765 N N . GLY A 1 352 ? 10.034 -18.599 -23.979 1.00 57.19 352 GLY A N 1
ATOM 2766 C CA . GLY A 1 352 ? 10.824 -19.410 -24.911 1.00 57.19 352 GLY A CA 1
ATOM 2767 C C . GLY A 1 352 ? 11.944 -18.632 -25.611 1.00 57.19 352 GLY A C 1
ATOM 2768 O O . GLY A 1 352 ? 12.990 -19.203 -25.893 1.00 57.19 352 GLY A O 1
ATOM 2769 N N . HIS A 1 353 ? 11.759 -17.328 -25.851 1.00 59.62 353 HIS A N 1
ATOM 2770 C CA . HIS A 1 353 ? 12.746 -16.487 -26.550 1.00 59.62 353 HIS A CA 1
ATOM 2771 C C . HIS A 1 353 ? 13.870 -15.957 -25.647 1.00 59.62 353 HIS A C 1
ATOM 2773 O O . HIS A 1 353 ? 14.991 -15.758 -26.108 1.00 59.62 353 HIS A O 1
ATOM 2779 N N . PHE A 1 354 ? 13.594 -15.734 -24.360 1.00 63.41 354 PHE A N 1
ATOM 2780 C CA . PHE A 1 354 ? 14.528 -15.067 -23.439 1.00 63.41 354 PHE A CA 1
ATOM 2781 C C . PHE A 1 354 ? 14.998 -15.960 -22.284 1.00 63.41 354 PHE A C 1
ATOM 2783 O O . PHE A 1 354 ? 15.541 -15.473 -21.298 1.00 63.41 354 PHE A O 1
ATOM 2790 N N . SER A 1 355 ? 14.802 -17.280 -22.378 1.00 60.50 355 SER A N 1
ATOM 2791 C CA . SER A 1 355 ? 15.190 -18.211 -21.312 1.00 60.50 355 SER A CA 1
ATOM 2792 C C . SER A 1 355 ? 16.669 -18.587 -21.255 1.00 60.50 355 SER A C 1
ATOM 2794 O O . SER A 1 355 ? 17.069 -19.243 -20.293 1.00 60.50 355 SER A O 1
ATOM 2796 N N . GLU A 1 356 ? 17.456 -18.246 -22.275 1.00 61.31 356 GLU A N 1
ATOM 2797 C CA . GLU A 1 356 ? 18.871 -18.611 -22.375 1.00 61.31 356 GLU A CA 1
ATOM 2798 C C . GLU A 1 356 ? 19.767 -17.369 -22.269 1.00 61.31 356 GLU A C 1
ATOM 2800 O O . GLU A 1 356 ? 19.694 -16.456 -23.092 1.00 61.31 356 GLU A O 1
ATOM 2805 N N . GLY A 1 357 ? 20.640 -17.350 -21.257 1.00 66.12 357 GLY A N 1
ATOM 2806 C CA . GLY A 1 357 ? 21.605 -16.270 -21.028 1.00 66.12 357 GLY A CA 1
ATOM 2807 C C . GLY A 1 357 ? 21.036 -15.033 -20.320 1.00 66.12 357 GLY A C 1
ATOM 2808 O O . GLY A 1 357 ? 19.927 -15.045 -19.791 1.00 66.12 357 GLY A O 1
ATOM 2809 N N . ILE A 1 358 ? 21.838 -13.963 -20.271 1.00 74.81 358 ILE A N 1
ATOM 2810 C CA . ILE A 1 358 ? 21.443 -12.668 -19.697 1.00 74.81 358 ILE A CA 1
ATOM 2811 C C . ILE A 1 358 ? 20.723 -11.858 -20.776 1.00 74.81 358 ILE A C 1
ATOM 2813 O O . ILE A 1 358 ? 21.290 -11.602 -21.840 1.00 74.81 358 ILE A O 1
ATOM 2817 N N . THR A 1 359 ? 19.497 -11.420 -20.493 1.00 84.31 359 THR A N 1
ATOM 2818 C CA . THR A 1 359 ? 18.730 -10.559 -21.406 1.00 84.31 359 THR A CA 1
ATOM 2819 C C . THR A 1 359 ? 19.139 -9.098 -21.228 1.00 84.31 359 THR A C 1
ATOM 2821 O O . THR A 1 359 ? 18.967 -8.519 -20.156 1.00 84.31 359 THR A O 1
ATOM 2824 N N . LYS A 1 360 ? 19.653 -8.452 -22.273 1.00 88.12 360 LYS A N 1
ATOM 2825 C CA . LYS A 1 360 ? 19.945 -7.014 -22.216 1.00 88.12 360 LYS A CA 1
ATOM 2826 C C . LYS A 1 360 ? 18.658 -6.219 -22.413 1.00 88.12 360 LYS A C 1
ATOM 2828 O O . LYS A 1 360 ? 17.959 -6.412 -23.404 1.00 88.12 360 LYS A O 1
ATOM 2833 N N . ILE A 1 361 ? 18.374 -5.305 -21.488 1.00 89.94 361 ILE A N 1
ATOM 2834 C CA . ILE A 1 361 ? 17.305 -4.312 -21.604 1.00 89.94 361 ILE A CA 1
ATOM 2835 C C . ILE A 1 361 ? 17.954 -2.974 -21.916 1.00 89.94 361 ILE A C 1
ATOM 2837 O O . ILE A 1 361 ? 18.644 -2.393 -21.078 1.00 89.94 361 ILE A O 1
ATOM 2841 N N . HIS A 1 362 ? 17.729 -2.488 -23.126 1.00 88.25 362 HIS A N 1
ATOM 2842 C CA . HIS A 1 362 ? 18.336 -1.260 -23.601 1.00 88.25 362 HIS A CA 1
ATOM 2843 C C . HIS A 1 362 ? 17.281 -0.170 -23.765 1.00 88.25 362 HIS A C 1
ATOM 2845 O O . HIS A 1 362 ? 16.372 -0.308 -24.585 1.00 88.25 362 HIS A O 1
ATOM 2851 N N . VAL A 1 363 ? 17.412 0.936 -23.030 1.00 88.69 363 VAL A N 1
ATOM 2852 C CA . VAL A 1 363 ? 16.500 2.083 -23.163 1.00 88.69 363 VAL A CA 1
ATOM 2853 C C . VAL A 1 363 ? 16.821 2.826 -24.454 1.00 88.69 363 VAL A C 1
ATOM 2855 O O . VAL A 1 363 ? 17.923 3.337 -24.624 1.00 88.69 363 VAL A O 1
ATOM 2858 N N . LYS A 1 364 ? 15.871 2.853 -25.390 1.00 85.12 364 LYS A N 1
ATOM 2859 C CA . LYS A 1 364 ? 16.020 3.537 -26.682 1.00 85.12 364 LYS A CA 1
ATOM 2860 C C . LYS A 1 364 ? 15.446 4.947 -26.650 1.00 85.12 364 LYS A C 1
ATOM 2862 O O . LYS A 1 364 ? 16.025 5.843 -27.252 1.00 85.12 364 LYS A O 1
ATOM 2867 N N . ALA A 1 365 ? 14.341 5.148 -25.936 1.00 84.50 365 ALA A N 1
ATOM 2868 C CA . ALA A 1 365 ? 13.735 6.461 -25.772 1.00 84.50 365 ALA A CA 1
ATOM 2869 C C . ALA A 1 365 ? 12.804 6.524 -24.556 1.00 84.50 365 ALA A C 1
ATOM 2871 O O . ALA A 1 365 ? 12.403 5.492 -24.019 1.00 84.50 365 ALA A O 1
ATOM 2872 N N . VAL A 1 366 ? 12.421 7.741 -24.167 1.00 87.81 366 VAL A N 1
ATOM 2873 C CA . VAL A 1 366 ? 11.355 8.013 -23.193 1.00 87.81 366 VAL A CA 1
ATOM 2874 C C . VAL A 1 366 ? 10.290 8.898 -23.837 1.00 87.81 366 VAL A C 1
ATOM 2876 O O . VAL A 1 366 ? 10.628 9.795 -24.610 1.00 87.81 366 VAL A O 1
ATOM 2879 N N . GLN A 1 367 ? 9.016 8.639 -23.553 1.00 83.94 367 GLN A N 1
ATOM 2880 C CA . GLN A 1 367 ? 7.884 9.396 -24.103 1.00 83.94 367 GLN A CA 1
ATOM 2881 C C . GLN A 1 367 ? 6.848 9.706 -23.028 1.00 83.94 367 GLN A C 1
ATOM 2883 O O . GLN A 1 367 ? 6.650 8.906 -22.113 1.00 83.94 367 GLN A O 1
ATOM 2888 N N . LYS A 1 368 ? 6.146 10.837 -23.180 1.00 84.06 368 LYS A N 1
ATOM 2889 C CA . LYS A 1 368 ? 4.994 11.201 -22.344 1.00 84.06 368 LYS A CA 1
ATOM 2890 C C . LYS A 1 368 ? 3.826 10.248 -22.565 1.00 84.06 368 LYS A C 1
ATOM 2892 O O . LYS A 1 368 ? 3.576 9.804 -23.684 1.00 84.06 368 LYS A O 1
ATOM 2897 N N . TYR A 1 369 ? 3.055 9.984 -21.512 1.00 74.44 369 TYR A N 1
ATOM 2898 C CA . TYR A 1 369 ? 1.831 9.190 -21.641 1.00 74.44 369 TYR A CA 1
ATOM 2899 C C . TYR A 1 369 ? 0.772 9.850 -22.538 1.00 74.44 369 TYR A C 1
ATOM 2901 O O . TYR A 1 369 ? 0.093 9.145 -23.279 1.00 74.44 369 TYR A O 1
ATOM 2909 N N . ASP A 1 370 ? 0.670 11.181 -22.524 1.00 65.31 370 ASP A N 1
ATOM 2910 C CA . ASP A 1 370 ? -0.340 11.925 -23.294 1.00 65.31 370 ASP A CA 1
ATOM 2911 C C . ASP A 1 370 ? -0.081 11.894 -24.817 1.00 65.31 370 ASP A C 1
ATOM 2913 O O . ASP A 1 370 ? -0.984 12.135 -25.615 1.00 65.31 370 ASP A O 1
ATOM 2917 N N . GLU A 1 371 ? 1.144 11.554 -25.235 1.00 57.78 371 GLU A N 1
ATOM 2918 C CA . GLU A 1 371 ? 1.546 11.392 -26.642 1.00 57.78 371 GLU A CA 1
ATOM 2919 C C . GLU A 1 371 ? 1.300 9.960 -27.162 1.00 57.78 371 GLU A C 1
ATOM 2921 O O . GLU A 1 371 ? 1.574 9.647 -28.324 1.00 57.78 371 GLU A O 1
ATOM 2926 N N . CYS A 1 372 ? 0.750 9.071 -26.324 1.00 50.97 372 CYS A N 1
ATOM 2927 C CA . CYS A 1 372 ? 0.497 7.679 -26.675 1.00 50.97 372 CYS A CA 1
ATOM 2928 C C . CYS A 1 372 ? -0.716 7.541 -27.610 1.00 50.97 372 CYS A C 1
ATOM 2930 O O . CYS A 1 372 ? -1.863 7.373 -27.191 1.00 50.97 372 CYS A O 1
ATOM 2932 N N . VAL A 1 373 ? -0.457 7.557 -28.916 1.00 46.66 373 VAL A N 1
ATOM 2933 C CA . VAL A 1 373 ? -1.442 7.185 -29.936 1.00 46.66 373 VAL A CA 1
ATOM 2934 C C . VAL A 1 373 ? -1.414 5.661 -30.138 1.00 46.66 373 VAL A C 1
ATOM 2936 O O . VAL A 1 373 ? -0.528 5.124 -30.790 1.00 46.66 373 VAL A O 1
ATOM 2939 N N . LYS A 1 374 ? -2.435 4.967 -29.611 1.00 53.69 374 LYS A N 1
ATOM 2940 C CA . LYS A 1 374 ? -2.944 3.650 -30.069 1.00 53.69 374 LYS A CA 1
ATOM 2941 C C . LYS A 1 374 ? -1.946 2.467 -30.150 1.00 53.69 374 LYS A C 1
ATOM 2943 O O . LYS A 1 374 ? -1.851 1.835 -31.195 1.00 53.69 374 LYS A O 1
ATOM 2948 N N . ILE A 1 375 ? -1.296 2.072 -29.048 1.00 56.47 375 ILE A N 1
ATOM 2949 C CA . ILE A 1 375 ? -0.554 0.779 -28.975 1.00 56.47 375 ILE A CA 1
ATOM 2950 C C . ILE A 1 375 ? -1.301 -0.281 -28.130 1.00 56.47 375 ILE A C 1
ATOM 2952 O O . ILE A 1 375 ? -0.960 -1.458 -28.146 1.00 56.47 375 ILE A O 1
ATOM 2956 N N . ALA A 1 376 ? -2.392 0.093 -27.449 1.00 52.62 376 ALA A N 1
ATOM 2957 C CA . ALA A 1 376 ? -3.080 -0.749 -26.457 1.00 52.62 376 ALA A CA 1
ATOM 2958 C C . ALA A 1 376 ? -3.569 -2.129 -26.960 1.00 52.62 376 ALA A C 1
ATOM 2960 O O . ALA A 1 376 ? -3.741 -3.033 -26.150 1.00 52.62 376 ALA A O 1
ATOM 2961 N N . GLY A 1 377 ? -3.771 -2.309 -28.271 1.00 54.19 377 GLY A N 1
ATOM 2962 C CA . GLY A 1 377 ? -4.196 -3.585 -28.865 1.00 54.19 377 GLY A CA 1
ATOM 2963 C C . GLY A 1 377 ? -3.070 -4.545 -29.272 1.00 54.19 377 GLY A C 1
ATOM 2964 O O . GLY A 1 377 ? -3.378 -5.658 -29.673 1.00 54.19 377 GLY A O 1
ATOM 2965 N N . CYS A 1 378 ? -1.799 -4.127 -29.194 1.00 58.88 378 CYS A N 1
ATOM 2966 C CA . CYS A 1 378 ? -0.637 -4.872 -29.723 1.00 58.88 378 CYS A CA 1
ATOM 2967 C C . CYS A 1 378 ? 0.385 -5.246 -28.633 1.00 58.88 378 CYS A C 1
ATOM 2969 O O . CYS A 1 378 ? 1.547 -5.523 -28.934 1.00 58.88 378 CYS A O 1
ATOM 2971 N N . LEU A 1 379 ? -0.012 -5.134 -27.360 1.00 67.62 379 LEU A N 1
ATOM 2972 C CA . LEU A 1 379 ? 0.860 -5.383 -26.217 1.00 67.62 379 LEU A CA 1
ATOM 2973 C C . LEU A 1 379 ? 0.598 -6.767 -25.639 1.00 67.62 379 LEU A C 1
ATOM 2975 O O . LEU A 1 379 ? -0.544 -7.127 -25.334 1.00 67.62 379 LEU A O 1
ATOM 2979 N N . SER A 1 380 ? 1.684 -7.504 -25.415 1.00 70.69 380 SER A N 1
ATOM 2980 C CA . SER A 1 380 ? 1.652 -8.726 -24.622 1.00 70.69 380 SER A CA 1
ATOM 2981 C C . SER A 1 380 ? 1.218 -8.438 -23.182 1.00 70.69 380 SER A C 1
ATOM 2983 O O . SER A 1 380 ? 1.279 -7.301 -22.713 1.00 70.69 380 SER A O 1
ATOM 2985 N N . ASP A 1 381 ? 0.863 -9.483 -22.433 1.00 70.94 381 ASP A N 1
ATOM 2986 C CA . ASP A 1 381 ? 0.665 -9.319 -20.989 1.00 70.94 381 ASP A CA 1
ATOM 2987 C C . ASP A 1 381 ? 1.957 -8.845 -20.310 1.00 70.94 381 ASP A C 1
ATOM 2989 O O . ASP A 1 381 ? 3.058 -9.162 -20.789 1.00 70.94 381 ASP A O 1
ATOM 2993 N N . PRO A 1 382 ? 1.830 -8.077 -19.216 1.00 77.38 382 PRO A N 1
ATOM 2994 C CA . PRO A 1 382 ? 2.972 -7.463 -18.575 1.00 77.38 382 PRO A CA 1
ATOM 2995 C C . PRO A 1 382 ? 3.875 -8.497 -17.895 1.00 77.38 382 PRO A C 1
ATOM 2997 O O . PRO A 1 382 ? 3.434 -9.450 -17.250 1.00 77.38 382 PRO A O 1
ATOM 3000 N N . ILE A 1 383 ? 5.171 -8.248 -18.009 1.00 83.56 383 ILE A N 1
ATOM 3001 C CA . ILE A 1 383 ? 6.262 -8.909 -17.308 1.00 83.56 383 ILE A CA 1
ATOM 3002 C C . ILE A 1 383 ? 6.685 -7.975 -16.182 1.00 83.56 383 ILE A C 1
ATOM 3004 O O . ILE A 1 383 ? 6.922 -6.785 -16.405 1.00 83.56 383 ILE A O 1
ATOM 3008 N N . LEU A 1 384 ? 6.793 -8.504 -14.971 1.00 85.56 384 LEU A N 1
ATOM 3009 C CA . LEU A 1 384 ? 7.320 -7.739 -13.853 1.00 85.56 384 LEU A CA 1
ATOM 3010 C C . LEU A 1 384 ? 8.842 -7.686 -13.964 1.00 85.56 384 LEU A C 1
ATOM 3012 O O . LEU A 1 384 ? 9.495 -8.726 -14.009 1.00 85.56 384 LEU A O 1
ATOM 3016 N N . VAL A 1 385 ? 9.401 -6.482 -13.979 1.00 87.25 385 VAL A N 1
ATOM 3017 C CA . VAL A 1 385 ? 10.847 -6.245 -13.972 1.00 87.25 385 VAL A CA 1
ATOM 3018 C C . VAL A 1 385 ? 11.217 -5.637 -12.635 1.00 87.25 385 VAL A C 1
ATOM 3020 O O . VAL A 1 385 ? 10.630 -4.635 -12.241 1.00 87.25 385 VAL A O 1
ATOM 3023 N N . ARG A 1 386 ? 12.177 -6.216 -11.926 1.00 84.62 386 ARG A N 1
ATOM 3024 C CA . ARG A 1 386 ? 12.584 -5.766 -10.587 1.00 84.62 386 ARG A CA 1
ATOM 3025 C C . ARG A 1 386 ? 14.099 -5.747 -10.454 1.00 84.62 386 ARG A C 1
ATOM 3027 O O . ARG A 1 386 ? 14.786 -6.462 -11.174 1.00 84.62 386 ARG A O 1
ATOM 3034 N N . GLY A 1 387 ? 14.614 -4.911 -9.555 1.00 78.06 387 GLY A N 1
ATOM 3035 C CA . GLY A 1 387 ? 16.049 -4.858 -9.265 1.00 78.06 387 GLY A CA 1
ATOM 3036 C C . GLY A 1 387 ? 16.571 -6.222 -8.808 1.00 78.06 387 GLY A C 1
ATOM 3037 O O . GLY A 1 387 ? 15.937 -6.860 -7.966 1.00 78.06 387 GLY A O 1
ATOM 3038 N N . PHE A 1 388 ? 17.702 -6.676 -9.354 1.00 67.75 388 PHE A N 1
ATOM 3039 C CA . PHE A 1 388 ? 18.295 -7.947 -8.943 1.00 67.75 388 PHE A CA 1
ATOM 3040 C C . PHE A 1 388 ? 18.721 -7.892 -7.473 1.00 67.75 388 PHE A C 1
ATOM 3042 O O . PHE A 1 388 ? 19.460 -7.012 -7.030 1.00 67.75 388 PHE A O 1
ATOM 3049 N N . SER A 1 389 ? 18.256 -8.883 -6.729 1.00 55.59 389 SER A N 1
ATOM 3050 C CA . SER A 1 389 ? 18.468 -9.054 -5.300 1.00 55.59 389 SER A CA 1
ATOM 3051 C C . SER A 1 389 ? 19.305 -10.323 -5.127 1.00 55.59 389 SER A C 1
ATOM 3053 O O . SER A 1 389 ? 18.757 -11.403 -4.924 1.00 55.59 389 SER A O 1
ATOM 3055 N N . GLY A 1 390 ? 20.628 -10.241 -5.303 1.00 52.66 390 GLY A N 1
ATOM 3056 C CA . GLY A 1 390 ? 21.480 -11.435 -5.169 1.00 52.66 390 GLY A CA 1
ATOM 3057 C C . GLY A 1 390 ? 21.444 -12.069 -3.769 1.00 52.66 390 GLY A C 1
ATOM 3058 O O . GLY A 1 390 ? 20.932 -11.485 -2.815 1.00 52.66 390 GLY A O 1
ATOM 3059 N N . GLU A 1 391 ? 22.015 -13.269 -3.635 1.00 41.25 391 GLU A N 1
ATOM 3060 C CA . GLU A 1 391 ? 22.070 -14.011 -2.369 1.00 41.25 391 GLU A CA 1
ATOM 3061 C C . GLU A 1 391 ? 22.859 -13.231 -1.301 1.00 41.25 391 GLU A C 1
ATOM 3063 O O . GLU A 1 391 ? 24.078 -13.091 -1.387 1.00 41.25 391 GLU A O 1
ATOM 3068 N N . SER A 1 392 ? 22.185 -12.728 -0.262 1.00 40.41 392 SER A N 1
ATOM 3069 C CA . SER A 1 392 ? 22.866 -12.200 0.926 1.00 40.41 392 SER A CA 1
ATOM 3070 C C . SER A 1 392 ? 22.841 -13.242 2.042 1.00 40.41 392 SER A C 1
ATOM 3072 O O . SER A 1 392 ? 21.859 -13.392 2.765 1.00 40.41 392 SER A O 1
ATOM 3074 N N . TRP A 1 393 ? 23.932 -13.997 2.190 1.00 36.12 393 TRP A N 1
ATOM 3075 C CA . TRP A 1 393 ? 24.172 -14.816 3.378 1.00 36.12 393 TRP A CA 1
ATOM 3076 C C . TRP A 1 393 ? 25.352 -14.258 4.190 1.00 36.12 393 TRP A C 1
ATOM 3078 O O . TRP A 1 393 ? 26.465 -14.108 3.698 1.00 36.12 393 TRP A O 1
ATOM 3088 N N . LYS A 1 394 ? 25.061 -14.038 5.478 1.00 34.34 394 LYS A N 1
ATOM 3089 C CA . LYS A 1 394 ? 25.935 -14.138 6.663 1.00 34.34 394 LYS A CA 1
ATOM 3090 C C . LYS A 1 394 ? 26.800 -12.989 7.176 1.00 34.34 394 LYS A C 1
ATOM 3092 O O . LYS A 1 394 ? 27.124 -13.067 8.356 1.00 34.34 394 LYS A O 1
ATOM 3097 N N . ASP A 1 395 ? 27.034 -11.890 6.470 1.00 35.66 395 ASP A N 1
ATOM 3098 C CA . ASP A 1 395 ? 27.783 -10.782 7.088 1.00 35.66 395 ASP A CA 1
ATOM 3099 C C . ASP A 1 395 ? 26.873 -9.605 7.459 1.00 35.66 395 ASP A C 1
ATOM 3101 O O . ASP A 1 395 ? 26.731 -8.626 6.725 1.00 35.66 395 ASP A O 1
ATOM 3105 N N . LYS A 1 396 ? 26.289 -9.671 8.667 1.00 41.00 396 LYS A N 1
ATOM 3106 C CA . LYS A 1 396 ? 25.859 -8.474 9.415 1.00 41.00 396 LYS A CA 1
ATOM 3107 C C . LYS A 1 396 ? 27.113 -7.682 9.820 1.00 41.00 396 LYS A C 1
ATOM 3109 O O . LYS A 1 396 ? 27.470 -7.628 10.991 1.00 41.00 396 LYS A O 1
ATOM 3114 N N . LYS A 1 397 ? 27.814 -7.092 8.852 1.00 38.41 397 LYS A N 1
ATOM 3115 C CA . LYS A 1 397 ? 28.746 -6.003 9.145 1.00 38.41 397 LYS A CA 1
ATOM 3116 C C . LYS A 1 397 ? 27.918 -4.735 9.338 1.00 38.41 397 LYS A C 1
ATOM 3118 O O . LYS A 1 397 ? 26.979 -4.505 8.574 1.00 38.41 397 LYS A O 1
ATOM 3123 N N . GLU A 1 398 ? 28.224 -3.999 10.403 1.00 40.50 398 GLU A N 1
ATOM 3124 C CA . GLU A 1 398 ? 27.557 -2.756 10.797 1.00 40.50 398 GLU A CA 1
ATOM 3125 C C . GLU A 1 398 ? 27.335 -1.825 9.601 1.00 40.50 398 GLU A C 1
ATOM 3127 O O . GLU A 1 398 ? 28.176 -1.711 8.706 1.00 40.50 398 GLU A O 1
ATOM 3132 N N . SER A 1 399 ? 26.158 -1.202 9.594 1.00 43.97 399 SER A N 1
ATOM 3133 C CA . SER A 1 399 ? 25.663 -0.286 8.573 1.00 43.97 399 SER A CA 1
ATOM 3134 C C . SER A 1 399 ? 26.713 0.750 8.169 1.00 43.97 399 SER A C 1
ATOM 3136 O O . SER A 1 399 ? 27.045 1.638 8.951 1.00 43.97 399 SER A O 1
ATOM 3138 N N . SER A 1 400 ? 27.183 0.698 6.924 1.00 45.72 400 SER A N 1
ATOM 3139 C CA . SER A 1 400 ? 27.788 1.862 6.280 1.00 45.72 400 SER A CA 1
ATOM 3140 C C . SER A 1 400 ? 26.684 2.606 5.530 1.00 45.72 400 SER A C 1
ATOM 3142 O O . SER A 1 400 ? 26.403 2.283 4.379 1.00 45.72 400 SER A O 1
ATOM 3144 N N . GLY A 1 401 ? 26.028 3.547 6.210 1.00 49.94 401 GLY A N 1
ATOM 3145 C CA . GLY A 1 401 ? 24.961 4.368 5.641 1.00 49.94 401 GLY A CA 1
ATOM 3146 C C . GLY A 1 401 ? 24.429 5.394 6.642 1.00 49.94 401 GLY A C 1
ATOM 3147 O O . GLY A 1 401 ? 23.317 5.267 7.153 1.00 49.94 401 GLY A O 1
ATOM 3148 N N . ASP A 1 402 ? 25.227 6.421 6.943 1.00 59.78 402 ASP A N 1
ATOM 3149 C CA . ASP A 1 402 ? 24.764 7.611 7.679 1.00 59.78 402 ASP A CA 1
ATOM 3150 C C . ASP A 1 402 ? 23.793 8.473 6.848 1.00 59.78 402 ASP A C 1
ATOM 3152 O O . ASP A 1 402 ? 23.197 9.420 7.362 1.00 59.78 402 ASP A O 1
ATOM 3156 N N . PHE A 1 403 ? 23.609 8.158 5.560 1.00 77.56 403 PHE A N 1
ATOM 3157 C CA . PHE A 1 403 ? 22.743 8.917 4.672 1.00 77.56 403 PHE A CA 1
ATOM 3158 C C . PHE A 1 403 ? 21.274 8.508 4.822 1.00 77.56 403 PHE A C 1
ATOM 3160 O O . PHE A 1 403 ? 20.903 7.338 4.748 1.00 77.56 403 PHE A O 1
ATOM 3167 N N . PHE A 1 404 ? 20.413 9.506 5.021 1.00 83.12 404 PHE A N 1
ATOM 3168 C CA . PHE A 1 404 ? 18.987 9.308 5.279 1.00 83.12 404 PHE A CA 1
ATOM 3169 C C . PHE A 1 404 ? 18.268 8.545 4.154 1.00 83.12 404 PHE A C 1
ATOM 3171 O O . PHE A 1 404 ? 17.442 7.682 4.446 1.00 83.12 404 PHE A O 1
ATOM 3178 N N . ALA A 1 405 ? 18.593 8.822 2.886 1.00 85.62 405 ALA A N 1
ATOM 3179 C CA . ALA A 1 405 ? 17.910 8.187 1.759 1.00 85.62 405 ALA A CA 1
ATOM 3180 C C . ALA A 1 405 ? 18.137 6.670 1.713 1.00 85.62 405 ALA A C 1
ATOM 3182 O O . ALA A 1 405 ? 17.201 5.932 1.420 1.00 85.62 405 ALA A O 1
ATOM 3183 N N . ASP A 1 406 ? 19.336 6.200 2.071 1.00 82.06 406 ASP A N 1
ATOM 3184 C CA . ASP A 1 406 ? 19.659 4.770 2.075 1.00 82.06 406 ASP A CA 1
ATOM 3185 C C . ASP A 1 406 ? 18.785 4.026 3.089 1.00 82.06 406 ASP A C 1
ATOM 3187 O O . ASP A 1 406 ? 18.197 2.994 2.772 1.00 82.06 406 ASP A O 1
ATOM 3191 N N . ARG A 1 407 ? 18.584 4.614 4.277 1.00 83.31 407 ARG A N 1
ATOM 3192 C CA . ARG A 1 407 ? 17.688 4.059 5.305 1.00 83.31 407 ARG A CA 1
ATOM 3193 C C . ARG A 1 407 ? 16.236 3.996 4.834 1.00 83.31 407 ARG A C 1
ATOM 3195 O O . ARG A 1 407 ? 15.539 3.026 5.117 1.00 83.31 407 ARG A O 1
ATOM 3202 N N . VAL A 1 408 ? 15.765 5.014 4.113 1.00 87.12 408 VAL A N 1
ATOM 3203 C CA . VAL A 1 408 ? 14.402 5.020 3.559 1.00 87.12 408 VAL A CA 1
ATOM 3204 C C . VAL A 1 408 ? 14.248 3.954 2.470 1.00 87.12 408 VAL A C 1
ATOM 3206 O O . VAL A 1 408 ? 13.250 3.234 2.465 1.00 87.12 408 VAL A O 1
ATOM 3209 N N . LEU A 1 409 ? 15.237 3.792 1.587 1.00 86.12 409 LEU A N 1
ATOM 3210 C CA . LEU A 1 409 ? 15.237 2.725 0.582 1.00 86.12 409 LEU A CA 1
ATOM 3211 C C . LEU A 1 409 ? 15.281 1.328 1.221 1.00 86.12 409 LEU A C 1
ATOM 3213 O O . LEU A 1 409 ? 14.603 0.423 0.737 1.00 86.12 409 LEU A O 1
ATOM 3217 N N . GLU A 1 410 ? 16.006 1.151 2.329 1.00 82.19 410 GLU A N 1
ATOM 3218 C CA . GLU A 1 410 ? 16.002 -0.096 3.106 1.00 82.19 410 GLU A CA 1
ATOM 3219 C C . GLU A 1 410 ? 14.623 -0.402 3.712 1.00 82.19 410 GLU A C 1
ATOM 3221 O O . GLU A 1 410 ? 14.165 -1.548 3.645 1.00 82.19 410 GLU A O 1
ATOM 3226 N N . ILE A 1 411 ? 13.935 0.606 4.265 1.00 84.50 411 ILE A N 1
ATOM 3227 C CA . ILE A 1 411 ? 12.558 0.466 4.776 1.00 84.50 411 ILE A CA 1
ATOM 3228 C C . ILE A 1 411 ? 11.623 0.019 3.645 1.00 84.50 411 ILE A C 1
ATOM 3230 O O . ILE A 1 411 ? 10.884 -0.960 3.800 1.00 84.50 411 ILE A O 1
ATOM 3234 N N . LEU A 1 412 ? 11.702 0.691 2.491 1.00 85.12 412 LEU A N 1
ATOM 3235 C CA . LEU A 1 412 ? 10.897 0.370 1.315 1.00 85.12 412 LEU A CA 1
ATOM 3236 C C . LEU A 1 412 ? 11.144 -1.070 0.841 1.00 85.12 412 LEU A C 1
ATOM 3238 O O . LEU A 1 412 ? 10.177 -1.804 0.624 1.00 85.12 412 LEU A O 1
ATOM 3242 N N . ALA A 1 413 ? 12.397 -1.512 0.756 1.00 79.12 413 ALA A N 1
ATOM 3243 C CA . ALA A 1 413 ? 12.748 -2.855 0.290 1.00 79.12 413 ALA A CA 1
ATOM 3244 C C . ALA A 1 413 ? 12.319 -3.968 1.262 1.00 79.12 413 ALA A C 1
ATOM 3246 O O . ALA A 1 413 ? 11.705 -4.963 0.865 1.00 79.12 413 ALA A O 1
ATOM 3247 N N . THR A 1 414 ? 12.559 -3.768 2.563 1.00 75.00 414 THR A N 1
ATOM 3248 C CA . THR A 1 414 ? 12.208 -4.735 3.622 1.00 75.00 414 THR A CA 1
ATOM 3249 C C . THR A 1 414 ? 10.703 -5.020 3.659 1.00 75.00 414 THR A C 1
ATOM 3251 O O . THR A 1 414 ? 10.250 -6.103 4.043 1.00 75.00 414 THR A O 1
ATOM 3254 N N . GLU A 1 415 ? 9.880 -4.053 3.262 1.00 72.94 415 GLU A N 1
ATOM 3255 C CA . GLU A 1 415 ? 8.431 -4.226 3.219 1.00 72.94 415 GLU A CA 1
ATOM 3256 C C . GLU A 1 415 ? 7.911 -4.944 1.979 1.00 72.94 415 GLU A C 1
ATOM 3258 O O . GLU A 1 415 ? 6.922 -5.666 2.099 1.00 72.94 415 GLU A O 1
ATOM 3263 N N . THR A 1 416 ? 8.588 -4.847 0.834 1.00 63.75 416 THR A N 1
ATOM 3264 C CA . THR A 1 416 ? 8.220 -5.624 -0.362 1.00 63.75 416 THR A CA 1
ATOM 3265 C C . THR A 1 416 ? 8.790 -7.040 -0.343 1.00 63.75 416 THR A C 1
ATOM 3267 O O . THR A 1 416 ? 8.358 -7.886 -1.123 1.00 63.75 416 THR A O 1
ATOM 3270 N N . GLY A 1 417 ? 9.655 -7.358 0.625 1.00 59.47 417 GLY A N 1
ATOM 3271 C CA . GLY A 1 417 ? 10.321 -8.660 0.696 1.00 59.47 417 GLY A CA 1
ATOM 3272 C C . GLY A 1 417 ? 11.404 -8.809 -0.373 1.00 59.47 417 GLY A C 1
ATOM 3273 O O . GLY A 1 417 ? 11.802 -9.924 -0.697 1.00 59.47 417 GLY A O 1
ATOM 3274 N N . GLU A 1 418 ? 11.861 -7.688 -0.932 1.00 56.66 418 GLU A N 1
ATOM 3275 C CA . GLU A 1 418 ? 12.990 -7.625 -1.851 1.00 56.66 418 GLU A CA 1
ATOM 3276 C C . GLU A 1 418 ? 14.259 -7.415 -1.021 1.00 56.66 418 GLU A C 1
ATOM 3278 O O . GLU A 1 418 ? 14.370 -6.452 -0.260 1.00 56.66 418 GLU A O 1
ATOM 3283 N N . LEU A 1 419 ? 15.222 -8.332 -1.133 1.00 51.25 419 LEU A N 1
ATOM 3284 C CA . LEU A 1 419 ? 16.504 -8.197 -0.448 1.00 51.25 419 LEU A CA 1
ATOM 3285 C C . LEU A 1 419 ? 17.386 -7.244 -1.264 1.00 51.25 419 LEU A C 1
ATOM 3287 O O . LEU A 1 419 ? 18.079 -7.637 -2.196 1.00 51.25 419 LEU A O 1
ATOM 3291 N N . MET A 1 420 ? 17.382 -5.956 -0.926 1.00 49.19 420 MET A N 1
ATOM 3292 C CA . MET A 1 420 ? 18.344 -5.032 -1.530 1.00 49.19 420 MET A CA 1
ATOM 3293 C C . MET A 1 420 ? 19.774 -5.486 -1.215 1.00 49.19 420 MET A C 1
ATOM 3295 O O . MET A 1 420 ? 20.140 -5.706 -0.055 1.00 49.19 420 MET A O 1
ATOM 3299 N N . GLN A 1 421 ? 20.616 -5.574 -2.247 1.00 53.72 421 GLN A N 1
ATOM 3300 C CA . GLN A 1 421 ? 22.055 -5.613 -2.029 1.00 53.72 421 GLN A CA 1
ATOM 3301 C C . GLN A 1 421 ? 22.474 -4.268 -1.436 1.00 53.72 421 GLN A C 1
ATOM 3303 O O . GLN A 1 421 ? 22.396 -3.238 -2.100 1.00 53.72 421 GLN A O 1
ATOM 3308 N N . ARG A 1 422 ? 22.963 -4.286 -0.191 1.00 52.53 422 ARG A N 1
ATOM 3309 C CA . ARG A 1 422 ? 23.363 -3.105 0.604 1.00 52.53 422 ARG A CA 1
ATOM 3310 C C . ARG A 1 422 ? 24.488 -2.237 -0.006 1.00 52.53 422 ARG A C 1
ATOM 3312 O O . ARG A 1 422 ? 25.010 -1.366 0.675 1.00 52.53 422 ARG A O 1
ATOM 3319 N N . LYS A 1 423 ? 24.926 -2.498 -1.244 1.00 55.78 423 LYS A N 1
ATOM 3320 C CA . LYS A 1 423 ? 26.045 -1.809 -1.916 1.00 55.78 423 LYS A CA 1
ATOM 3321 C C . LYS A 1 423 ? 25.780 -1.406 -3.371 1.00 55.78 423 LYS A C 1
ATOM 3323 O O . LYS A 1 423 ? 26.709 -0.939 -4.024 1.00 55.78 423 LYS A O 1
ATOM 3328 N N . CYS A 1 424 ? 24.573 -1.598 -3.901 1.00 61.16 424 CYS A N 1
ATOM 3329 C CA . CYS A 1 424 ? 24.277 -1.202 -5.278 1.00 61.16 424 CYS A CA 1
ATOM 3330 C C . CYS A 1 424 ? 23.763 0.236 -5.349 1.00 61.16 424 CYS A C 1
ATOM 3332 O O . CYS A 1 424 ? 22.896 0.634 -4.575 1.00 61.16 424 CYS A O 1
ATOM 3334 N N . GLU A 1 425 ? 24.283 0.997 -6.312 1.00 77.00 425 GLU A N 1
ATOM 3335 C CA . GLU A 1 425 ? 23.793 2.337 -6.632 1.00 77.00 425 GLU A CA 1
ATOM 3336 C C . GLU A 1 425 ? 22.313 2.257 -7.067 1.00 77.00 425 GLU A C 1
ATOM 3338 O O . GLU A 1 425 ?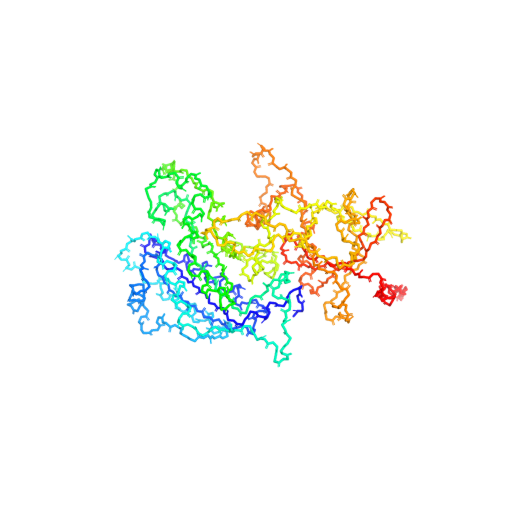 21.955 1.374 -7.857 1.00 77.00 425 GLU A O 1
ATOM 3343 N N . PRO A 1 426 ? 21.427 3.150 -6.581 1.00 85.31 426 PRO A N 1
ATOM 3344 C CA . PRO A 1 426 ? 19.978 3.026 -6.752 1.00 85.31 426 PRO A CA 1
ATOM 3345 C C . PRO A 1 426 ? 19.493 3.468 -8.146 1.00 85.31 426 PRO A C 1
ATOM 3347 O O . PRO A 1 426 ? 18.465 4.134 -8.279 1.00 85.31 426 PRO A O 1
ATOM 3350 N N . PHE A 1 427 ? 20.219 3.124 -9.217 1.00 87.12 427 PHE A N 1
ATOM 3351 C CA . PHE A 1 427 ? 19.889 3.539 -10.587 1.00 87.12 427 PHE A CA 1
ATOM 3352 C C . PHE A 1 427 ? 18.495 3.112 -11.019 1.00 87.12 427 PHE A C 1
ATOM 3354 O O . PHE A 1 427 ? 17.801 3.871 -11.691 1.00 87.12 427 PHE A O 1
ATOM 3361 N N . TRP A 1 428 ? 18.075 1.910 -10.622 1.00 89.06 428 TRP A N 1
ATOM 3362 C CA . TRP A 1 428 ? 16.751 1.402 -10.953 1.00 89.06 428 TRP A CA 1
ATOM 3363 C C . TRP A 1 428 ? 15.650 2.256 -10.316 1.00 89.06 428 TRP A C 1
ATOM 3365 O O . TRP A 1 428 ? 14.744 2.719 -11.003 1.00 89.06 428 TRP A O 1
ATOM 3375 N N . GLN A 1 429 ? 15.780 2.550 -9.022 1.00 90.12 429 GLN A N 1
ATOM 3376 C CA . GLN A 1 429 ? 14.857 3.394 -8.266 1.00 90.12 429 GLN A CA 1
ATOM 3377 C C . GLN A 1 429 ? 14.832 4.825 -8.826 1.00 90.12 429 GLN A C 1
ATOM 3379 O O . GLN A 1 429 ? 13.757 5.415 -8.950 1.00 90.12 429 GLN A O 1
ATOM 3384 N N . ILE A 1 430 ? 15.997 5.370 -9.204 1.00 91.81 430 ILE A N 1
ATOM 3385 C CA . ILE A 1 430 ? 16.122 6.693 -9.836 1.00 91.81 430 ILE A CA 1
ATOM 3386 C C . ILE A 1 430 ? 15.389 6.715 -11.181 1.00 91.81 430 ILE A C 1
ATOM 3388 O O . ILE A 1 430 ? 14.590 7.621 -11.416 1.00 91.81 430 ILE A O 1
ATOM 3392 N N . LEU A 1 431 ? 15.613 5.716 -12.042 1.00 91.94 431 LEU A N 1
ATOM 3393 C CA . LEU A 1 431 ? 14.963 5.625 -13.350 1.00 91.94 431 LEU A CA 1
ATOM 3394 C C . LEU A 1 431 ? 13.438 5.562 -13.211 1.00 91.94 431 LEU A C 1
ATOM 3396 O O . LEU A 1 431 ? 12.735 6.331 -13.861 1.00 91.94 431 LEU A O 1
ATOM 3400 N N . LEU A 1 432 ? 12.919 4.681 -12.352 1.00 92.75 432 LEU A N 1
ATOM 3401 C CA . LEU A 1 432 ? 11.473 4.537 -12.152 1.00 92.75 432 LEU A CA 1
ATOM 3402 C C . LEU A 1 432 ? 10.851 5.810 -11.563 1.00 92.75 432 LEU A C 1
ATOM 3404 O O . LEU A 1 432 ? 9.780 6.226 -12.004 1.00 92.75 432 LEU A O 1
ATOM 3408 N N . SER A 1 433 ? 11.543 6.461 -10.624 1.00 93.62 433 SER A N 1
ATOM 3409 C CA . SER A 1 433 ? 11.113 7.741 -10.044 1.00 93.62 433 SER A CA 1
ATOM 3410 C C . SER A 1 433 ? 11.074 8.857 -11.083 1.00 93.62 433 SER A C 1
ATOM 3412 O O . SER A 1 433 ? 10.107 9.616 -11.115 1.00 93.62 433 SER A O 1
ATOM 3414 N N . PHE A 1 434 ? 12.084 8.937 -11.954 1.00 93.62 434 PHE A N 1
ATOM 3415 C CA . PHE A 1 434 ? 12.118 9.884 -13.068 1.00 93.62 434 PHE A CA 1
ATOM 3416 C C . PHE A 1 434 ? 10.954 9.646 -14.034 1.00 93.62 434 PHE A C 1
ATOM 3418 O O . PHE A 1 434 ? 10.190 10.570 -14.305 1.00 93.62 434 PHE A O 1
ATOM 3425 N N . LEU A 1 435 ? 10.778 8.402 -14.495 1.00 92.38 435 LEU A N 1
ATOM 3426 C CA . LEU A 1 435 ? 9.694 8.051 -15.412 1.00 92.38 435 LEU A CA 1
ATOM 3427 C C . LEU A 1 435 ? 8.327 8.390 -14.813 1.00 92.38 435 LEU A C 1
ATOM 3429 O O . LEU A 1 435 ? 7.486 8.963 -15.493 1.00 92.38 435 LEU A O 1
ATOM 3433 N N . PHE A 1 436 ? 8.107 8.087 -13.534 1.00 91.56 436 PHE A N 1
ATOM 3434 C CA . PHE A 1 436 ? 6.832 8.378 -12.889 1.00 91.56 436 PHE A CA 1
ATOM 3435 C C . PHE A 1 436 ? 6.592 9.884 -12.749 1.00 91.56 436 PHE A C 1
ATOM 3437 O O . PHE A 1 436 ? 5.542 10.382 -13.146 1.00 91.56 436 PHE A O 1
ATOM 3444 N N . LYS A 1 437 ? 7.570 10.617 -12.204 1.00 91.00 437 LYS A N 1
ATOM 3445 C CA . LYS A 1 437 ? 7.436 12.048 -11.902 1.00 91.00 437 LYS A CA 1
ATOM 3446 C C . LYS A 1 437 ? 7.181 12.890 -13.153 1.00 91.00 437 LYS A C 1
ATOM 3448 O O . LYS A 1 437 ? 6.388 13.824 -13.098 1.00 91.00 437 LYS A O 1
ATOM 3453 N N . GLU A 1 438 ? 7.831 12.546 -14.261 1.00 89.69 438 GLU A N 1
ATOM 3454 C CA . GLU A 1 438 ? 7.672 13.252 -15.537 1.00 89.69 438 GLU A CA 1
ATOM 3455 C C . GLU A 1 438 ? 6.478 12.735 -16.363 1.00 89.69 438 GLU A C 1
ATOM 3457 O O . GLU A 1 438 ? 6.166 13.288 -17.420 1.00 89.69 438 GLU A O 1
ATOM 3462 N N . GLY A 1 439 ? 5.783 11.688 -15.896 1.00 87.56 439 GLY A N 1
ATOM 3463 C CA . GLY A 1 439 ? 4.673 11.072 -16.622 1.00 87.56 439 GLY A CA 1
ATOM 3464 C C . GLY A 1 439 ? 5.133 10.403 -17.919 1.00 87.56 439 GLY A C 1
ATOM 3465 O O . GLY A 1 439 ? 4.511 10.590 -18.970 1.00 87.56 439 GLY A O 1
ATOM 3466 N N . TYR A 1 440 ? 6.248 9.672 -17.860 1.00 89.19 440 TYR A N 1
ATOM 3467 C CA . TYR A 1 440 ? 6.887 9.004 -18.991 1.00 89.19 440 TYR A CA 1
ATOM 3468 C C . TYR A 1 440 ? 6.798 7.475 -18.904 1.00 89.19 440 TYR A C 1
ATOM 3470 O O . TYR A 1 440 ? 6.716 6.868 -17.832 1.00 89.19 440 TYR A O 1
ATOM 3478 N N . TRP A 1 441 ? 6.913 6.843 -20.066 1.00 88.25 441 TRP A N 1
ATOM 3479 C CA . TRP A 1 441 ? 7.268 5.436 -20.226 1.00 88.25 441 TRP A CA 1
ATOM 3480 C C . TRP A 1 441 ? 8.537 5.319 -21.078 1.00 88.25 441 TRP A C 1
ATOM 3482 O O . TRP A 1 441 ? 8.884 6.238 -21.824 1.00 88.25 441 TRP A O 1
ATOM 3492 N N . ALA A 1 442 ? 9.250 4.201 -20.953 1.00 90.00 442 ALA A N 1
ATOM 3493 C CA . ALA A 1 442 ? 10.482 3.946 -21.691 1.00 90.00 442 ALA A CA 1
ATOM 3494 C C . ALA A 1 442 ? 10.257 2.920 -22.807 1.00 90.00 442 ALA A C 1
ATOM 3496 O O . ALA A 1 442 ? 9.765 1.816 -22.562 1.00 90.00 442 ALA A O 1
ATOM 3497 N N . LEU A 1 443 ? 10.648 3.272 -24.031 1.00 88.88 443 LEU A N 1
ATOM 3498 C CA . LEU A 1 443 ? 10.775 2.328 -25.134 1.00 88.88 443 LEU A CA 1
ATOM 3499 C C . LEU A 1 443 ? 12.090 1.574 -24.957 1.00 88.88 443 LEU A C 1
ATOM 3501 O O . LEU A 1 443 ? 13.163 2.186 -24.939 1.00 88.88 443 LEU A O 1
ATOM 3505 N N . VAL A 1 444 ? 12.016 0.253 -24.842 1.00 90.19 444 VAL A N 1
ATOM 3506 C CA . VAL A 1 444 ? 13.182 -0.603 -24.624 1.00 90.19 444 VAL A CA 1
ATOM 3507 C C . VAL A 1 444 ? 13.333 -1.623 -25.745 1.00 90.19 444 VAL A C 1
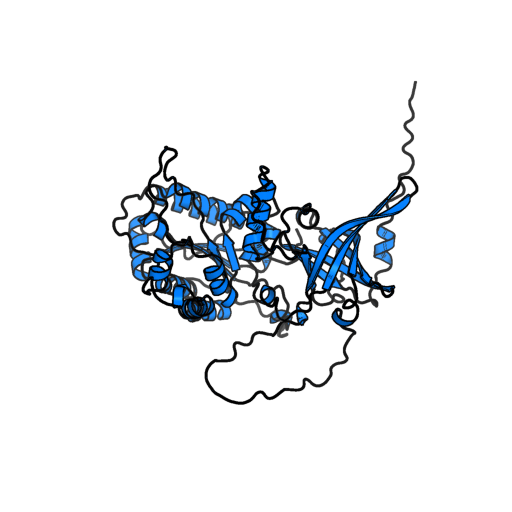ATOM 3509 O O . VAL A 1 444 ? 12.344 -2.147 -26.253 1.00 90.19 444 VAL A O 1
ATOM 3512 N N . SER A 1 445 ? 14.572 -1.925 -26.122 1.00 88.75 445 SER A N 1
ATOM 3513 C CA . SER A 1 445 ? 14.891 -3.110 -26.917 1.00 88.75 445 SER A CA 1
ATOM 3514 C C . SER A 1 445 ? 15.437 -4.196 -25.996 1.00 88.75 445 SER A C 1
ATOM 3516 O O . SER A 1 445 ? 16.365 -3.948 -25.224 1.00 88.75 445 SER A O 1
ATOM 3518 N N . LEU A 1 446 ? 14.859 -5.386 -26.086 1.00 88.56 446 LEU A N 1
ATOM 3519 C CA . LEU A 1 446 ? 15.255 -6.587 -25.364 1.00 88.56 446 LEU A CA 1
ATOM 3520 C C . LEU A 1 446 ? 16.061 -7.454 -26.321 1.00 88.56 446 LEU A C 1
ATOM 3522 O O . LEU A 1 446 ? 15.562 -7.751 -27.404 1.00 88.56 446 LEU A O 1
ATOM 3526 N N . SER A 1 447 ? 17.273 -7.859 -25.952 1.00 86.31 447 SER A N 1
ATOM 3527 C CA . SER A 1 447 ? 18.089 -8.760 -26.771 1.00 86.31 447 SER A CA 1
ATOM 3528 C C . SER A 1 447 ? 18.689 -9.899 -25.954 1.00 86.31 447 SER A C 1
ATOM 3530 O O . SER A 1 447 ? 19.093 -9.712 -24.803 1.00 86.31 447 SER A O 1
ATOM 3532 N N . ASN A 1 448 ? 18.726 -11.093 -26.549 1.00 82.25 448 ASN A N 1
ATOM 3533 C CA . ASN A 1 448 ? 19.377 -12.268 -25.970 1.00 82.25 448 ASN A CA 1
ATOM 3534 C C . ASN A 1 448 ? 20.774 -12.485 -26.588 1.00 82.25 448 ASN A C 1
ATOM 3536 O O . ASN A 1 448 ? 21.143 -11.869 -27.591 1.00 82.25 448 ASN A O 1
ATOM 3540 N N . GLY A 1 449 ? 21.569 -13.376 -25.987 1.00 70.94 449 GLY A N 1
ATOM 3541 C CA . GLY A 1 449 ? 22.900 -13.736 -26.500 1.00 70.94 449 GLY A CA 1
ATOM 3542 C C . GLY A 1 449 ? 22.884 -14.471 -27.849 1.00 70.94 449 GLY A C 1
ATOM 3543 O O . GLY A 1 449 ? 23.925 -14.572 -28.493 1.00 70.94 449 GLY A O 1
ATOM 3544 N N . ASN A 1 450 ? 21.711 -14.940 -28.284 1.00 68.38 450 ASN A N 1
ATOM 3545 C CA . ASN A 1 450 ? 21.505 -15.699 -29.518 1.00 68.38 450 ASN A CA 1
ATOM 3546 C C . ASN A 1 450 ? 21.163 -14.796 -30.723 1.00 68.38 450 ASN A C 1
ATOM 3548 O O . ASN A 1 450 ? 21.045 -15.289 -31.842 1.00 68.38 450 ASN A O 1
ATOM 3552 N N . GLY A 1 451 ? 21.049 -13.477 -30.515 1.00 68.56 451 GLY A N 1
ATOM 3553 C CA . GLY A 1 451 ? 20.767 -12.492 -31.562 1.00 68.56 451 GLY A CA 1
ATOM 3554 C C . GLY A 1 451 ? 19.282 -12.192 -31.784 1.00 68.56 451 GLY A C 1
ATOM 3555 O O . GLY A 1 451 ? 18.967 -11.345 -32.622 1.00 68.56 451 GLY A O 1
ATOM 3556 N N . ASP A 1 452 ? 18.374 -12.813 -31.026 1.00 75.62 452 ASP A N 1
ATOM 3557 C CA . ASP A 1 452 ? 16.968 -12.416 -31.042 1.00 75.62 452 ASP A CA 1
ATOM 3558 C C . ASP A 1 452 ? 16.812 -11.070 -30.338 1.00 75.62 452 ASP A C 1
ATOM 3560 O O . ASP A 1 452 ? 17.394 -10.822 -29.274 1.00 75.62 452 ASP A O 1
ATOM 3564 N N . SER A 1 453 ? 15.983 -10.206 -30.915 1.00 81.19 453 SER A N 1
ATOM 3565 C CA . SER A 1 453 ? 15.597 -8.954 -30.282 1.00 81.19 453 SER A CA 1
ATOM 3566 C C . SER A 1 453 ? 14.111 -8.679 -30.452 1.00 81.19 453 SER A C 1
ATOM 3568 O O . SER A 1 453 ? 13.505 -9.047 -31.457 1.00 81.19 453 SER A O 1
ATOM 3570 N N . CYS A 1 454 ? 13.517 -8.041 -29.449 1.00 85.25 454 CYS A N 1
ATOM 3571 C CA . CYS A 1 454 ? 12.155 -7.532 -29.529 1.00 85.25 454 CYS A CA 1
ATOM 3572 C C . CYS A 1 454 ? 12.058 -6.169 -28.848 1.00 85.25 454 CYS A C 1
ATOM 3574 O O . CYS A 1 454 ? 12.907 -5.793 -28.038 1.00 85.25 454 CYS A O 1
ATOM 3576 N N . MET A 1 455 ? 11.023 -5.415 -29.196 1.00 85.94 455 MET A N 1
ATOM 3577 C CA . MET A 1 455 ? 10.760 -4.111 -28.603 1.00 85.94 455 MET A CA 1
ATOM 3578 C C . MET A 1 455 ? 9.717 -4.240 -27.500 1.00 85.94 455 MET A C 1
ATOM 3580 O O . MET A 1 455 ? 8.816 -5.077 -27.567 1.00 85.94 455 MET A O 1
ATOM 3584 N N . GLY A 1 456 ? 9.830 -3.396 -26.484 1.00 87.62 456 GLY A N 1
ATOM 3585 C CA . GLY A 1 456 ? 8.902 -3.371 -25.370 1.00 87.62 456 GLY A CA 1
ATOM 3586 C C . GLY A 1 456 ? 8.708 -1.979 -24.796 1.00 87.62 456 GLY A C 1
ATOM 3587 O O . GLY A 1 456 ? 9.490 -1.058 -25.030 1.00 87.62 456 GLY A O 1
ATOM 3588 N N . ILE A 1 457 ? 7.641 -1.847 -24.024 1.00 88.38 457 ILE A N 1
ATOM 3589 C CA . ILE A 1 457 ? 7.294 -0.654 -23.264 1.00 88.38 457 ILE A CA 1
ATOM 3590 C C . ILE A 1 457 ? 7.508 -0.976 -21.792 1.00 88.38 457 ILE A C 1
ATOM 3592 O O . ILE A 1 457 ? 6.847 -1.865 -21.255 1.00 88.38 457 ILE A O 1
ATOM 3596 N N . LEU A 1 458 ? 8.414 -0.243 -21.150 1.00 90.62 458 LEU A N 1
ATOM 3597 C CA . LEU A 1 458 ? 8.641 -0.286 -19.712 1.00 90.62 458 LEU A CA 1
ATOM 3598 C C . LEU A 1 458 ? 7.920 0.888 -19.048 1.00 90.62 458 LEU A C 1
ATOM 3600 O O . LEU A 1 458 ? 8.178 2.053 -19.362 1.00 90.62 458 LEU A O 1
ATOM 3604 N N . LYS A 1 459 ? 7.046 0.576 -18.095 1.00 90.50 459 LYS A N 1
ATOM 3605 C CA . LYS A 1 459 ? 6.333 1.556 -17.277 1.00 90.50 459 LYS A CA 1
ATOM 3606 C C . LYS A 1 459 ? 6.721 1.414 -15.805 1.00 90.50 459 LYS A C 1
ATOM 3608 O O . LYS A 1 459 ? 6.860 0.284 -15.332 1.00 90.50 459 LYS A O 1
ATOM 3613 N N . PRO A 1 460 ? 6.883 2.522 -15.067 1.00 91.81 460 PRO A N 1
ATOM 3614 C CA . PRO A 1 460 ? 7.110 2.458 -13.632 1.00 91.81 460 PRO A CA 1
ATOM 3615 C C . PRO A 1 460 ? 5.894 1.873 -12.908 1.00 91.81 460 PRO A C 1
ATOM 3617 O O . PRO A 1 460 ? 4.763 2.206 -13.247 1.00 91.81 460 PRO A O 1
ATOM 3620 N N . PHE A 1 461 ? 6.120 1.000 -11.924 1.00 88.31 461 PHE A N 1
ATOM 3621 C CA . PHE A 1 461 ? 5.041 0.376 -11.160 1.00 88.31 461 PHE A CA 1
ATOM 3622 C C . PHE A 1 461 ? 5.227 0.608 -9.665 1.00 88.31 461 PHE A C 1
ATOM 3624 O O . PHE A 1 461 ? 4.517 1.433 -9.109 1.00 88.31 461 PHE A O 1
ATOM 3631 N N . THR A 1 462 ? 6.218 -0.016 -9.025 1.00 89.44 462 THR A N 1
ATOM 3632 C CA . THR A 1 462 ? 6.632 0.336 -7.655 1.00 89.44 462 THR A CA 1
ATOM 3633 C C . THR A 1 462 ? 8.007 0.990 -7.650 1.00 89.44 462 THR A C 1
ATOM 3635 O O . THR A 1 462 ? 8.690 1.028 -8.666 1.00 89.44 462 THR A O 1
ATOM 3638 N N . VAL A 1 463 ? 8.477 1.448 -6.489 1.00 89.12 463 VAL A N 1
ATOM 3639 C CA . VAL A 1 463 ? 9.850 1.966 -6.336 1.00 89.12 463 VAL A CA 1
ATOM 3640 C C . VAL A 1 463 ? 10.931 0.953 -6.752 1.00 89.12 463 VAL A C 1
ATOM 3642 O O . VAL A 1 463 ? 12.020 1.343 -7.160 1.00 89.12 463 VAL A O 1
ATOM 3645 N N . HIS A 1 464 ? 10.638 -0.346 -6.685 1.00 86.19 464 HIS A N 1
ATOM 3646 C CA . HIS A 1 464 ? 11.588 -1.420 -6.987 1.00 86.19 464 HIS A CA 1
ATOM 3647 C C . HIS A 1 464 ? 11.212 -2.244 -8.216 1.00 86.19 464 HIS A C 1
ATOM 3649 O O . HIS A 1 464 ? 11.978 -3.123 -8.617 1.00 86.19 464 HIS A O 1
ATOM 3655 N N . SER A 1 465 ? 10.075 -1.955 -8.853 1.00 87.69 465 SER A N 1
ATOM 3656 C CA . SER A 1 465 ? 9.608 -2.735 -9.992 1.00 87.69 465 SER A CA 1
ATOM 3657 C C . SER A 1 465 ? 8.914 -1.903 -11.067 1.00 87.69 465 SER A C 1
ATOM 3659 O O . SER A 1 465 ? 8.253 -0.905 -10.795 1.00 87.69 465 SER A O 1
ATOM 3661 N N . GLY A 1 466 ? 9.062 -2.340 -12.310 1.00 89.75 466 GLY A N 1
ATOM 3662 C CA . GLY A 1 466 ? 8.364 -1.823 -13.476 1.00 89.75 466 GLY A CA 1
ATOM 3663 C C . GLY A 1 466 ? 7.576 -2.926 -14.174 1.00 89.75 466 GLY A C 1
ATOM 3664 O O . GLY A 1 466 ? 7.803 -4.116 -13.952 1.00 89.75 466 GLY A O 1
ATOM 3665 N N . LEU A 1 467 ? 6.651 -2.521 -15.035 1.00 88.06 467 LEU A N 1
ATOM 3666 C CA . LEU A 1 467 ? 5.883 -3.411 -15.899 1.00 88.06 467 LEU A CA 1
ATOM 3667 C C . LEU A 1 467 ? 6.399 -3.271 -17.325 1.00 88.06 467 LEU A C 1
ATOM 3669 O O . LEU A 1 467 ? 6.394 -2.178 -17.890 1.00 88.06 467 LEU A O 1
ATOM 3673 N N . LEU A 1 468 ? 6.840 -4.382 -17.898 1.00 88.38 468 LEU A N 1
ATOM 3674 C CA . LEU A 1 468 ? 7.356 -4.475 -19.255 1.00 88.38 468 LEU A CA 1
ATOM 3675 C C . LEU A 1 468 ? 6.360 -5.235 -20.128 1.00 88.38 468 LEU A C 1
ATOM 3677 O O . LEU A 1 468 ? 6.035 -6.378 -19.839 1.00 88.38 468 LEU A O 1
ATOM 3681 N N . SER A 1 469 ? 5.882 -4.625 -21.205 1.00 85.44 469 SER A N 1
ATOM 3682 C CA . SER A 1 469 ? 5.043 -5.302 -22.206 1.00 85.44 469 SER A CA 1
ATOM 3683 C C . SER A 1 469 ? 5.777 -5.334 -23.538 1.00 85.44 469 SER A C 1
ATOM 3685 O O . SER A 1 469 ? 6.290 -4.303 -23.970 1.00 85.44 469 SER A O 1
ATOM 3687 N N . THR A 1 470 ? 5.850 -6.495 -24.183 1.00 84.06 470 THR A N 1
ATOM 3688 C CA . THR A 1 470 ? 6.440 -6.612 -25.525 1.00 84.06 470 THR A CA 1
ATOM 3689 C C . THR A 1 470 ? 5.452 -6.147 -26.589 1.00 84.06 470 THR A C 1
ATOM 3691 O O . THR A 1 470 ? 4.239 -6.260 -26.403 1.00 84.06 470 THR A O 1
ATOM 3694 N N . ILE A 1 471 ? 5.980 -5.575 -27.669 1.00 81.00 471 ILE A N 1
ATOM 3695 C CA . ILE A 1 471 ? 5.213 -5.093 -28.818 1.00 81.00 471 ILE A CA 1
ATOM 3696 C C . ILE A 1 471 ? 5.251 -6.178 -29.894 1.00 81.00 471 ILE A C 1
ATOM 3698 O O . ILE A 1 471 ? 6.337 -6.629 -30.265 1.00 81.00 471 ILE A O 1
ATOM 3702 N N . ASP A 1 472 ? 4.089 -6.564 -30.419 1.00 68.69 472 ASP A N 1
ATOM 3703 C CA . ASP A 1 472 ? 4.026 -7.508 -31.534 1.00 68.69 472 ASP A CA 1
ATOM 3704 C C . ASP A 1 472 ? 4.709 -6.928 -32.786 1.00 68.69 472 ASP A C 1
ATOM 3706 O O . ASP A 1 472 ? 4.417 -5.812 -33.229 1.00 68.69 472 ASP A O 1
ATOM 3710 N N . ASN A 1 473 ? 5.620 -7.708 -33.379 1.00 57.12 473 ASN A N 1
ATOM 3711 C CA . ASN A 1 473 ? 6.481 -7.282 -34.491 1.00 57.12 473 ASN A CA 1
ATOM 3712 C C . ASN A 1 473 ? 5.712 -6.810 -35.745 1.00 57.12 473 ASN A C 1
ATOM 3714 O O . ASN A 1 473 ? 6.282 -6.102 -36.573 1.00 57.12 473 ASN A O 1
ATOM 3718 N N . GLU A 1 474 ? 4.435 -7.171 -35.897 1.00 52.06 474 GLU A N 1
ATOM 3719 C CA . GLU A 1 474 ? 3.599 -6.784 -37.045 1.00 52.06 474 GLU A CA 1
ATOM 3720 C C . GLU A 1 474 ? 3.091 -5.330 -36.983 1.00 52.06 474 GLU A C 1
ATOM 3722 O O . GLU A 1 474 ? 2.642 -4.793 -37.994 1.00 52.06 474 GLU A O 1
ATOM 3727 N N . PHE A 1 475 ? 3.197 -4.666 -35.826 1.00 50.59 475 PHE A N 1
ATOM 3728 C CA . PHE A 1 475 ? 2.618 -3.338 -35.580 1.00 50.59 475 PHE A CA 1
ATOM 3729 C C . PHE A 1 475 ? 3.653 -2.254 -35.275 1.00 50.59 475 PHE A C 1
ATOM 3731 O O . PHE A 1 475 ? 3.332 -1.251 -34.640 1.00 50.59 475 PHE A O 1
ATOM 3738 N N . TYR A 1 476 ? 4.892 -2.417 -35.743 1.00 50.59 476 TYR A N 1
ATOM 3739 C CA . TYR A 1 476 ? 5.918 -1.391 -35.576 1.00 50.59 476 TYR A CA 1
ATOM 3740 C C . TYR A 1 476 ? 5.532 -0.106 -36.331 1.00 50.59 476 TYR A C 1
ATOM 3742 O O . TYR A 1 476 ? 5.540 -0.100 -37.567 1.00 50.59 476 TYR A O 1
ATOM 3750 N N . PRO A 1 477 ? 5.233 1.019 -35.655 1.00 48.28 477 PRO A N 1
ATOM 3751 C CA . PRO A 1 477 ? 5.071 2.281 -36.348 1.00 48.28 477 PRO A CA 1
ATOM 3752 C C . PRO A 1 477 ? 6.481 2.756 -36.708 1.00 48.28 477 PRO A C 1
ATOM 3754 O O . PRO A 1 477 ? 7.195 3.288 -35.859 1.00 48.28 477 PRO A O 1
ATOM 3757 N N . GLN A 1 478 ? 6.889 2.587 -37.970 1.00 43.59 478 GLN A N 1
ATOM 3758 C CA . GLN A 1 478 ? 8.155 3.129 -38.502 1.00 43.59 478 GLN A CA 1
ATOM 3759 C C . GLN A 1 478 ? 8.336 4.628 -38.172 1.00 43.59 478 GLN A C 1
ATOM 3761 O O . GLN A 1 478 ? 9.455 5.096 -38.004 1.00 43.59 478 GLN A O 1
ATOM 3766 N N . ASN A 1 479 ? 7.236 5.349 -37.936 1.00 42.66 479 ASN A N 1
ATOM 3767 C CA . ASN A 1 479 ? 7.224 6.766 -37.575 1.00 42.66 479 ASN A CA 1
ATOM 3768 C C . ASN A 1 479 ? 7.660 7.086 -36.132 1.00 42.66 479 ASN A C 1
ATOM 3770 O O . ASN A 1 479 ? 7.824 8.264 -35.822 1.00 42.66 479 ASN A O 1
ATOM 3774 N N . MET A 1 480 ? 7.828 6.105 -35.233 1.00 45.97 480 MET A N 1
ATOM 3775 C CA . MET A 1 480 ? 8.297 6.404 -33.873 1.00 45.97 480 MET A CA 1
ATOM 3776 C C . MET A 1 480 ? 9.806 6.647 -33.825 1.00 45.97 480 MET A C 1
ATOM 3778 O O . MET A 1 480 ? 10.215 7.549 -33.113 1.00 45.97 480 MET A O 1
ATOM 3782 N N . VAL A 1 481 ? 10.629 5.933 -34.604 1.00 44.31 481 VAL A N 1
ATOM 3783 C CA . VAL A 1 481 ? 12.099 6.112 -34.588 1.00 44.31 481 VAL A CA 1
ATOM 3784 C C . VAL A 1 481 ? 12.524 7.429 -35.244 1.00 44.31 481 VAL A C 1
ATOM 3786 O O . VAL A 1 481 ? 13.402 8.118 -34.728 1.00 44.31 481 VAL A O 1
ATOM 3789 N N . ASP A 1 482 ? 11.850 7.832 -36.322 1.00 40.78 482 ASP A N 1
ATOM 3790 C CA . ASP A 1 482 ? 12.205 9.042 -37.078 1.00 40.78 482 ASP A CA 1
ATOM 3791 C C . ASP A 1 482 ? 11.834 10.353 -36.356 1.00 40.78 482 ASP A C 1
ATOM 3793 O O . ASP A 1 482 ? 12.407 11.403 -36.648 1.00 40.78 482 ASP A O 1
ATOM 3797 N N . GLY A 1 483 ? 10.940 10.301 -35.360 1.00 36.69 483 GLY A N 1
ATOM 3798 C CA . GLY A 1 483 ? 10.637 11.430 -34.470 1.00 36.69 483 GLY A CA 1
ATOM 3799 C C . GLY A 1 483 ? 11.674 11.665 -33.361 1.00 36.69 483 GLY A C 1
ATOM 3800 O O . GLY A 1 483 ? 11.631 12.704 -32.706 1.00 36.69 483 GLY A O 1
ATOM 3801 N N . PHE A 1 484 ? 12.611 10.730 -33.151 1.00 38.81 484 PHE A N 1
ATOM 3802 C CA . PHE A 1 484 ? 13.645 10.803 -32.105 1.00 38.81 484 PHE A CA 1
ATOM 3803 C C . PHE A 1 484 ? 14.994 11.337 -32.586 1.00 38.81 484 PHE A C 1
ATOM 3805 O O . PHE A 1 484 ? 15.928 11.468 -31.788 1.00 38.81 484 PHE A O 1
ATOM 3812 N N . LEU A 1 485 ? 15.115 11.681 -33.870 1.00 28.72 485 LEU A N 1
ATOM 3813 C CA . LEU A 1 485 ? 16.226 12.498 -34.331 1.00 28.72 485 LEU A CA 1
ATOM 3814 C C . LEU A 1 485 ? 16.097 13.861 -33.655 1.00 28.72 485 LEU A C 1
ATOM 3816 O O . LEU A 1 485 ? 15.334 14.716 -34.101 1.00 28.72 485 LEU A O 1
ATOM 3820 N N . TRP A 1 486 ? 16.868 14.060 -32.582 1.00 28.89 486 TRP A N 1
ATOM 3821 C CA . TRP A 1 486 ? 17.256 15.384 -32.120 1.00 28.89 486 TRP A CA 1
ATOM 3822 C C . TRP A 1 486 ? 17.479 16.242 -33.359 1.00 28.89 486 TRP A C 1
ATOM 3824 O O . TRP A 1 486 ? 18.345 15.928 -34.184 1.00 28.89 486 TRP A O 1
ATOM 3834 N N . THR A 1 487 ? 16.676 17.294 -33.526 1.00 28.11 487 THR A N 1
ATOM 3835 C CA . THR A 1 487 ? 16.965 18.324 -34.514 1.00 28.11 487 THR A CA 1
ATOM 3836 C C . THR A 1 487 ? 18.411 18.715 -34.284 1.00 28.11 487 THR A C 1
ATOM 3838 O O . THR A 1 487 ? 18.731 19.256 -33.223 1.00 28.11 487 THR A O 1
ATOM 3841 N N . LYS A 1 488 ? 19.287 18.363 -35.235 1.00 30.69 488 LYS A N 1
ATOM 3842 C CA . LYS A 1 488 ? 20.680 18.801 -35.259 1.00 30.69 488 LYS A CA 1
ATOM 3843 C C . LYS A 1 488 ? 20.666 20.271 -34.884 1.00 30.69 488 LYS A C 1
ATOM 3845 O O . LYS A 1 488 ? 20.087 21.070 -35.620 1.00 30.69 488 LYS A O 1
ATOM 3850 N N . GLY A 1 489 ? 21.239 20.598 -33.728 1.00 28.69 489 GLY A N 1
ATOM 3851 C CA . GLY A 1 489 ? 21.449 21.976 -33.333 1.00 28.69 489 GLY A CA 1
ATOM 3852 C C . GLY A 1 489 ? 22.151 22.666 -34.491 1.00 28.69 489 GLY A C 1
ATOM 3853 O O . GLY A 1 489 ? 23.293 22.338 -34.815 1.00 28.69 489 GLY A O 1
ATOM 3854 N N . GLY A 1 490 ? 21.436 23.561 -35.169 1.00 25.77 490 GLY A N 1
ATOM 3855 C CA . GLY A 1 490 ? 22.075 24.510 -36.060 1.00 25.77 490 GLY A CA 1
ATOM 3856 C C . GLY A 1 490 ? 23.106 25.278 -35.232 1.00 25.77 490 GLY A C 1
ATOM 3857 O O . GLY A 1 490 ? 22.834 25.574 -34.064 1.00 25.77 490 GLY A O 1
ATOM 3858 N N . PRO A 1 491 ? 24.297 25.562 -35.776 1.00 27.02 491 PRO A N 1
ATOM 3859 C CA . PRO A 1 491 ? 25.321 26.267 -35.029 1.00 27.02 491 PRO A CA 1
ATOM 3860 C C . PRO A 1 491 ? 24.765 27.628 -34.607 1.00 27.02 491 PRO A C 1
ATOM 3862 O O . PRO A 1 491 ? 24.463 28.479 -35.444 1.00 27.02 491 PRO A O 1
ATOM 3865 N N . VAL A 1 492 ? 24.620 27.830 -33.298 1.00 27.81 492 VAL A N 1
ATOM 3866 C CA . VAL A 1 492 ? 24.412 29.158 -32.729 1.00 27.81 492 VAL A CA 1
ATOM 3867 C C . VAL A 1 492 ? 25.747 29.880 -32.868 1.00 27.81 492 VAL A C 1
ATOM 3869 O O . VAL A 1 492 ? 26.650 29.733 -32.047 1.00 27.81 492 VAL A O 1
ATOM 3872 N N . CYS A 1 493 ? 25.904 30.611 -33.970 1.00 25.28 493 CYS A N 1
ATOM 3873 C CA . CYS A 1 493 ? 26.975 31.580 -34.123 1.00 25.28 493 CYS A CA 1
ATOM 3874 C C . CYS A 1 493 ? 26.780 32.678 -33.073 1.00 25.28 493 CYS A C 1
ATOM 3876 O O . CYS A 1 493 ? 25.935 33.557 -33.235 1.00 25.28 493 CYS A O 1
ATOM 3878 N N . TYR A 1 494 ? 27.589 32.654 -32.016 1.00 28.27 494 TYR A N 1
ATOM 3879 C CA . TYR A 1 494 ? 27.856 33.855 -31.240 1.00 28.27 494 TYR A CA 1
ATOM 3880 C C . TYR A 1 494 ? 28.675 34.798 -32.122 1.00 28.27 494 TYR A C 1
ATOM 3882 O O . TYR A 1 494 ? 29.880 34.632 -32.288 1.00 28.27 494 TYR A O 1
ATOM 3890 N N . THR A 1 495 ? 28.011 35.772 -32.741 1.00 29.45 495 THR A N 1
ATOM 3891 C CA . THR A 1 495 ? 28.704 36.955 -33.247 1.00 29.45 495 THR A CA 1
ATOM 3892 C C . THR A 1 495 ? 29.030 37.838 -32.053 1.00 29.45 495 THR A C 1
ATOM 3894 O O . THR A 1 495 ? 28.159 38.557 -31.560 1.00 29.45 495 THR A O 1
ATOM 3897 N N . GLU A 1 496 ? 30.278 37.793 -31.598 1.00 36.12 496 GLU A N 1
ATOM 3898 C CA . GLU A 1 496 ? 30.868 38.940 -30.916 1.00 36.12 496 GLU A CA 1
ATOM 3899 C C . GLU A 1 496 ? 30.824 40.120 -31.893 1.00 36.12 496 GLU A C 1
ATOM 3901 O O . GLU A 1 496 ? 31.311 40.036 -33.025 1.00 36.12 496 GLU A O 1
ATOM 3906 N N . LYS A 1 497 ? 30.160 41.201 -31.486 1.00 30.50 497 LYS A N 1
ATOM 3907 C CA . LYS A 1 497 ? 30.288 42.501 -32.140 1.00 30.50 497 LYS A CA 1
ATOM 3908 C C . LYS A 1 497 ? 31.154 43.408 -31.257 1.00 30.50 497 LYS A C 1
ATOM 3910 O O . LYS A 1 497 ? 31.076 43.271 -30.038 1.00 30.50 497 LYS A O 1
ATOM 3915 N N . PRO A 1 498 ? 31.977 44.252 -31.902 1.00 41.81 498 PRO A N 1
ATOM 3916 C CA . PRO A 1 498 ? 33.182 44.869 -31.345 1.00 41.81 498 PRO A CA 1
ATOM 3917 C C . PRO A 1 498 ? 32.935 45.924 -30.270 1.00 41.81 498 PRO A C 1
ATOM 3919 O O . PRO A 1 498 ? 31.846 46.546 -30.287 1.00 41.81 498 PRO A O 1
#

Nearest PDB structures (foldseek):
  6w4q-assembly2_D  TM=4.752E-01  e=2.853E+00  Kuttervirus CBA120
  6lqt-assembly1_AF  TM=2.774E-01  e=2.853E+00  Saccharomyces cerevisiae S288C

Sequence (498 aa):
MAEALDFSQTQRIVLLIDLNPLLQLQNPSPYLYTILTSAETLLSFSSLSSSLFTFKLFFSSLSPFLSSSKLHRLLGKSAAAFSFDHPPETLVSLSKTLDSLSSACELSDSAPSRASHIAESMIQLVHDYSWEQQAHDILGKPNHDHDRFPVVRSNLIVLFSPIYRSLKWVSEFVSVEVEDELLTNVDAFSRKFCGFFYSANDAFVSRDIHFTWVDVRHRLACGEGKGETNESNEPELDIGFFKHGIKNLGWGFSSTDTIILGSALVPFGLIYPRIGISTSPFNCSNFCKVIHGQLTLEISDVSGKPLEWKCCDLDLINLKMLPRHRCENVLHTSEPTYSQSIGCDEGKTFGGHFSEGITKIHVKAVQKYDECVKIAGCLSDPILVRGFSGESWKDKKESSGDFFADRVLEILATETGELMQRKCEPFWQILLSFLFKEGYWALVSLSNGNGDSCMGILKPFTVHSGLLSTIDNEFYPQNMVDGFLWTKGGPVCYTEKP

Radius of gyration: 25.49 Å; Cα contacts (8 Å, |Δi|>4): 786; chains: 1; bounding box: 57×82×71 Å